Protein AF-A0A1A9Z495-F1 (afdb_monomer)

Sequence (590 aa):
MFLKPYKLKNNVPLKGSEVKKLRQRLQEAFPDKDAGQLISAKTSVSLLKLVTHGDFQSSVYCVNKEPMFFEIEGGRLAPTVMALWQMDNLLPYFTTHPEVLPRLSNGADLMLPGVIPMGTGMNVYGRYKQGQLVAINLTSNKAAIGVGVLPRSSEDLYMSGGYGVGVKILHVFGDKLWSHEPTLAQQVPVIQSAKLTEDDFPPLGSKNHNTESLQKSAISEEDMDEANTATGQREDGNLNNIDNKVSVNPVSEEISNNFSQNLAINKDEKDIENELTPETILKQAFLAALKNNGKSLQLPLLTSNFYRLYIVPEAKQALDLKKSKYKKLSNFLNEMIDEGFIVIREETKGVDKITFIDFDHPELVNFITDVKKSNVSAEGTNSENQNPLFKSELTELYVITDATAPLFTKLNYKRGEAIPAVQIKKVLREYVNKQRLSTSNDCTANRSYVLDEILQRICERSEAPLNCIVSSVISKMEHSYQMCSVKDVASNKPLIQMSLATRSKNKKVTLVSNIECYGIIMNEFIKLCKQGAAASTTIVTLPNQKREMLQIQGNQIRFIYNLLTQTYQIPPKCILGLELAKDGKKHQKK

Foldseek 3Di:
DQFDDKDFPDKAWDDLVVLVVVQVLLCVQQVVDNLNVVADSPWTKMWTFIQHPVRDTKIFIATNNHTAWMADPPRHIDGALVNCVVPPPSFAEWEFEPVCQVVVSNQDFAALLRTQQPDDDLCSVHFAAAFGKYFYYYLFAPRGQFIFGANGGSNVSVVCVSGDGGTRGDHGCPGVSNVRDLLDPDDRPRHGDDDDDCVSPDDPDDDDDDDDDDDDDDDDDDDDDDDDDDDDDDDDDDDDDDDDDDDDDDDDDDDDDDDDDDDDDDDDDDDDPDDPQLVVLQVLLLLQLCQQCVVPDDPQAWQVCCCPVRSQVSRPDHRDCCRDPQNDSVSVVVVCVVLPQFDWDDPDVPTITTHDGDCPRPCSVPNDDDHDPDPPDDDDDPPDDPDPQFQWDKFKWWFADPLCQVQCVVVVDHHRDIGTLVCLLVSVVVSCVVVVFDWDDDDDDFTKTQDDPSLCSQQVDRIDGSVSSSVSSRVRTHIDIDRGGLQVHDDDQAAWEKDWDQDPPRWIKIKIDSCCNNRGDPVVVLVCLCVVVVWDKDWDDDPPDPGIIIITTDQCLVVSLCCCCPVVVDPPVRYHDNVVHDDDDDPPDD

Radius of gyration: 34.99 Å; Cα contacts (8 Å, |Δi|>4): 816; chains: 1; bounding box: 70×112×94 Å

Solvent-accessible surface area (backbone atoms only — not comparable to full-atom values): 36254 Å² total; per-residue (Å²): 93,37,68,57,79,58,47,81,75,47,78,43,77,56,52,75,70,53,51,52,52,49,33,50,55,34,35,74,73,34,76,96,43,75,58,37,65,84,59,50,97,88,58,54,44,34,40,37,36,33,30,40,79,82,69,51,72,32,47,34,39,16,51,76,70,48,60,33,34,35,37,47,85,95,73,42,82,41,66,31,54,61,38,45,72,77,40,72,80,79,43,59,74,48,40,26,56,70,85,48,49,72,44,43,64,73,63,45,60,45,36,27,81,49,50,58,74,81,44,66,78,70,35,28,64,47,91,44,54,56,68,36,68,32,28,28,23,34,69,81,22,64,42,55,49,24,32,29,32,24,79,45,29,15,60,55,51,52,76,38,75,50,59,56,75,48,31,45,55,42,46,39,64,84,27,48,67,60,59,66,52,76,81,63,82,70,68,77,60,87,41,77,51,79,86,81,58,74,88,82,57,82,69,94,81,80,77,91,76,88,81,91,85,85,87,89,88,84,86,84,85,88,83,90,85,89,84,86,83,84,89,86,82,87,86,89,80,91,81,85,91,82,90,88,83,91,89,86,87,88,87,86,83,88,86,85,82,87,87,82,88,85,89,82,91,86,88,80,90,80,89,76,90,74,74,88,42,68,52,60,51,48,53,51,9,43,49,44,27,46,71,62,40,53,96,71,65,70,69,70,32,46,49,74,55,46,45,64,71,34,26,56,77,52,32,96,58,90,84,57,58,77,76,31,96,51,55,43,71,68,56,48,52,48,53,39,37,77,73,57,45,38,41,74,46,75,81,48,98,94,43,53,23,36,63,48,69,57,78,79,44,66,69,62,64,69,55,86,71,89,76,63,78,78,85,87,71,92,72,94,70,82,92,70,80,91,69,65,66,51,40,62,41,85,38,53,24,39,25,32,28,83,86,42,26,74,66,38,42,80,71,77,48,55,73,70,41,70,44,44,59,86,48,49,66,52,56,54,50,50,48,45,62,74,70,60,53,55,60,63,86,73,91,67,102,60,74,32,29,45,49,53,78,66,52,23,74,54,57,78,42,65,63,45,36,66,69,56,52,49,50,34,52,52,74,56,35,46,84,46,77,45,76,38,52,34,68,76,76,65,95,85,63,71,58,31,40,40,48,79,48,74,46,86,90,82,41,43,27,26,37,37,31,45,56,62,66,53,13,39,31,64,72,59,53,49,52,53,44,32,66,77,65,74,28,65,67,48,81,44,75,51,97,92,45,102,54,68,25,48,34,36,56,34,85,46,48,60,59,52,52,47,45,40,43,68,77,64,62,45,60,71,93,47,56,44,44,67,89,73,31,80,80,74,85,76,78,78,80,126

Mean predicted aligned error: 21.86 Å

InterPro domains:
  IPR001950 SUI1 domain [PF01253] (493-571)
  IPR001950 SUI1 domain [PS50296] (496-568)
  IPR004521 Uncharacterised domain CHP00451 [TIGR00451] (61-175)
  IPR015947 PUA-like superfamily [SSF88697] (91-180)
  IPR036877 SUI1 domain superfamily [SSF55159] (474-578)
  IPR036885 SWIB/MDM2 domain superfamily [SSF47592] (388-465)
  IPR039757 Eukaryotic translation initiation factor 2D [PTHR12217] (1-581)
  IPR039759 Eukaryotic translation initiation factor 2D, SUI1 domain [cd11608] (496-578)
  IPR041366 Pre-PUA domain [PF17832] (2-86)
  IPR048247 Eukaryotic translation initiation factor 2D, N-terminal domain [cd11610] (6-79)
  IPR048248 Eukaryotic translation initiation factor 2D-like, PUA RNA-binding domain [PF26292] (91-176)
  IPR048248 Eukaryotic translation initiation factor 2D-like, PUA RNA-binding domain [cd21156] (90-174)
  IPR057429 eIF2D, winged helix domain [PF25304] (280-357)
  IPR058886 eIF2D, SWIB domain [PF26291] (398-459)

Secondary structure (DSSP, 8-state):
--SS--EEEEEEEPPHHHHHHHHHHHHHH-TTS-GGGGS-TTS-EEEEEEE-TTS-EEEEEEETTEEEEEE-GGG-EEE-HHHHHHSTTSS-EEEE-GGGHHHHTTT--EEGGGBPP-SSGGGTT-S--TT-EEEEEETTEEEEEEEEE-SS-HHHHHHTTT-SEEEEEEEETTSTTGGG-TT--PPPP--PPPPP-GGG---TT------------------------------------------------------------------------HHHHHHHHHHHHHHHHGGG--SSEEHHHHIIIIIHHH-SS---GGGSTT-SHHHHHHHHHHTTSEEEEEEETTEEEEEEE-SS-HHHHH-----------------S----SB-EEEEEEEE--TTTHHHHHTTTPPTT-EEEHHHHHHHHHHHHHHHT-------SSS-EEEPPHHHHHHHSSSEEEHHHHHHHHHTTSEEEEEEEETTTS-S-PPPEEEEEEEETTTEEEEEEE-GGGGTB-HHHHHHHHHHHTTS-EEEE--TT-SSPEEEEES--HHHHHHIIIIIS---GGGEE-GGGSPPP------

pLDDT: mean 70.34, std 21.59, range [20.03, 95.31]

Nearest PDB structures (foldseek):
  5oa3-assembly1_0  TM=5.430E-01  e=3.138E-36  Homo sapiens
  3r90-assembly1_D  TM=8.542E-01  e=2.731E-13  Homo sapiens
  5vyc-assembly6_k6  TM=8.530E-01  e=3.874E-12  Homo sapiens
  5w2f-assembly1_A  TM=5.109E-01  e=3.950E-14  Homo sapiens
  6gsn-assembly1_m  TM=7.203E-01  e=1.715E-02  Saccharomyces cerevisiae S288C

Structure (mmCIF, N/CA/C/O backbone):
data_AF-A0A1A9Z495-F1
#
_entry.id   AF-A0A1A9Z495-F1
#
loop_
_atom_site.group_PDB
_atom_site.id
_atom_site.type_symbol
_atom_site.label_atom_id
_atom_site.label_alt_id
_atom_site.label_comp_id
_atom_site.label_asym_id
_atom_site.label_entity_id
_atom_site.label_seq_id
_atom_site.pdbx_PDB_ins_code
_atom_site.Cartn_x
_atom_site.Cartn_y
_atom_site.Cartn_z
_atom_site.occupancy
_atom_site.B_iso_or_equiv
_atom_site.auth_seq_id
_atom_site.auth_comp_id
_atom_site.auth_asym_id
_atom_site.auth_atom_id
_atom_site.pdbx_PDB_model_num
ATOM 1 N N . MET A 1 1 ? -12.648 -3.235 -9.083 1.00 82.19 1 MET A N 1
ATOM 2 C CA . MET A 1 1 ? -13.740 -3.057 -8.083 1.00 82.19 1 MET A CA 1
ATOM 3 C C . MET A 1 1 ? -13.549 -1.807 -7.210 1.00 82.19 1 MET A C 1
ATOM 5 O O . MET A 1 1 ? -14.381 -0.911 -7.299 1.00 82.19 1 MET A O 1
ATOM 9 N N . PHE A 1 2 ? -12.481 -1.685 -6.407 1.00 86.25 2 PHE A N 1
ATOM 10 C CA . PHE A 1 2 ? -12.360 -0.649 -5.352 1.00 86.25 2 PHE A CA 1
ATOM 11 C C . PHE A 1 2 ? -11.576 0.632 -5.735 1.00 86.25 2 PHE A C 1
ATOM 13 O O . PHE A 1 2 ? -10.987 1.287 -4.877 1.00 86.25 2 PHE A O 1
ATOM 20 N N . LEU A 1 3 ? -11.570 1.025 -7.016 1.00 82.69 3 LEU A N 1
ATOM 21 C CA . LEU A 1 3 ? -10.866 2.229 -7.502 1.00 82.69 3 LEU A CA 1
ATOM 22 C C . LEU A 1 3 ? -11.450 3.535 -6.929 1.00 82.69 3 LEU A C 1
ATOM 24 O O . LEU A 1 3 ? -10.724 4.437 -6.505 1.00 82.69 3 LEU A O 1
ATOM 28 N N . LYS A 1 4 ? -12.782 3.652 -6.950 1.00 80.88 4 LYS A N 1
ATOM 29 C CA . LYS A 1 4 ? -13.513 4.832 -6.469 1.00 80.88 4 LYS A CA 1
ATOM 30 C C . LYS A 1 4 ? -13.861 4.684 -4.979 1.00 80.88 4 LYS A C 1
ATOM 32 O O . LYS A 1 4 ? -14.048 3.554 -4.525 1.00 80.88 4 LYS A O 1
ATOM 37 N N . PRO A 1 5 ? -14.017 5.793 -4.228 1.00 77.38 5 PRO A N 1
ATOM 38 C CA . PRO A 1 5 ? -14.495 5.746 -2.848 1.00 77.38 5 PRO A CA 1
ATOM 39 C C . PRO A 1 5 ? -15.818 4.980 -2.726 1.00 77.38 5 PRO A C 1
ATOM 41 O O . PRO A 1 5 ? -16.760 5.222 -3.484 1.00 77.38 5 PRO A O 1
ATOM 44 N N . TYR A 1 6 ? -15.880 4.068 -1.760 1.00 83.19 6 TYR A N 1
ATOM 45 C CA . TYR A 1 6 ? -17.072 3.305 -1.401 1.00 83.19 6 TYR A CA 1
ATOM 46 C C . TYR A 1 6 ? -17.692 3.837 -0.105 1.00 83.19 6 TYR A C 1
ATOM 48 O O . TYR A 1 6 ? -17.030 4.486 0.705 1.00 83.19 6 TYR A O 1
ATOM 56 N N . LYS A 1 7 ? -18.974 3.544 0.113 1.00 82.00 7 LYS A N 1
ATOM 57 C CA . LYS A 1 7 ? -19.702 3.903 1.336 1.00 82.00 7 LYS A CA 1
ATOM 58 C C . LYS A 1 7 ? -19.667 2.722 2.308 1.00 82.00 7 LYS A C 1
ATOM 60 O O . LYS A 1 7 ? -20.158 1.642 1.983 1.00 82.00 7 LYS A O 1
ATOM 65 N N . LEU A 1 8 ? -19.120 2.922 3.507 1.00 85.12 8 LEU A N 1
ATOM 66 C CA . LEU A 1 8 ? -19.242 1.960 4.606 1.00 85.12 8 LEU A CA 1
ATOM 67 C C . LEU A 1 8 ? -20.680 2.007 5.149 1.00 85.12 8 LEU A C 1
ATOM 69 O O . LEU A 1 8 ? -21.111 3.033 5.669 1.00 85.12 8 LEU A O 1
ATOM 73 N N . LYS A 1 9 ? -21.427 0.908 5.006 1.00 85.56 9 LYS A N 1
ATOM 74 C CA . LYS A 1 9 ? -22.837 0.788 5.421 1.00 85.56 9 LYS A CA 1
ATOM 75 C C . LYS A 1 9 ? -22.977 0.221 6.834 1.00 85.56 9 LYS A C 1
ATOM 77 O O . LYS A 1 9 ? -23.908 0.587 7.541 1.00 85.56 9 LYS A O 1
ATOM 82 N N . ASN A 1 10 ? -22.076 -0.678 7.240 1.00 86.56 10 ASN A N 1
ATOM 83 C CA . ASN A 1 10 ? -21.983 -1.199 8.608 1.00 86.56 10 ASN A CA 1
ATOM 84 C C . ASN A 1 10 ? -20.588 -1.810 8.867 1.00 86.56 10 ASN A C 1
ATOM 86 O O . ASN A 1 10 ? -19.957 -2.290 7.927 1.00 86.56 10 ASN A O 1
ATOM 90 N N . ASN A 1 11 ? -20.142 -1.844 10.123 1.00 88.56 11 ASN A N 1
ATOM 91 C CA . ASN A 1 11 ? -18.971 -2.590 10.591 1.00 88.56 11 ASN A CA 1
ATOM 92 C C . ASN A 1 11 ? -19.401 -3.444 11.794 1.00 88.56 11 ASN A C 1
ATOM 94 O O . ASN A 1 11 ? -19.783 -2.898 12.828 1.00 88.56 11 ASN A O 1
ATOM 98 N N . VAL A 1 12 ? -19.378 -4.770 11.644 1.00 90.50 12 VAL A N 1
ATOM 99 C CA . VAL A 1 12 ? -19.910 -5.716 12.637 1.00 90.50 12 VAL A CA 1
ATOM 100 C C . VAL A 1 12 ? -18.798 -6.654 13.119 1.00 90.50 12 VAL A C 1
ATOM 102 O O . VAL A 1 12 ? -18.270 -7.403 12.298 1.00 90.50 12 VAL A O 1
ATOM 105 N N . PRO A 1 13 ? -18.434 -6.680 14.415 1.00 89.88 13 PRO A N 1
ATOM 106 C CA . PRO A 1 13 ? -17.528 -7.701 14.940 1.00 89.88 13 PRO A CA 1
ATOM 107 C C . PRO A 1 13 ? -18.206 -9.078 14.883 1.00 89.88 13 PRO A C 1
ATOM 109 O O . PRO A 1 13 ? -19.340 -9.230 15.339 1.00 89.88 13 PRO A O 1
ATOM 112 N N . LEU A 1 14 ? -17.524 -10.075 14.318 1.00 88.62 14 LEU A N 1
ATOM 113 C CA . LEU A 1 14 ? -18.073 -11.421 14.153 1.00 88.62 14 LEU A CA 1
ATOM 114 C C . LEU A 1 14 ? -17.967 -12.239 15.442 1.00 88.62 14 LEU A C 1
ATOM 116 O O . LEU A 1 14 ? -16.949 -12.238 16.135 1.00 88.62 14 LEU A O 1
ATOM 120 N N . LYS A 1 15 ? -19.020 -12.998 15.741 1.00 87.44 15 LYS A N 1
ATOM 121 C CA . LYS A 1 15 ? -19.067 -13.944 16.861 1.00 87.44 15 LYS A CA 1
ATOM 122 C C . LYS A 1 15 ? -18.262 -15.201 16.529 1.00 87.44 15 LYS A C 1
ATOM 124 O O . LYS A 1 15 ? -18.139 -15.592 15.370 1.00 87.44 15 LYS A O 1
ATOM 129 N N . GLY A 1 16 ? -17.778 -15.915 17.548 1.00 84.50 16 GLY A N 1
ATOM 130 C CA . GLY A 1 16 ? -16.957 -17.123 17.357 1.00 84.50 16 GLY A CA 1
ATOM 131 C C . GLY A 1 16 ? -17.611 -18.229 16.507 1.00 84.50 16 GLY A C 1
ATOM 132 O O . GLY A 1 16 ? -16.910 -18.979 15.831 1.00 84.50 16 GLY A O 1
ATOM 133 N N . SER A 1 17 ? -18.945 -18.311 16.478 1.00 85.38 17 SER A N 1
ATOM 134 C CA . SER A 1 17 ? -19.705 -19.202 15.588 1.00 85.38 17 SER A CA 1
ATOM 135 C C . SER A 1 17 ? -19.682 -18.756 14.119 1.00 85.38 17 SER A C 1
ATOM 137 O O . SER A 1 17 ? -19.603 -19.593 13.223 1.00 85.38 17 SER A O 1
ATOM 139 N N . GLU A 1 18 ? -19.703 -17.450 13.859 1.00 88.38 18 GLU A N 1
ATOM 140 C CA . GLU A 1 18 ? -19.609 -16.858 12.519 1.00 88.38 18 GLU A CA 1
ATOM 141 C C . GLU A 1 18 ? -18.176 -16.965 11.983 1.00 88.38 18 GLU A C 1
ATOM 143 O O . GLU A 1 18 ? -17.981 -17.317 10.824 1.00 88.38 18 GLU A O 1
ATOM 148 N N . VAL A 1 19 ? -17.168 -16.791 12.847 1.00 87.81 19 VAL A N 1
ATOM 149 C CA . VAL A 1 19 ? -15.751 -17.033 12.516 1.00 87.81 19 VAL A CA 1
ATOM 150 C C . VAL A 1 19 ? -15.494 -18.507 12.168 1.00 87.81 19 VAL A C 1
ATOM 152 O O . VAL A 1 19 ? -14.761 -18.789 11.222 1.00 87.81 19 VAL A O 1
ATOM 155 N N . LYS A 1 20 ? -16.130 -19.464 12.864 1.00 86.81 20 LYS A N 1
ATOM 156 C CA . LYS A 1 20 ? -16.082 -20.890 12.480 1.00 86.81 20 LYS A CA 1
ATOM 157 C C . LYS A 1 20 ? -16.681 -21.128 11.085 1.00 86.81 20 LYS A C 1
ATOM 159 O O . LYS A 1 20 ? -16.033 -21.770 10.265 1.00 86.81 20 LYS A O 1
ATOM 164 N N . LYS A 1 21 ? -17.857 -20.555 10.788 1.00 88.62 21 LYS A N 1
ATOM 165 C CA . LYS A 1 21 ? -18.480 -20.629 9.450 1.00 88.62 21 LYS A CA 1
ATOM 166 C C . LYS A 1 21 ? -17.625 -19.975 8.357 1.00 88.62 21 LYS A C 1
ATOM 168 O O . LYS A 1 21 ? -17.595 -20.470 7.237 1.00 88.62 21 LYS A O 1
ATOM 173 N N . LEU A 1 22 ? -16.915 -18.890 8.671 1.00 88.38 22 LEU A N 1
ATOM 174 C CA . LEU A 1 22 ? -15.997 -18.238 7.736 1.00 88.38 22 LEU A CA 1
ATOM 175 C C . LEU A 1 22 ? -14.792 -19.128 7.400 1.00 88.38 22 LEU A C 1
ATOM 177 O O . LEU A 1 22 ? -14.473 -19.261 6.225 1.00 88.38 22 LEU A O 1
ATOM 181 N N . ARG A 1 23 ? -14.170 -19.790 8.391 1.00 88.00 23 ARG A N 1
ATOM 182 C CA . ARG A 1 23 ? -13.104 -20.777 8.118 1.00 88.00 23 ARG A CA 1
ATOM 183 C C . ARG A 1 23 ? -13.595 -21.924 7.241 1.00 88.00 23 ARG A C 1
ATOM 185 O O . ARG A 1 23 ? -12.895 -22.295 6.311 1.00 88.00 23 ARG A O 1
ATOM 192 N N . GLN A 1 24 ? -14.798 -22.439 7.502 1.00 87.94 24 GLN A N 1
ATOM 193 C CA . GLN A 1 24 ? -15.394 -23.488 6.673 1.00 87.94 24 GLN A CA 1
ATOM 194 C C . GLN A 1 24 ? -15.556 -23.021 5.214 1.00 87.94 24 GLN A C 1
ATOM 196 O O . GLN A 1 24 ? -15.029 -23.673 4.319 1.00 87.94 24 GLN A O 1
ATOM 201 N N . ARG A 1 25 ? -16.163 -21.846 4.978 1.00 89.50 25 ARG A N 1
ATOM 202 C CA . ARG A 1 25 ? -16.289 -21.264 3.624 1.00 89.50 25 ARG A CA 1
ATOM 203 C C . ARG A 1 25 ? -14.942 -21.007 2.940 1.00 89.50 25 ARG A C 1
ATOM 205 O O . ARG A 1 25 ? -14.887 -21.013 1.716 1.00 89.50 25 ARG A O 1
ATOM 212 N N . LEU A 1 26 ? -13.874 -20.747 3.698 1.00 88.19 26 LEU A N 1
ATOM 213 C CA . LEU A 1 26 ? -12.524 -20.598 3.148 1.00 88.19 26 LEU A CA 1
ATOM 214 C C . LEU A 1 26 ? -11.922 -21.944 2.733 1.00 88.19 26 LEU A C 1
ATOM 216 O O . LEU A 1 26 ? -11.362 -22.019 1.647 1.00 88.19 26 LEU A O 1
ATOM 220 N N . GLN A 1 27 ? -12.094 -23.003 3.528 1.00 87.38 27 GLN A N 1
ATOM 221 C CA . GLN A 1 27 ? -11.659 -24.351 3.143 1.00 87.38 27 GLN A CA 1
ATOM 222 C C . GLN A 1 27 ? -12.446 -24.874 1.926 1.00 87.38 27 GLN A C 1
ATOM 224 O O . GLN A 1 27 ? -11.872 -25.464 1.021 1.00 87.38 27 GLN A O 1
ATOM 229 N N . GLU A 1 28 ? -13.754 -24.602 1.867 1.00 87.06 28 GLU A N 1
ATOM 230 C CA . GLU A 1 28 ? -14.622 -24.937 0.725 1.00 87.06 28 GLU A CA 1
ATOM 231 C C . GLU A 1 28 ? -14.253 -24.155 -0.551 1.00 87.06 28 GLU A C 1
ATOM 233 O O . GLU A 1 28 ? -14.419 -24.665 -1.657 1.00 87.06 28 GLU A O 1
ATOM 238 N N . ALA A 1 29 ? -13.754 -22.920 -0.417 1.00 85.12 29 ALA A N 1
ATOM 239 C CA . ALA A 1 29 ? -13.340 -22.080 -1.545 1.00 85.12 29 ALA A CA 1
ATOM 240 C C . ALA A 1 29 ? -11.901 -22.345 -2.026 1.00 85.12 29 ALA A C 1
ATOM 242 O O . ALA A 1 29 ? -11.593 -22.056 -3.183 1.00 85.12 29 ALA A O 1
ATOM 243 N N . PHE A 1 30 ? -11.035 -22.877 -1.159 1.00 85.12 30 PHE A N 1
ATOM 244 C CA . PHE A 1 30 ? -9.614 -23.117 -1.423 1.00 85.12 30 PHE A CA 1
ATOM 245 C C . PHE A 1 30 ? -9.195 -24.516 -0.924 1.00 85.12 30 PHE A C 1
ATOM 247 O O . PHE A 1 30 ? -8.368 -24.612 -0.025 1.00 85.12 30 PHE A O 1
ATOM 254 N N . PRO A 1 31 ? -9.748 -25.618 -1.468 1.00 78.25 31 PRO A N 1
ATOM 255 C CA . PRO A 1 31 ? -9.569 -26.963 -0.904 1.00 78.25 31 PRO A CA 1
ATOM 256 C C . PRO A 1 31 ? -8.106 -27.433 -0.848 1.00 78.25 31 PRO A C 1
ATOM 258 O O . PRO A 1 31 ? -7.737 -28.165 0.065 1.00 78.25 31 PRO A O 1
ATOM 261 N N . ASP A 1 32 ? -7.264 -26.968 -1.775 1.00 72.56 32 ASP A N 1
ATOM 262 C CA . ASP A 1 32 ? -5.837 -27.315 -1.860 1.00 72.56 32 ASP A CA 1
ATOM 263 C C . ASP A 1 32 ? -4.954 -26.549 -0.845 1.00 72.56 32 ASP A C 1
ATOM 265 O O . ASP A 1 32 ? -3.730 -26.706 -0.828 1.00 72.56 32 ASP A O 1
ATOM 269 N N . LYS A 1 33 ? -5.544 -25.645 -0.046 1.00 75.38 33 LYS A N 1
ATOM 270 C CA . LYS A 1 33 ? -4.849 -24.662 0.798 1.00 75.38 33 LYS A CA 1
ATOM 271 C C . LYS A 1 33 ? -5.588 -24.445 2.118 1.00 75.38 33 LYS A C 1
ATOM 273 O O . LYS A 1 33 ? -6.738 -24.029 2.139 1.00 75.38 33 LYS A O 1
ATOM 278 N N . ASP A 1 34 ? -4.873 -24.547 3.231 1.00 74.94 34 ASP A N 1
ATOM 279 C CA . ASP A 1 34 ? -5.387 -24.263 4.577 1.00 74.94 34 ASP A CA 1
ATOM 280 C C . ASP A 1 34 ? -5.609 -22.750 4.849 1.00 74.94 34 ASP A C 1
ATOM 282 O O . ASP A 1 34 ? -5.109 -22.161 5.810 1.00 74.94 34 ASP A O 1
ATOM 286 N N . ALA A 1 35 ? -6.423 -22.083 4.025 1.00 73.25 35 ALA A N 1
ATOM 287 C CA . ALA A 1 35 ? -6.778 -20.667 4.158 1.00 73.25 35 ALA A CA 1
ATOM 288 C C . ALA A 1 35 ? -7.455 -20.331 5.504 1.00 73.25 35 ALA A C 1
ATOM 290 O O . ALA A 1 35 ? -7.469 -19.171 5.922 1.00 73.25 35 ALA A O 1
ATOM 291 N N . GLY A 1 36 ? -7.959 -21.337 6.230 1.00 68.69 36 GLY A N 1
ATOM 292 C CA . GLY A 1 36 ? -8.411 -21.198 7.614 1.00 68.69 36 GLY A CA 1
ATOM 293 C C . GLY A 1 36 ? -7.314 -20.795 8.615 1.00 68.69 36 GLY A C 1
ATOM 294 O O . GLY A 1 36 ? -7.650 -20.201 9.645 1.00 68.69 36 GLY A O 1
ATOM 295 N N . GLN A 1 37 ? -6.029 -21.054 8.324 1.00 75.88 37 GLN A N 1
ATOM 296 C CA . GLN A 1 37 ? -4.893 -20.698 9.193 1.00 75.88 37 GLN A CA 1
ATOM 297 C C . GLN A 1 37 ? -4.689 -19.177 9.305 1.00 75.88 37 GLN A C 1
ATOM 299 O O . GLN A 1 37 ? -4.365 -18.687 10.389 1.00 75.88 37 GLN A O 1
ATOM 304 N N . LEU A 1 38 ? -4.995 -18.417 8.242 1.00 75.56 38 LEU A N 1
ATOM 305 C CA . LEU A 1 38 ? -4.967 -16.942 8.229 1.00 75.56 38 LEU A CA 1
ATOM 306 C C . LEU A 1 38 ? -5.930 -16.302 9.249 1.00 75.56 38 LEU A C 1
ATOM 308 O O . LEU A 1 38 ? -5.820 -15.119 9.560 1.00 75.56 38 LEU A O 1
ATOM 312 N N . ILE A 1 39 ? -6.878 -17.071 9.795 1.00 81.50 39 ILE A N 1
ATOM 313 C CA . ILE A 1 39 ? -7.814 -16.614 10.823 1.00 81.50 39 ILE A CA 1
ATOM 314 C C . ILE A 1 39 ? -7.568 -17.411 12.105 1.00 81.50 39 ILE A C 1
ATOM 316 O O . ILE A 1 39 ? -8.301 -18.348 12.416 1.00 81.50 39 ILE A O 1
ATOM 320 N N . SER A 1 40 ? -6.560 -17.054 12.902 1.00 72.94 40 SER A N 1
ATOM 321 C CA . SER A 1 40 ? -6.272 -17.756 14.166 1.00 72.94 40 SER A CA 1
ATOM 322 C C . SER A 1 40 ? -7.402 -17.608 15.204 1.00 72.94 40 SER A C 1
ATOM 324 O O . SER A 1 40 ? -8.107 -16.599 15.254 1.00 72.94 40 SER A O 1
ATOM 326 N N . ALA A 1 41 ? -7.587 -18.614 16.068 1.00 66.69 41 ALA A N 1
ATOM 327 C CA . ALA A 1 41 ? -8.668 -18.674 17.064 1.00 66.69 41 ALA A CA 1
ATOM 328 C C . ALA A 1 41 ? -8.664 -17.534 18.103 1.00 66.69 41 ALA A C 1
ATOM 330 O O . ALA A 1 41 ? -9.687 -17.303 18.742 1.00 66.69 41 ALA A O 1
ATOM 331 N N . LYS A 1 42 ? -7.538 -16.823 18.256 1.00 67.88 42 LYS A N 1
ATOM 332 C CA . LYS A 1 42 ? -7.378 -15.673 19.164 1.00 67.88 42 LYS A CA 1
ATOM 333 C C . LYS A 1 42 ? -7.537 -14.307 18.475 1.00 67.88 42 LYS A C 1
ATOM 335 O O . LYS A 1 42 ? -7.471 -13.288 19.153 1.00 67.88 42 LYS A O 1
ATOM 340 N N . THR A 1 43 ? -7.696 -14.265 17.150 1.00 77.25 43 THR A N 1
ATOM 341 C CA . THR A 1 43 ? -7.734 -13.002 16.389 1.00 77.25 43 THR A CA 1
ATOM 342 C C . THR A 1 43 ? -9.122 -12.376 16.366 1.00 77.25 43 THR A C 1
ATOM 344 O O . THR A 1 43 ? -10.141 -13.068 16.363 1.00 77.25 43 THR A O 1
ATOM 347 N N . SER A 1 44 ? -9.160 -11.044 16.359 1.00 82.31 44 SER A N 1
ATOM 348 C CA . SER A 1 44 ? -10.411 -10.295 16.226 1.00 82.31 44 SER A CA 1
ATOM 349 C C . SER A 1 44 ? -10.825 -10.247 14.756 1.00 82.31 44 SER A C 1
ATOM 351 O O . SER A 1 44 ? -10.006 -9.912 13.904 1.00 82.31 44 SER A O 1
ATOM 353 N N . VAL A 1 45 ? -12.079 -10.584 14.446 1.00 88.88 45 VAL A N 1
ATOM 354 C CA . VAL A 1 45 ? -12.590 -10.578 13.066 1.00 88.88 45 VAL A CA 1
ATOM 355 C C . VAL A 1 45 ? -13.795 -9.651 12.972 1.00 88.88 45 VAL A C 1
ATOM 357 O O . VAL A 1 45 ? -14.708 -9.728 13.797 1.00 88.88 45 VAL A O 1
ATOM 360 N N . SER A 1 46 ? -13.818 -8.783 11.966 1.00 90.12 46 SER A N 1
ATOM 361 C CA . SER A 1 46 ? -14.921 -7.858 11.703 1.00 90.12 46 SER A CA 1
ATOM 362 C C . SER A 1 46 ? -15.372 -7.903 10.246 1.00 90.12 46 SER A C 1
ATOM 364 O O . SER A 1 46 ? -14.600 -8.189 9.334 1.00 90.12 46 SER A O 1
ATOM 366 N N . LEU A 1 47 ? -16.659 -7.636 10.042 1.00 91.12 47 LEU A N 1
ATOM 367 C CA . LEU A 1 47 ? -17.333 -7.644 8.755 1.00 91.12 47 LEU A CA 1
ATOM 368 C C . LEU A 1 47 ? -17.741 -6.223 8.372 1.00 91.12 47 LEU A C 1
ATOM 370 O O . LEU A 1 47 ? -18.688 -5.659 8.930 1.00 91.12 47 LEU A O 1
ATOM 374 N N . LEU A 1 48 ? -17.045 -5.659 7.391 1.00 89.19 48 LEU A N 1
ATOM 375 C CA . LEU A 1 48 ? -17.391 -4.385 6.776 1.00 89.19 48 LEU A CA 1
ATOM 376 C C . LEU A 1 48 ? -18.395 -4.648 5.655 1.00 89.19 48 LEU A C 1
ATOM 378 O O . LEU A 1 48 ? -18.084 -5.334 4.685 1.00 89.19 48 LEU A O 1
ATOM 382 N N . LYS A 1 49 ? -19.598 -4.087 5.756 1.00 89.31 49 LYS A N 1
ATOM 383 C CA . LYS A 1 49 ? -20.569 -4.096 4.657 1.00 89.31 49 LYS A CA 1
ATOM 384 C C . LYS A 1 49 ? -20.394 -2.813 3.859 1.00 89.31 49 LYS A C 1
ATOM 386 O O . LYS A 1 49 ? -20.709 -1.730 4.353 1.00 89.31 49 LYS A O 1
ATOM 391 N N . LEU A 1 50 ? -19.856 -2.938 2.651 1.00 89.75 50 LEU A N 1
ATOM 392 C CA . LEU A 1 50 ? -19.526 -1.835 1.756 1.00 89.75 50 LEU A CA 1
ATOM 393 C C . LEU A 1 50 ? -20.560 -1.722 0.633 1.00 89.75 50 LEU A C 1
ATOM 395 O O . LEU A 1 50 ? -21.080 -2.725 0.149 1.00 89.75 50 LEU A O 1
ATOM 399 N N . VAL A 1 51 ? -20.811 -0.496 0.178 1.00 86.56 51 VAL A N 1
ATOM 400 C CA . VAL A 1 51 ? -21.505 -0.212 -1.084 1.00 86.56 51 VAL A CA 1
ATOM 401 C C . VAL A 1 51 ? -20.523 0.509 -1.997 1.00 86.56 51 VAL A C 1
ATOM 403 O O . VAL A 1 51 ? -20.048 1.600 -1.671 1.00 86.56 51 VAL A O 1
ATOM 406 N N . THR A 1 52 ? -20.172 -0.119 -3.116 1.00 84.00 52 THR A N 1
ATOM 407 C CA . THR A 1 52 ? -19.266 0.474 -4.110 1.00 84.00 52 THR A CA 1
ATOM 408 C C . THR A 1 52 ? -19.956 1.609 -4.880 1.00 84.00 52 THR A C 1
ATOM 410 O O . THR A 1 52 ? -21.165 1.794 -4.788 1.00 84.00 52 THR A O 1
ATOM 413 N N . HIS A 1 53 ? -19.209 2.372 -5.684 1.00 75.94 53 HIS A N 1
ATOM 414 C CA . HIS A 1 53 ? -19.793 3.414 -6.544 1.00 75.94 53 HIS A CA 1
ATOM 415 C C . HIS A 1 53 ? -20.762 2.847 -7.612 1.00 75.94 53 HIS A C 1
ATOM 417 O O . HIS A 1 53 ? -21.565 3.596 -8.158 1.00 75.94 53 HIS A O 1
ATOM 423 N N . GLY A 1 54 ? -20.711 1.549 -7.928 1.00 76.12 54 GLY A N 1
ATOM 424 C CA . GLY A 1 54 ? -21.682 0.893 -8.817 1.00 76.12 54 GLY A CA 1
ATOM 425 C C . GLY A 1 54 ? -22.911 0.337 -8.089 1.00 76.12 54 GLY A C 1
ATOM 426 O O . GLY A 1 54 ? -23.511 -0.604 -8.590 1.00 76.12 54 GLY A O 1
ATOM 427 N N . ASP A 1 55 ? -23.186 0.803 -6.865 1.00 77.44 55 ASP A N 1
ATOM 428 C CA . ASP A 1 55 ? -24.191 0.308 -5.903 1.00 77.44 55 ASP A CA 1
ATOM 429 C C . ASP A 1 55 ? -24.126 -1.196 -5.544 1.00 77.44 55 ASP A C 1
ATOM 431 O O . ASP A 1 55 ? -24.834 -1.661 -4.646 1.00 77.44 55 ASP A O 1
ATOM 435 N N . PHE A 1 56 ? -23.189 -1.946 -6.136 1.00 83.00 56 PHE A N 1
ATOM 436 C CA . PHE A 1 56 ? -22.846 -3.310 -5.747 1.00 83.00 56 PHE A CA 1
ATOM 437 C C . PHE A 1 56 ? -22.444 -3.363 -4.266 1.00 83.00 56 PHE A C 1
ATOM 439 O O . PHE A 1 56 ? -21.543 -2.634 -3.824 1.00 83.00 56 PHE A O 1
ATOM 446 N N . GLN A 1 57 ? -23.110 -4.245 -3.516 1.00 87.62 57 GLN A N 1
ATOM 447 C CA . GLN A 1 57 ? -22.883 -4.474 -2.090 1.00 87.62 57 GLN A CA 1
ATOM 448 C C . GLN A 1 57 ? -21.864 -5.605 -1.910 1.00 87.62 57 GLN A C 1
ATOM 450 O O . GLN A 1 57 ? -22.074 -6.704 -2.409 1.00 87.62 57 GLN A O 1
ATOM 455 N N . SER A 1 58 ? -20.776 -5.344 -1.186 1.00 88.81 58 SER A N 1
ATOM 456 C CA . SER A 1 58 ? -19.704 -6.314 -0.935 1.00 88.81 58 SER A CA 1
ATOM 457 C C . SER A 1 58 ? -19.403 -6.386 0.557 1.00 88.81 58 SER A C 1
ATOM 459 O O . SER A 1 58 ? -19.358 -5.357 1.238 1.00 88.81 58 SER A O 1
ATOM 461 N N . SER A 1 59 ? -19.199 -7.597 1.068 1.00 91.88 59 SER A N 1
ATOM 462 C CA . SER A 1 59 ? -18.762 -7.818 2.444 1.00 91.88 59 SER A CA 1
ATOM 463 C C . SER A 1 59 ? -17.250 -8.026 2.473 1.00 91.88 59 SER A C 1
ATOM 465 O O . SER A 1 59 ? -16.747 -8.916 1.794 1.00 91.88 59 SER A O 1
ATOM 467 N N . VAL A 1 60 ? -16.527 -7.242 3.271 1.00 91.69 60 VAL A N 1
ATOM 468 C CA . VAL A 1 60 ? -15.087 -7.419 3.513 1.00 91.69 60 VAL A CA 1
ATOM 469 C C . VAL A 1 60 ? -14.877 -7.971 4.916 1.00 91.69 60 VAL A C 1
ATOM 471 O O . VAL A 1 60 ? -15.382 -7.418 5.894 1.00 91.69 60 VAL A O 1
ATOM 474 N N . TYR A 1 61 ? -14.114 -9.053 5.004 1.00 91.56 61 TYR A N 1
ATOM 475 C CA . TYR A 1 61 ? -13.679 -9.684 6.239 1.00 91.56 61 TYR A CA 1
ATOM 476 C C . TYR A 1 61 ? -12.297 -9.153 6.621 1.00 91.56 61 TYR A C 1
ATOM 478 O O . TYR A 1 61 ? -11.304 -9.404 5.932 1.00 91.56 61 TYR A O 1
ATOM 486 N N . CYS A 1 62 ? -12.246 -8.429 7.734 1.00 88.44 62 CYS A N 1
ATOM 487 C CA . CYS A 1 62 ? -11.022 -7.909 8.319 1.00 88.44 62 CYS A CA 1
ATOM 488 C C . CYS A 1 62 ? -10.579 -8.775 9.502 1.00 88.44 62 CYS A C 1
ATOM 490 O O . CYS A 1 62 ? -11.382 -9.052 10.392 1.00 88.44 62 CYS A O 1
ATOM 492 N N . VAL A 1 63 ? -9.301 -9.151 9.546 1.00 86.94 63 VAL A N 1
ATOM 493 C CA . VAL A 1 63 ? -8.665 -9.861 10.667 1.00 86.94 63 VAL A CA 1
ATOM 494 C C . VAL A 1 63 ? -7.702 -8.888 11.337 1.00 86.94 63 VAL A C 1
ATOM 496 O O . VAL A 1 63 ? -6.873 -8.285 10.672 1.00 86.94 63 VAL A O 1
ATOM 499 N N . ASN A 1 64 ? -7.849 -8.656 12.642 1.00 81.69 64 ASN A N 1
ATOM 500 C CA . ASN A 1 64 ? -7.106 -7.630 13.388 1.00 81.69 64 ASN A CA 1
ATOM 501 C C . ASN A 1 64 ? -7.153 -6.225 12.740 1.00 81.69 64 ASN A C 1
ATOM 503 O O . ASN A 1 64 ? -6.243 -5.423 12.929 1.00 81.69 64 ASN A O 1
ATOM 507 N N . LYS A 1 65 ? -8.266 -5.919 12.048 1.00 77.50 65 LYS A N 1
ATOM 508 C CA . LYS A 1 65 ? -8.545 -4.745 11.185 1.00 77.50 65 LYS A CA 1
ATOM 509 C C . LYS A 1 65 ? -7.961 -4.794 9.763 1.00 77.50 65 LYS A C 1
ATOM 511 O O . LYS A 1 65 ? -8.514 -4.122 8.894 1.00 77.50 65 LYS A O 1
ATOM 516 N N . GLU A 1 66 ? -6.947 -5.609 9.485 1.00 82.12 66 GLU A N 1
ATOM 517 C CA . GLU A 1 66 ? -6.410 -5.794 8.127 1.00 82.12 66 GLU A CA 1
ATOM 518 C C . GLU A 1 66 ? -7.455 -6.473 7.220 1.00 82.12 66 GLU A C 1
ATOM 520 O O . GLU A 1 66 ? -8.012 -7.502 7.610 1.00 82.12 66 GLU A O 1
ATOM 525 N N . PRO A 1 67 ? -7.778 -5.933 6.028 1.00 88.19 67 PRO A N 1
ATOM 526 C CA . PRO A 1 67 ? -8.734 -6.557 5.114 1.00 88.19 67 PRO A CA 1
ATOM 527 C C . PRO A 1 67 ? -8.105 -7.789 4.450 1.00 88.19 67 PRO A C 1
ATOM 529 O O . PRO A 1 67 ? -7.143 -7.657 3.696 1.00 88.19 67 PRO A O 1
ATOM 532 N N . MET A 1 68 ? -8.662 -8.979 4.699 1.00 89.44 68 MET A N 1
ATOM 533 C CA . MET A 1 68 ? -8.095 -10.265 4.254 1.00 89.44 68 MET A CA 1
ATOM 534 C C . MET A 1 68 ? -8.895 -10.927 3.128 1.00 89.44 68 MET A C 1
ATOM 536 O O . MET A 1 68 ? -8.320 -11.478 2.194 1.00 89.44 68 MET A O 1
ATOM 540 N N . PHE A 1 69 ? -10.226 -10.852 3.178 1.00 92.56 69 PHE A N 1
ATOM 541 C CA . PHE A 1 69 ? -11.097 -11.437 2.153 1.00 92.56 69 PHE A CA 1
ATOM 542 C C . PHE A 1 69 ? -12.265 -10.509 1.831 1.00 92.56 69 PHE A C 1
ATOM 544 O O . PHE A 1 69 ? -12.727 -9.768 2.697 1.00 92.56 69 PHE A O 1
ATOM 551 N N . PHE A 1 70 ? -12.783 -10.575 0.608 1.00 93.38 70 PHE A N 1
ATOM 552 C CA . PHE A 1 70 ? -13.984 -9.854 0.191 1.00 93.38 70 PHE A CA 1
ATOM 553 C C . PHE A 1 70 ? -14.934 -10.744 -0.615 1.00 93.38 70 PHE A C 1
ATOM 555 O O . PHE A 1 70 ? -14.510 -11.670 -1.304 1.00 93.38 70 PHE A O 1
ATOM 562 N N . GLU A 1 71 ? -16.235 -10.475 -0.512 1.00 92.56 71 GLU A N 1
ATOM 563 C CA . GLU A 1 71 ? -17.268 -11.156 -1.293 1.00 92.56 71 GLU A CA 1
ATOM 564 C C . GLU A 1 71 ? -17.454 -10.474 -2.649 1.00 92.56 71 GLU A C 1
ATOM 566 O O . GLU A 1 71 ? -17.712 -9.264 -2.728 1.00 92.56 71 GLU A O 1
ATOM 571 N N . ILE A 1 72 ? -17.343 -11.276 -3.707 1.00 89.62 72 ILE A N 1
ATOM 572 C CA . ILE A 1 72 ? -17.702 -10.907 -5.077 1.00 89.62 72 ILE A CA 1
ATOM 573 C C . ILE A 1 72 ? -19.121 -11.387 -5.413 1.00 89.62 72 ILE A C 1
ATOM 575 O O . ILE A 1 72 ? -19.827 -11.968 -4.585 1.00 89.62 72 ILE A O 1
ATOM 579 N N . GLU A 1 73 ? -19.551 -11.126 -6.644 1.00 81.88 73 GLU A N 1
ATOM 580 C CA . GLU A 1 73 ? -20.836 -11.577 -7.173 1.00 81.88 73 GLU A CA 1
ATOM 581 C C . GLU A 1 73 ? -21.006 -13.105 -7.045 1.00 81.88 73 GLU A C 1
ATOM 583 O O . GLU A 1 73 ? -20.037 -13.866 -7.072 1.00 81.88 73 GLU A O 1
ATOM 588 N N . GLY A 1 74 ? -22.241 -13.552 -6.803 1.00 79.00 74 GLY A N 1
ATOM 589 C CA . GLY A 1 74 ? -22.532 -14.939 -6.421 1.00 79.00 74 GLY A CA 1
ATOM 590 C C . GLY A 1 74 ? -22.130 -15.316 -4.984 1.00 79.00 74 GLY A C 1
ATOM 591 O O . GLY A 1 74 ? -22.267 -16.475 -4.607 1.00 79.00 74 GLY A O 1
ATOM 592 N N . GLY A 1 75 ? -21.642 -14.373 -4.164 1.00 81.81 75 GLY A N 1
ATOM 593 C CA . GLY A 1 75 ? -21.283 -14.627 -2.761 1.00 81.81 75 GLY A CA 1
ATOM 594 C C . GLY A 1 75 ? -19.996 -15.439 -2.581 1.00 81.81 75 GLY A C 1
ATOM 595 O O . GLY A 1 75 ? -19.764 -16.015 -1.514 1.00 81.81 75 GLY A O 1
ATOM 596 N N . ARG A 1 76 ? -19.153 -15.509 -3.617 1.00 89.38 76 ARG A N 1
ATOM 597 C CA . ARG A 1 76 ? -17.866 -16.211 -3.567 1.00 89.38 76 ARG A CA 1
ATOM 598 C C . ARG A 1 76 ? -16.815 -15.343 -2.868 1.00 89.38 76 ARG A C 1
ATOM 600 O O . ARG A 1 76 ? -16.814 -14.122 -3.023 1.00 89.38 76 ARG A O 1
ATOM 607 N N . LEU A 1 77 ? -15.921 -15.969 -2.105 1.00 91.81 77 LEU A N 1
ATOM 608 C CA . LEU A 1 77 ? -14.827 -15.283 -1.413 1.00 91.81 77 LEU A CA 1
ATOM 609 C C . LEU A 1 77 ? -13.632 -15.085 -2.354 1.00 91.81 77 LEU A C 1
ATOM 611 O O . LEU A 1 77 ? -13.269 -15.998 -3.093 1.00 91.81 77 LEU A O 1
ATOM 615 N N . ALA A 1 78 ? -13.011 -13.909 -2.299 1.00 92.94 78 ALA A N 1
ATOM 616 C CA . ALA A 1 78 ? -11.735 -13.597 -2.936 1.00 92.94 78 ALA A CA 1
ATOM 617 C C . ALA A 1 78 ? -10.743 -13.056 -1.886 1.00 92.94 78 ALA A C 1
ATOM 619 O O . ALA A 1 78 ? -11.161 -12.294 -1.009 1.00 92.94 78 ALA A O 1
ATOM 620 N N . PRO A 1 79 ? -9.450 -13.431 -1.934 1.00 93.19 79 PRO A N 1
ATOM 621 C CA . PRO A 1 79 ? -8.436 -12.870 -1.048 1.00 93.19 79 PRO A CA 1
ATOM 622 C C . PRO A 1 79 ? -8.097 -11.433 -1.455 1.00 93.19 79 PRO A C 1
ATOM 624 O O . PRO A 1 79 ? -8.186 -11.063 -2.628 1.00 93.19 79 PRO A O 1
ATOM 627 N N . THR A 1 80 ? -7.677 -10.617 -0.493 1.00 92.00 80 THR A N 1
ATOM 628 C CA . THR A 1 80 ? -7.024 -9.333 -0.773 1.00 92.00 80 THR A CA 1
ATOM 629 C C . THR A 1 80 ? -5.557 -9.534 -1.152 1.00 92.00 80 THR A C 1
ATOM 631 O O . THR A 1 80 ? -4.989 -10.609 -0.961 1.00 92.00 80 THR A O 1
ATOM 634 N N . VAL A 1 81 ? -4.912 -8.472 -1.643 1.00 89.19 81 VAL A N 1
ATOM 635 C CA . VAL A 1 81 ? -3.460 -8.467 -1.871 1.00 89.19 81 VAL A CA 1
ATOM 636 C C . VAL A 1 81 ? -2.695 -8.749 -0.563 1.00 89.19 81 VAL A C 1
ATOM 638 O O . VAL A 1 81 ? -1.761 -9.543 -0.580 1.00 89.19 81 VAL A O 1
ATOM 641 N N . MET A 1 82 ? -3.164 -8.223 0.581 1.00 85.69 82 MET A N 1
ATOM 642 C CA . MET A 1 82 ? -2.620 -8.527 1.920 1.00 85.69 82 MET A CA 1
ATOM 643 C C . MET A 1 82 ? -2.631 -10.035 2.226 1.00 85.69 82 MET A C 1
ATOM 645 O O . MET A 1 82 ? -1.625 -10.594 2.654 1.00 85.69 82 MET A O 1
ATOM 649 N N . ALA A 1 83 ? -3.755 -10.719 1.978 1.00 88.25 83 ALA A N 1
ATOM 650 C CA . ALA A 1 83 ? -3.878 -12.149 2.265 1.00 88.25 83 ALA A CA 1
ATOM 651 C C . ALA A 1 83 ? -2.982 -13.020 1.371 1.00 88.25 83 ALA A C 1
ATOM 653 O O . ALA A 1 83 ? -2.468 -14.036 1.836 1.00 88.25 83 ALA A O 1
ATOM 654 N N . LEU A 1 84 ? -2.744 -12.600 0.124 1.00 88.50 84 LEU A N 1
ATOM 655 C CA . LEU A 1 84 ? -1.787 -13.258 -0.771 1.00 88.50 84 LEU A CA 1
ATOM 656 C C . LEU A 1 84 ? -0.325 -13.071 -0.339 1.00 88.50 84 LEU A C 1
ATOM 658 O O . LEU A 1 84 ? 0.507 -13.885 -0.715 1.00 88.50 84 LEU A O 1
ATOM 662 N N . TRP A 1 85 ? -0.003 -12.032 0.439 1.00 85.38 85 TRP A N 1
ATOM 663 C CA . TRP A 1 85 ? 1.340 -11.826 1.002 1.00 85.38 85 TRP A CA 1
ATOM 664 C C . TRP A 1 85 ? 1.543 -12.542 2.343 1.00 85.38 85 TRP A C 1
ATOM 666 O O . TRP A 1 85 ? 2.675 -12.834 2.713 1.00 85.38 85 TRP A O 1
ATOM 676 N N . GLN A 1 86 ? 0.461 -12.840 3.071 1.00 83.50 86 GLN A N 1
ATOM 677 C CA . GLN A 1 86 ? 0.516 -13.684 4.270 1.00 83.50 86 GLN A CA 1
ATOM 678 C C . GLN A 1 86 ? 0.526 -15.188 3.940 1.00 83.50 86 GLN A C 1
ATOM 680 O O . GLN A 1 86 ? 0.997 -15.979 4.755 1.00 83.50 86 GLN A O 1
ATOM 685 N N . MET A 1 87 ? 0.020 -15.600 2.770 1.00 82.38 87 MET A N 1
ATOM 686 C CA . MET A 1 87 ? 0.088 -16.989 2.302 1.00 82.38 87 MET A CA 1
ATOM 687 C C . MET A 1 87 ? 0.243 -17.077 0.775 1.00 82.38 87 MET A C 1
ATOM 689 O O . MET A 1 87 ? -0.732 -16.991 0.022 1.00 82.38 87 MET A O 1
ATOM 693 N N . ASP A 1 88 ? 1.479 -17.326 0.335 1.00 74.81 88 ASP A N 1
ATOM 694 C CA . ASP A 1 88 ? 1.841 -17.471 -1.076 1.00 74.81 88 ASP A CA 1
ATOM 695 C C . ASP A 1 88 ? 1.067 -18.589 -1.799 1.00 74.81 88 ASP A C 1
ATOM 697 O O . ASP A 1 88 ? 0.667 -19.619 -1.233 1.00 74.81 88 ASP A O 1
ATOM 701 N N . ASN A 1 89 ? 0.912 -18.416 -3.116 1.00 81.12 89 ASN A N 1
ATOM 702 C CA . ASN A 1 89 ? 0.301 -19.390 -4.029 1.00 81.12 89 ASN A CA 1
ATOM 703 C C . ASN A 1 89 ? -1.137 -19.809 -3.652 1.00 81.12 89 ASN A C 1
ATOM 705 O O . ASN A 1 89 ? -1.576 -20.884 -4.049 1.00 81.12 89 ASN A O 1
ATOM 709 N N . LEU A 1 90 ? -1.882 -18.997 -2.887 1.00 86.25 90 LEU A N 1
ATOM 710 C CA . LEU A 1 90 ? -3.320 -19.203 -2.628 1.00 86.25 90 LEU A CA 1
ATOM 711 C C . LEU A 1 90 ? -4.176 -19.069 -3.905 1.00 86.25 90 LEU A C 1
ATOM 713 O O . LEU A 1 90 ? -5.260 -19.639 -3.990 1.00 86.25 90 LEU A O 1
ATOM 717 N N . LEU A 1 91 ? -3.686 -18.334 -4.903 1.00 90.75 91 LEU A N 1
ATOM 718 C CA . LEU A 1 91 ? -4.259 -18.265 -6.245 1.00 90.75 91 LEU A CA 1
ATOM 719 C C . LEU A 1 91 ? -3.179 -18.568 -7.296 1.00 90.75 91 LEU A C 1
ATOM 721 O O . LEU A 1 91 ? -2.007 -18.268 -7.056 1.00 90.75 91 LEU A O 1
ATOM 725 N N . PRO A 1 92 ? -3.557 -19.093 -8.476 1.00 91.00 92 PRO A N 1
ATOM 726 C CA . PRO A 1 92 ? -2.670 -19.121 -9.635 1.00 91.00 92 PRO A CA 1
ATOM 727 C C . PRO A 1 92 ? -2.306 -17.698 -10.082 1.00 91.00 92 PRO A C 1
ATOM 729 O O . PRO A 1 92 ? -3.151 -16.798 -10.058 1.00 91.00 92 PRO A O 1
ATOM 732 N N . TYR A 1 93 ? -1.056 -17.502 -10.507 1.00 91.62 93 TYR A N 1
ATOM 733 C CA . TYR A 1 93 ? -0.520 -16.199 -10.910 1.00 91.62 93 TYR A CA 1
ATOM 734 C C . TYR A 1 93 ? -0.516 -15.996 -12.428 1.00 91.62 93 TYR A C 1
ATOM 736 O O . TYR A 1 93 ? -0.188 -16.904 -13.188 1.00 91.62 93 TYR A O 1
ATOM 744 N N . PHE A 1 94 ? -0.820 -14.767 -12.845 1.00 92.31 94 PHE A N 1
ATOM 745 C CA . PHE A 1 94 ? -0.604 -14.241 -14.192 1.00 92.31 94 PHE A CA 1
ATOM 746 C C . PHE A 1 94 ? 0.458 -13.135 -14.122 1.00 92.31 94 PHE A C 1
ATOM 748 O O . PHE A 1 94 ? 0.265 -12.127 -13.438 1.00 92.31 94 PHE A O 1
ATOM 755 N N . THR A 1 95 ? 1.583 -13.315 -14.813 1.00 90.75 95 THR A N 1
ATOM 756 C CA . THR A 1 95 ? 2.696 -12.353 -14.796 1.00 90.75 95 THR A CA 1
ATOM 757 C C . THR A 1 95 ? 2.520 -11.291 -15.880 1.00 90.75 95 THR A C 1
ATOM 759 O O . THR A 1 95 ? 2.122 -11.600 -17.002 1.00 90.75 95 THR A O 1
ATOM 762 N N . THR A 1 96 ? 2.807 -10.030 -15.547 1.00 90.88 96 THR A N 1
ATOM 763 C CA . THR A 1 96 ? 2.701 -8.880 -16.461 1.00 90.88 96 THR A CA 1
ATOM 764 C C . THR A 1 96 ? 3.947 -7.993 -16.415 1.00 90.88 96 THR A C 1
ATOM 766 O O . THR A 1 96 ? 4.687 -7.969 -15.428 1.00 90.88 96 THR A O 1
ATOM 769 N N . HIS A 1 97 ? 4.176 -7.221 -17.479 1.00 84.69 97 HIS A N 1
ATOM 770 C CA . HIS A 1 97 ? 5.237 -6.210 -17.515 1.00 84.69 97 HIS A CA 1
ATOM 771 C C . HIS A 1 97 ? 4.953 -5.043 -16.536 1.00 84.69 97 HIS A C 1
ATOM 773 O O . HIS A 1 97 ? 3.786 -4.668 -16.370 1.00 84.69 97 HIS A O 1
ATOM 779 N N . PRO A 1 98 ? 5.984 -4.409 -15.932 1.00 78.94 98 PRO A N 1
ATOM 780 C CA . PRO A 1 98 ? 5.815 -3.287 -14.998 1.00 78.94 98 PRO A CA 1
ATOM 781 C C . PRO A 1 98 ? 5.058 -2.083 -15.574 1.00 78.94 98 PRO A C 1
ATOM 783 O O . PRO A 1 98 ? 4.274 -1.465 -14.858 1.00 78.94 98 PRO A O 1
ATOM 786 N N . GLU A 1 99 ? 5.201 -1.795 -16.873 1.00 79.12 99 GLU A N 1
ATOM 787 C CA . GLU A 1 99 ? 4.486 -0.708 -17.574 1.00 79.12 99 GLU A CA 1
ATOM 788 C C . GLU A 1 99 ? 2.952 -0.833 -17.537 1.00 79.12 99 GLU A C 1
ATOM 790 O O . GLU A 1 99 ? 2.221 0.131 -17.789 1.00 79.12 99 GLU A O 1
ATOM 795 N N . VAL A 1 100 ? 2.442 -2.028 -17.231 1.00 83.56 100 VAL A N 1
ATOM 796 C CA . VAL A 1 100 ? 1.007 -2.302 -17.137 1.00 83.56 100 VAL A CA 1
ATOM 797 C C . VAL A 1 100 ? 0.463 -1.921 -15.753 1.00 83.56 100 VAL A C 1
ATOM 799 O O . VAL A 1 100 ? -0.703 -1.538 -15.654 1.00 83.56 100 VAL A O 1
ATOM 802 N N . LEU A 1 101 ? 1.287 -1.912 -14.692 1.00 82.00 101 LEU A N 1
ATOM 803 C CA . LEU A 1 101 ? 0.858 -1.561 -13.328 1.00 82.00 101 LEU A CA 1
ATOM 804 C C . LEU A 1 101 ? 0.207 -0.160 -13.242 1.00 82.00 101 LEU A C 1
ATOM 806 O O . LEU A 1 101 ? -0.886 -0.078 -12.677 1.00 82.00 101 LEU A O 1
ATOM 810 N N . PRO A 1 102 ? 0.754 0.918 -13.848 1.00 78.88 102 PRO A N 1
ATOM 811 C CA . PRO A 1 102 ? 0.080 2.220 -13.914 1.00 78.88 102 PRO A CA 1
ATOM 812 C C . PRO A 1 102 ? -1.281 2.210 -14.629 1.00 78.88 102 PRO A C 1
ATOM 814 O O . PRO A 1 102 ? -2.092 3.110 -14.416 1.00 78.88 102 PRO A O 1
ATOM 817 N N . ARG A 1 103 ? -1.568 1.215 -15.479 1.00 86.25 103 ARG A N 1
ATOM 818 C CA . ARG A 1 103 ? -2.879 1.060 -16.137 1.00 86.25 103 ARG A CA 1
ATOM 819 C C . ARG A 1 103 ? -3.859 0.309 -15.229 1.00 86.25 103 ARG A C 1
ATOM 821 O O . ARG A 1 103 ? -5.000 0.742 -15.077 1.00 86.25 103 ARG A O 1
ATOM 828 N N . LEU A 1 104 ? -3.391 -0.750 -14.563 1.00 85.75 104 LEU A N 1
ATOM 829 C CA . LEU A 1 104 ? -4.168 -1.527 -13.586 1.00 85.75 104 LEU A CA 1
ATOM 830 C C . LEU A 1 104 ? -4.560 -0.685 -12.360 1.00 85.75 104 LEU A C 1
ATOM 832 O O . LEU A 1 104 ? -5.699 -0.759 -11.904 1.00 85.75 104 LEU A O 1
ATOM 836 N N . SER A 1 105 ? -3.663 0.169 -11.856 1.00 78.56 105 SER A N 1
ATOM 837 C CA . SER A 1 105 ? -3.949 1.068 -10.724 1.00 78.56 105 SER A CA 1
ATOM 838 C C . SER A 1 105 ? -4.939 2.188 -11.072 1.00 78.56 105 SER A C 1
ATOM 840 O O . SER A 1 105 ? -5.675 2.646 -10.200 1.00 78.56 105 SER A O 1
ATOM 842 N N . ASN A 1 106 ? -5.040 2.566 -12.352 1.00 81.69 106 ASN A N 1
ATOM 843 C CA . ASN A 1 106 ? -6.119 3.407 -12.886 1.00 81.69 106 ASN A CA 1
ATOM 844 C C . ASN A 1 106 ? -7.427 2.626 -13.156 1.00 81.69 106 ASN A C 1
ATOM 846 O O . ASN A 1 106 ? -8.420 3.215 -13.581 1.00 81.69 106 ASN A O 1
ATOM 850 N N . GLY A 1 107 ? -7.458 1.319 -12.875 1.00 80.12 107 GLY A N 1
ATOM 851 C CA . GLY A 1 107 ? -8.644 0.467 -12.964 1.00 80.12 107 GLY A CA 1
ATOM 852 C C . GLY A 1 107 ? -8.978 -0.055 -14.360 1.00 80.12 107 GLY A C 1
ATOM 853 O O . GLY A 1 107 ? -10.132 -0.415 -14.589 1.00 80.12 107 GLY A O 1
ATOM 854 N N . ALA A 1 108 ? -8.011 -0.101 -15.281 1.00 89.12 108 ALA A N 1
ATOM 855 C CA . ALA A 1 108 ? -8.149 -0.895 -16.500 1.00 89.12 108 ALA A CA 1
ATOM 856 C C . ALA A 1 108 ? -8.037 -2.401 -16.198 1.00 89.12 108 ALA A C 1
ATOM 858 O O . ALA A 1 108 ? -7.341 -2.804 -15.265 1.00 89.12 108 ALA A O 1
ATOM 859 N N . ASP A 1 109 ? -8.693 -3.224 -17.018 1.00 94.44 109 ASP A N 1
ATOM 860 C CA . ASP A 1 109 ? -8.522 -4.678 -16.998 1.00 94.44 109 ASP A CA 1
ATOM 861 C C . ASP A 1 109 ? -7.167 -5.099 -17.608 1.00 94.44 109 ASP A C 1
ATOM 863 O O . ASP A 1 109 ? -6.591 -4.384 -18.436 1.00 94.44 109 ASP A O 1
ATOM 867 N N . LEU A 1 110 ? -6.654 -6.276 -17.230 1.00 93.69 110 LEU A N 1
ATOM 868 C CA . LEU A 1 110 ? -5.418 -6.819 -17.801 1.00 93.69 110 LEU A CA 1
ATOM 869 C C . LEU A 1 110 ? -5.717 -7.433 -19.174 1.00 93.69 110 LEU A C 1
ATOM 871 O O . LEU A 1 110 ? -6.338 -8.492 -19.284 1.00 93.69 110 LEU A O 1
ATOM 875 N N . MET A 1 111 ? -5.272 -6.752 -20.226 1.00 94.31 111 MET A N 1
ATOM 876 C CA . MET A 1 111 ? -5.378 -7.215 -21.610 1.00 94.31 111 MET A CA 1
ATOM 877 C C . MET A 1 111 ? -4.347 -8.315 -21.898 1.00 94.31 111 MET A C 1
ATOM 879 O O . MET A 1 111 ? -3.228 -8.251 -21.392 1.00 94.31 111 MET A O 1
ATOM 883 N N . LEU A 1 112 ? -4.696 -9.286 -22.748 1.00 90.38 112 LEU A N 1
ATOM 884 C CA . LEU A 1 112 ? -3.820 -10.406 -23.117 1.00 90.38 112 LEU A CA 1
ATOM 885 C C . LEU A 1 112 ? -2.415 -9.996 -23.617 1.00 90.38 112 LEU A C 1
ATOM 887 O O . LEU A 1 112 ? -1.473 -10.659 -23.19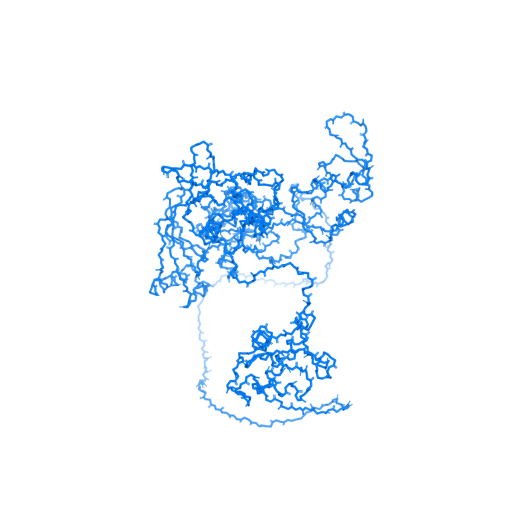6 1.00 90.38 112 LEU A O 1
ATOM 891 N N . PRO A 1 113 ? -2.202 -8.899 -24.383 1.00 88.88 113 PRO A N 1
ATOM 892 C CA . PRO A 1 113 ? -0.855 -8.466 -24.779 1.00 88.88 113 PRO A CA 1
ATOM 893 C C . PRO A 1 113 ? 0.045 -7.998 -23.623 1.00 88.88 113 PRO A C 1
ATOM 895 O O . PRO A 1 113 ? 1.228 -7.766 -23.836 1.00 88.88 113 PRO A O 1
ATOM 898 N N . GLY A 1 114 ? -0.507 -7.794 -22.421 1.00 87.62 114 GLY A N 1
ATOM 899 C CA . GLY A 1 114 ? 0.270 -7.524 -21.208 1.00 87.62 114 GLY A CA 1
ATOM 900 C C . GLY A 1 114 ? 0.604 -8.781 -20.400 1.00 87.62 114 GLY A C 1
ATOM 901 O O . GLY A 1 114 ? 1.459 -8.713 -19.521 1.00 87.62 114 GLY A O 1
ATOM 902 N N . VAL A 1 115 ? -0.061 -9.910 -20.677 1.00 90.69 115 VAL A N 1
ATOM 903 C CA . VAL A 1 115 ? 0.162 -11.194 -20.000 1.00 90.69 115 VAL A CA 1
ATOM 904 C C . VAL A 1 115 ? 1.345 -11.903 -20.642 1.00 90.69 115 VAL A C 1
ATOM 906 O O . VAL A 1 115 ? 1.338 -12.172 -21.842 1.00 90.69 115 VAL A O 1
ATOM 909 N N . ILE A 1 116 ? 2.331 -12.264 -19.829 1.00 87.94 116 ILE A N 1
ATOM 910 C CA . ILE A 1 116 ? 3.511 -12.990 -20.292 1.00 87.94 116 ILE A CA 1
ATOM 911 C C . ILE A 1 116 ? 3.174 -14.486 -20.405 1.00 87.94 116 ILE A C 1
ATOM 913 O O . ILE A 1 116 ? 2.642 -15.059 -19.448 1.00 87.94 116 ILE A O 1
ATOM 917 N N . PRO A 1 117 ? 3.449 -15.132 -21.554 1.00 82.62 117 PRO A N 1
ATOM 918 C CA . PRO A 1 117 ? 3.228 -16.562 -21.731 1.00 82.62 117 PRO A CA 1
ATOM 919 C C . PRO A 1 117 ? 4.247 -17.361 -20.905 1.00 82.62 117 PRO A C 1
ATOM 921 O O . PRO A 1 117 ? 5.446 -17.264 -21.136 1.00 82.62 117 PRO A O 1
ATOM 924 N N . MET A 1 118 ? 3.769 -18.165 -19.950 1.00 79.00 118 MET A N 1
ATOM 925 C CA . MET A 1 118 ? 4.619 -18.949 -19.028 1.00 79.00 118 MET A CA 1
ATOM 926 C C . MET A 1 118 ? 4.533 -20.470 -19.263 1.00 79.00 118 MET A C 1
ATOM 928 O O . MET A 1 118 ? 5.117 -21.250 -18.513 1.00 79.00 118 MET A O 1
ATOM 932 N N . GLY A 1 119 ? 3.778 -20.908 -20.273 1.00 76.50 119 GLY A N 1
ATOM 933 C CA . GLY A 1 119 ? 3.583 -22.317 -20.626 1.00 76.50 119 GLY A CA 1
ATOM 934 C C . GLY A 1 119 ? 3.658 -22.552 -22.135 1.00 76.50 119 GLY A C 1
ATOM 935 O O . GLY A 1 119 ? 3.774 -21.608 -22.912 1.00 76.50 119 GLY A O 1
ATOM 936 N N . THR A 1 120 ? 3.568 -23.812 -22.563 1.00 74.75 120 THR A N 1
ATOM 937 C CA . THR A 1 120 ? 3.713 -24.215 -23.972 1.00 74.75 120 THR A CA 1
ATOM 938 C C . THR A 1 120 ? 2.407 -24.737 -24.586 1.00 74.75 120 THR A C 1
ATOM 940 O O . THR A 1 120 ? 1.568 -25.365 -23.923 1.00 74.75 120 THR A O 1
ATOM 943 N N . GLY A 1 121 ? 2.231 -24.473 -25.887 1.00 76.94 121 GLY A N 1
ATOM 944 C CA . GLY A 1 121 ? 1.043 -24.859 -26.655 1.00 76.94 121 GLY A CA 1
ATOM 945 C C . GLY A 1 121 ? -0.253 -24.311 -26.048 1.00 76.94 121 GLY A C 1
ATOM 946 O O . GLY A 1 121 ? -0.296 -23.181 -25.571 1.00 76.94 121 GLY A O 1
ATOM 947 N N . MET A 1 122 ? -1.299 -25.139 -25.997 1.00 76.00 122 MET A N 1
ATOM 948 C CA . MET A 1 122 ? -2.599 -24.776 -25.406 1.00 76.00 122 MET A CA 1
ATOM 949 C C . MET A 1 122 ? -2.506 -24.324 -23.930 1.00 76.00 122 MET A C 1
ATOM 951 O O . MET A 1 122 ? -3.391 -23.633 -23.437 1.00 76.00 122 MET A O 1
ATOM 955 N N . ASN A 1 123 ? -1.438 -24.700 -23.211 1.00 79.88 123 ASN A N 1
ATOM 956 C CA . ASN A 1 123 ? -1.265 -24.435 -21.777 1.00 79.88 123 ASN A CA 1
ATOM 957 C C . ASN A 1 123 ? -0.532 -23.106 -21.488 1.00 79.88 123 ASN A C 1
ATOM 959 O O . ASN A 1 123 ? -0.149 -22.867 -20.344 1.00 79.88 123 ASN A O 1
ATOM 963 N N . VAL A 1 124 ? -0.324 -22.243 -22.495 1.00 82.94 124 VAL A N 1
ATOM 964 C CA . VAL A 1 124 ? 0.322 -20.916 -22.369 1.00 82.94 124 VAL A CA 1
ATOM 965 C C . VAL A 1 124 ? -0.252 -20.074 -21.219 1.00 82.94 124 VAL A C 1
ATOM 967 O O . VAL A 1 124 ? 0.504 -19.406 -20.513 1.00 82.94 124 VAL A O 1
ATOM 970 N N . TYR A 1 125 ? -1.568 -20.157 -20.993 1.00 84.38 125 TYR A N 1
ATOM 971 C CA . TYR A 1 125 ? -2.287 -19.474 -19.910 1.00 84.38 125 TYR A CA 1
ATOM 972 C C . TYR A 1 125 ? -2.774 -20.444 -18.813 1.00 84.38 125 TYR A C 1
ATOM 974 O O . TYR A 1 125 ? -3.812 -20.216 -18.189 1.00 84.38 125 TYR A O 1
ATOM 982 N N . GLY A 1 126 ? -2.057 -21.550 -18.589 1.00 85.81 126 GLY A N 1
ATOM 983 C CA . GLY A 1 126 ? -2.410 -22.594 -17.622 1.00 85.81 126 GLY A CA 1
ATOM 984 C C . GLY A 1 126 ? -3.606 -23.456 -18.046 1.00 85.81 126 GLY A C 1
ATOM 985 O O . GLY A 1 126 ? -3.842 -23.659 -19.235 1.00 85.81 126 GLY A O 1
ATOM 986 N N . ARG A 1 127 ? -4.344 -23.987 -17.061 1.00 88.38 127 ARG A N 1
ATOM 987 C CA . ARG A 1 127 ? -5.552 -24.821 -17.240 1.00 88.38 127 ARG A CA 1
ATOM 988 C C . ARG A 1 127 ? -6.657 -24.361 -16.290 1.00 88.38 127 ARG A C 1
ATOM 990 O O . ARG A 1 127 ? -6.956 -25.019 -15.293 1.00 88.38 127 ARG A O 1
ATOM 997 N N . TYR A 1 128 ? -7.205 -23.184 -16.558 1.00 91.06 128 TYR A N 1
ATOM 998 C CA . TYR A 1 128 ? -8.120 -22.485 -15.664 1.00 91.06 128 TYR A CA 1
ATOM 999 C C . TYR A 1 128 ? -9.489 -22.280 -16.310 1.00 91.06 128 TYR A C 1
ATOM 1001 O O . TYR A 1 128 ? -9.615 -22.017 -17.507 1.00 91.06 128 TYR A O 1
ATOM 1009 N N . LYS A 1 129 ? -10.541 -22.395 -15.498 1.00 92.06 129 LYS A N 1
ATOM 1010 C CA . LYS A 1 129 ? -11.929 -22.283 -15.964 1.00 92.06 129 LYS A CA 1
ATOM 1011 C C . LYS A 1 129 ? -12.370 -20.821 -16.039 1.00 92.06 129 LYS A C 1
ATOM 1013 O O . LYS A 1 129 ? -11.897 -19.973 -15.279 1.00 92.06 129 LYS A O 1
ATOM 1018 N N . GLN A 1 130 ? -13.344 -20.537 -16.906 1.00 93.25 130 GLN A N 1
ATOM 1019 C CA . GLN A 1 130 ? -14.027 -19.244 -16.910 1.00 93.25 130 GLN A CA 1
ATOM 1020 C C . GLN A 1 130 ? -14.540 -18.913 -15.501 1.00 93.25 130 GLN A C 1
ATOM 1022 O O . GLN A 1 130 ? -15.103 -19.758 -14.805 1.00 93.25 130 GLN A O 1
ATOM 1027 N N . GLY A 1 131 ? -14.328 -17.674 -15.064 1.00 91.00 131 GLY A N 1
ATOM 1028 C CA . GLY A 1 131 ? -14.722 -17.224 -13.737 1.00 91.00 131 GLY A CA 1
ATOM 1029 C C . GLY A 1 131 ? -13.802 -17.688 -12.602 1.00 91.00 131 GLY A C 1
ATOM 1030 O O . GLY A 1 131 ? -14.135 -17.422 -11.448 1.00 91.00 131 GLY A O 1
ATOM 1031 N N . GLN A 1 132 ? -12.668 -18.348 -12.861 1.00 92.19 132 GLN A N 1
ATOM 1032 C CA . GLN A 1 132 ? -11.678 -18.685 -11.828 1.00 92.19 132 GLN A CA 1
ATOM 1033 C C . GLN A 1 132 ? -10.937 -17.431 -11.326 1.00 92.19 132 GLN A C 1
ATOM 1035 O O . GLN A 1 132 ? -10.693 -16.495 -12.091 1.00 92.19 132 GLN A O 1
ATOM 1040 N N . LEU A 1 133 ? -10.616 -17.389 -10.026 1.00 93.69 133 LEU A N 1
ATOM 1041 C CA . LEU A 1 133 ? -9.802 -16.322 -9.431 1.00 93.69 133 LEU A CA 1
ATOM 1042 C C . LEU A 1 133 ? -8.325 -16.498 -9.795 1.00 93.69 133 LEU A C 1
ATOM 1044 O O . LEU A 1 133 ? -7.813 -17.616 -9.778 1.00 93.69 133 LEU A O 1
ATOM 1048 N N . VAL A 1 134 ? -7.648 -15.381 -10.047 1.00 94.06 134 VAL A N 1
ATOM 1049 C CA . VAL A 1 134 ? -6.207 -15.320 -10.326 1.00 94.06 134 VAL A CA 1
ATOM 1050 C C . VAL A 1 134 ? -5.563 -14.163 -9.563 1.00 94.06 134 VAL A C 1
ATOM 1052 O O . VAL A 1 134 ? -6.177 -13.109 -9.364 1.00 94.06 134 VAL A O 1
ATOM 1055 N N . ALA A 1 135 ? -4.317 -14.359 -9.146 1.00 94.31 135 ALA A N 1
ATOM 1056 C CA . ALA A 1 135 ? -3.427 -13.296 -8.701 1.00 94.31 135 ALA A CA 1
ATOM 1057 C C . ALA A 1 135 ? -2.630 -12.748 -9.894 1.00 94.31 135 ALA A C 1
ATOM 1059 O O . ALA A 1 135 ? -2.446 -13.429 -10.902 1.00 94.31 135 ALA A O 1
ATOM 1060 N N . ILE A 1 136 ? -2.138 -11.517 -9.782 1.00 93.25 136 ILE A N 1
ATOM 1061 C CA . ILE A 1 136 ? -1.283 -10.884 -10.793 1.00 93.25 136 ILE A CA 1
ATOM 1062 C C . ILE A 1 136 ? 0.029 -10.475 -10.129 1.00 93.25 136 ILE A C 1
ATOM 1064 O O . ILE A 1 136 ? -0.003 -9.891 -9.046 1.00 93.25 136 ILE A O 1
ATOM 1068 N N . ASN A 1 137 ? 1.166 -10.758 -10.766 1.00 90.62 137 ASN A N 1
ATOM 1069 C CA . ASN A 1 137 ? 2.503 -10.346 -10.322 1.00 90.62 137 ASN A CA 1
ATOM 1070 C C . ASN A 1 137 ? 3.334 -9.750 -11.476 1.00 90.62 137 ASN A C 1
ATOM 1072 O O . ASN A 1 137 ? 2.863 -9.666 -12.611 1.00 90.62 137 ASN A O 1
ATOM 1076 N N . LEU A 1 138 ? 4.547 -9.276 -11.180 1.00 85.50 138 LEU A N 1
ATOM 1077 C CA . LEU A 1 138 ? 5.419 -8.594 -12.142 1.00 85.50 138 LEU A CA 1
ATOM 1078 C C . LEU A 1 138 ? 6.618 -9.457 -12.538 1.00 85.50 138 LEU A C 1
ATOM 1080 O O . LEU A 1 138 ? 7.092 -10.268 -11.746 1.00 85.50 138 LEU A O 1
ATOM 1084 N N . THR A 1 139 ? 7.199 -9.197 -13.712 1.00 82.19 139 THR A N 1
ATOM 1085 C CA . THR A 1 139 ? 8.522 -9.755 -14.066 1.00 82.19 139 THR A CA 1
ATOM 1086 C C . THR A 1 139 ? 9.595 -9.420 -13.033 1.00 82.19 139 THR A C 1
ATOM 1088 O O . THR A 1 139 ? 10.466 -10.243 -12.773 1.00 82.19 139 THR A O 1
ATOM 1091 N N . SER A 1 140 ? 9.528 -8.232 -12.425 1.00 73.81 140 SER A N 1
ATOM 1092 C CA . SER A 1 140 ? 10.474 -7.752 -11.415 1.00 73.81 140 SER A CA 1
ATOM 1093 C C . SER A 1 140 ? 10.164 -8.210 -9.985 1.00 73.81 140 SER A C 1
ATOM 1095 O O . SER A 1 140 ? 11.018 -8.071 -9.112 1.00 73.81 140 SER A O 1
ATOM 1097 N N . ASN A 1 141 ? 8.964 -8.736 -9.710 1.00 75.50 141 ASN A N 1
ATOM 1098 C CA . ASN A 1 141 ? 8.578 -9.164 -8.366 1.00 75.50 141 ASN A CA 1
ATOM 1099 C C . ASN A 1 141 ? 7.463 -10.221 -8.397 1.00 75.50 141 ASN A C 1
ATOM 1101 O O . ASN A 1 141 ? 6.370 -9.966 -8.908 1.00 75.50 141 ASN A O 1
ATOM 1105 N N . LYS A 1 142 ? 7.723 -11.380 -7.778 1.00 78.50 142 LYS A N 1
ATOM 1106 C CA . LYS A 1 142 ? 6.782 -12.510 -7.691 1.00 78.50 142 LYS A CA 1
ATOM 1107 C C . LYS A 1 142 ? 5.553 -12.232 -6.818 1.00 78.50 142 LYS A C 1
ATOM 1109 O O . LYS A 1 142 ? 4.532 -12.891 -7.018 1.00 78.50 142 LYS A O 1
ATOM 1114 N N . ALA A 1 143 ? 5.634 -11.300 -5.867 1.00 81.44 143 ALA A N 1
ATOM 1115 C CA . ALA A 1 143 ? 4.530 -10.987 -4.962 1.00 81.44 143 ALA A CA 1
ATOM 1116 C C . ALA A 1 143 ? 3.317 -10.382 -5.700 1.00 81.44 143 ALA A C 1
ATOM 1118 O O . ALA A 1 143 ? 3.442 -9.734 -6.740 1.00 81.44 143 ALA A O 1
ATOM 1119 N N . ALA A 1 144 ? 2.115 -10.594 -5.154 1.00 88.50 144 ALA A N 1
ATOM 1120 C CA . ALA A 1 144 ? 0.877 -10.161 -5.799 1.00 88.50 144 ALA A CA 1
ATOM 1121 C C . ALA A 1 144 ? 0.747 -8.626 -5.839 1.00 88.50 144 ALA A C 1
ATOM 1123 O O . ALA A 1 144 ? 0.814 -7.975 -4.803 1.00 88.50 144 ALA A O 1
ATOM 1124 N N . ILE A 1 145 ? 0.482 -8.051 -7.013 1.00 88.00 145 ILE A N 1
ATOM 1125 C CA . ILE A 1 145 ? 0.111 -6.634 -7.188 1.00 88.00 145 ILE A CA 1
ATOM 1126 C C . ILE A 1 145 ? -1.405 -6.427 -7.321 1.00 88.00 145 ILE A C 1
ATOM 1128 O O . ILE A 1 145 ? -1.897 -5.308 -7.176 1.00 88.00 145 ILE A O 1
ATOM 1132 N N . GLY A 1 146 ? -2.160 -7.493 -7.592 1.00 90.75 146 GLY A N 1
ATOM 1133 C CA . GLY A 1 146 ? -3.608 -7.432 -7.756 1.00 90.75 146 GLY A CA 1
ATOM 1134 C C . GLY A 1 146 ? -4.271 -8.804 -7.809 1.00 90.75 146 GLY A C 1
ATOM 1135 O O . GLY A 1 146 ? -3.607 -9.837 -7.910 1.00 90.75 146 GLY A O 1
ATOM 1136 N N . VAL A 1 147 ? -5.599 -8.787 -7.739 1.00 94.44 147 VAL A N 1
ATOM 1137 C CA . VAL A 1 147 ? -6.486 -9.953 -7.758 1.00 94.44 147 VAL A CA 1
ATOM 1138 C C . VAL A 1 147 ? -7.591 -9.711 -8.776 1.00 94.44 147 VAL A C 1
ATOM 1140 O O . VAL A 1 147 ? -8.198 -8.634 -8.820 1.00 94.44 147 VAL A O 1
ATOM 1143 N N . GLY A 1 148 ? -7.867 -10.720 -9.592 1.00 94.75 148 GLY A N 1
ATOM 1144 C CA . GLY A 1 148 ? -8.846 -10.645 -10.665 1.00 94.75 148 GLY A CA 1
ATOM 1145 C C . GLY A 1 148 ? -9.577 -11.958 -10.904 1.00 94.75 148 GLY A C 1
ATOM 1146 O O . GLY A 1 148 ? -9.432 -12.928 -10.158 1.00 94.75 148 GLY A O 1
ATOM 1147 N N . VAL A 1 149 ? -10.394 -11.971 -11.954 1.00 94.88 149 VAL A N 1
ATOM 1148 C CA . VAL A 1 149 ? -11.144 -13.149 -12.391 1.00 94.88 149 VAL A CA 1
ATOM 1149 C C . VAL A 1 149 ? -11.008 -13.336 -13.901 1.00 94.88 149 VAL A C 1
ATOM 1151 O O . VAL A 1 149 ? -11.021 -12.359 -14.657 1.00 94.88 149 VAL A O 1
ATOM 1154 N N . LEU A 1 150 ? -10.878 -14.582 -14.353 1.00 94.19 150 LEU A N 1
ATOM 1155 C CA . LEU A 1 150 ? -10.775 -14.892 -15.778 1.00 94.19 150 LEU A CA 1
ATOM 1156 C C . LEU A 1 150 ? -12.137 -14.708 -16.476 1.00 94.19 150 LEU A C 1
ATOM 1158 O O . LEU A 1 150 ? -13.128 -15.295 -16.035 1.00 94.19 150 LEU A O 1
ATOM 1162 N N . PRO A 1 151 ? -12.233 -13.916 -17.562 1.00 92.69 151 PRO A N 1
ATOM 1163 C CA . PRO A 1 151 ? -13.486 -13.700 -18.287 1.00 92.69 151 PRO A CA 1
ATOM 1164 C C . PRO A 1 151 ? -13.838 -14.844 -19.252 1.00 92.69 151 PRO A C 1
ATOM 1166 O O . PRO A 1 151 ? -14.960 -14.875 -19.758 1.00 92.69 151 PRO A O 1
ATOM 1169 N N . ARG A 1 152 ? -12.893 -15.753 -19.522 1.00 92.75 152 ARG A N 1
ATOM 1170 C CA . ARG A 1 152 ? -12.963 -16.910 -20.434 1.00 92.75 152 ARG A CA 1
ATOM 1171 C C . ARG A 1 152 ? -12.110 -18.063 -19.862 1.00 92.75 152 ARG A C 1
ATOM 1173 O O . ARG A 1 152 ? -11.473 -17.846 -18.830 1.00 92.75 152 ARG A O 1
ATOM 1180 N N . SER A 1 153 ? -12.099 -19.258 -20.458 1.00 93.56 153 SER A N 1
ATOM 1181 C CA . SER A 1 153 ? -11.175 -20.336 -20.044 1.00 93.56 153 SER A CA 1
ATOM 1182 C C . SER A 1 153 ? -9.741 -20.115 -20.559 1.00 93.56 153 SER A C 1
ATOM 1184 O O . SER A 1 153 ? -9.515 -19.269 -21.424 1.00 93.56 153 SER A O 1
ATOM 1186 N N . SER A 1 154 ? -8.753 -20.867 -20.062 1.00 90.31 154 SER A N 1
ATOM 1187 C CA . SER A 1 154 ? -7.380 -20.819 -20.601 1.00 90.31 154 SER A CA 1
ATOM 1188 C C . SER A 1 154 ? -7.319 -21.196 -22.088 1.00 90.31 154 SER A C 1
ATOM 1190 O O . SER A 1 154 ? -6.572 -20.575 -22.843 1.00 90.31 154 SER A O 1
ATOM 1192 N N . GLU A 1 155 ? -8.139 -22.156 -22.518 1.00 89.50 155 GLU A N 1
ATOM 1193 C CA . GLU A 1 155 ? -8.279 -22.572 -23.915 1.00 89.50 155 GLU A CA 1
ATOM 1194 C C . GLU A 1 155 ? -8.874 -21.442 -24.769 1.00 89.50 155 GLU A C 1
ATOM 1196 O O . GLU A 1 155 ? -8.318 -21.104 -25.812 1.00 89.50 155 GLU A O 1
ATOM 1201 N N . ASP A 1 156 ? -9.938 -20.781 -24.301 1.00 90.25 156 ASP A N 1
ATOM 1202 C CA . ASP A 1 156 ? -10.504 -19.604 -24.971 1.00 90.25 156 ASP A CA 1
ATOM 1203 C C . ASP A 1 156 ? -9.488 -18.453 -25.080 1.00 90.25 156 ASP A C 1
ATOM 1205 O O . ASP A 1 156 ? -9.456 -17.739 -26.084 1.00 90.25 156 ASP A O 1
ATOM 1209 N N . LEU A 1 157 ? -8.674 -18.225 -24.040 1.00 90.12 157 LEU A N 1
ATOM 1210 C CA . LEU A 1 157 ? -7.640 -17.183 -24.028 1.00 90.12 157 LEU A CA 1
ATOM 1211 C C . LEU A 1 157 ? -6.518 -17.495 -25.028 1.00 90.12 157 LEU A C 1
ATOM 1213 O O . LEU A 1 157 ? -6.057 -16.587 -25.718 1.00 90.12 157 LEU A O 1
ATOM 1217 N N . TYR A 1 158 ? -6.137 -18.768 -25.171 1.00 89.12 158 TYR A N 1
ATOM 1218 C CA . TYR A 1 158 ? -5.217 -19.225 -26.215 1.00 89.12 158 TYR A CA 1
ATOM 1219 C C . TYR A 1 158 ? -5.820 -19.026 -27.618 1.00 89.12 158 TYR A C 1
ATOM 1221 O O . TYR A 1 158 ? -5.219 -18.368 -28.468 1.00 89.12 158 TYR A O 1
ATOM 1229 N N . MET A 1 159 ? -7.064 -19.472 -27.828 1.00 89.38 159 MET A N 1
ATOM 1230 C CA . MET A 1 159 ? -7.814 -19.287 -29.081 1.00 89.38 159 MET A CA 1
ATOM 1231 C C . MET A 1 159 ? -8.119 -17.813 -29.408 1.00 89.38 159 MET A C 1
ATOM 1233 O O . MET A 1 159 ? -8.432 -17.485 -30.550 1.00 89.38 159 MET A O 1
ATOM 1237 N N . SER A 1 160 ? -7.988 -16.902 -28.437 1.00 87.44 160 SER A N 1
ATOM 1238 C CA . SER A 1 160 ? -8.100 -15.452 -28.646 1.00 87.44 160 SER A CA 1
ATOM 1239 C C . SER A 1 160 ? -6.853 -14.831 -29.301 1.00 87.44 160 SER A C 1
ATOM 1241 O O . SER A 1 160 ? -6.838 -13.625 -29.547 1.00 87.44 160 SER A O 1
ATOM 1243 N N . GLY A 1 161 ? -5.797 -15.613 -29.571 1.00 83.69 161 GLY A N 1
ATOM 1244 C CA . GLY A 1 161 ? -4.629 -15.179 -30.349 1.00 83.69 161 GLY A CA 1
ATOM 1245 C C . GLY A 1 161 ? -3.855 -14.009 -29.732 1.00 83.69 161 GLY A C 1
ATOM 1246 O O . GLY A 1 161 ? -3.273 -13.210 -30.459 1.00 83.69 161 GLY A O 1
ATOM 1247 N N . GLY A 1 162 ? -3.907 -13.860 -28.405 1.00 81.88 162 GLY A N 1
ATOM 1248 C CA . GLY A 1 162 ? -3.314 -12.731 -27.684 1.00 81.88 162 GLY A CA 1
ATOM 1249 C C . GLY A 1 162 ? -4.159 -11.448 -27.658 1.00 81.88 162 GLY A C 1
ATOM 1250 O O . GLY A 1 162 ? -3.710 -10.457 -27.091 1.00 81.88 162 GLY A O 1
ATOM 1251 N N . TYR A 1 163 ? -5.381 -11.428 -28.206 1.00 87.56 163 TYR A N 1
ATOM 1252 C CA . TYR A 1 163 ? -6.231 -10.228 -28.257 1.00 87.56 163 TYR A CA 1
ATOM 1253 C C . TYR A 1 163 ? -7.401 -10.253 -27.259 1.00 87.56 163 TYR A C 1
ATOM 1255 O O . TYR A 1 163 ? -8.106 -11.247 -27.104 1.00 87.56 163 TYR A O 1
ATOM 1263 N N . GLY A 1 164 ? -7.674 -9.104 -26.631 1.00 90.38 164 GLY A N 1
ATOM 1264 C CA . GLY A 1 164 ? -8.806 -8.913 -25.713 1.00 90.38 164 GLY A CA 1
ATOM 1265 C C . GLY A 1 164 ? -8.419 -8.930 -24.230 1.00 90.38 164 GLY A C 1
ATOM 1266 O O . GLY A 1 164 ? -7.254 -8.751 -23.879 1.00 90.38 164 GLY A O 1
ATOM 1267 N N . VAL A 1 165 ? -9.414 -9.087 -23.352 1.00 93.62 165 VAL A N 1
ATOM 1268 C CA . VAL A 1 165 ? -9.229 -9.073 -21.889 1.00 93.62 165 VAL A CA 1
ATOM 1269 C C . VAL A 1 165 ? -8.779 -10.450 -21.400 1.00 93.62 165 VAL A C 1
ATOM 1271 O O . VAL A 1 165 ? -9.517 -11.421 -21.557 1.00 93.62 165 VAL A O 1
ATOM 1274 N N . GLY A 1 166 ? -7.605 -10.518 -20.770 1.00 91.50 166 GLY A N 1
ATOM 1275 C CA . GLY A 1 166 ? -7.081 -11.724 -20.124 1.00 91.50 166 GLY A CA 1
ATOM 1276 C C . GLY A 1 166 ? -7.590 -11.900 -18.694 1.00 91.50 166 GLY A C 1
ATOM 1277 O O . GLY A 1 166 ? -8.019 -12.989 -18.324 1.00 91.50 166 GLY A O 1
ATOM 1278 N N . VAL A 1 167 ? -7.609 -10.824 -17.897 1.00 95.31 167 VAL A N 1
ATOM 1279 C CA . VAL A 1 167 ? -8.103 -10.845 -16.508 1.00 95.31 167 VAL A CA 1
ATOM 1280 C C . VAL A 1 167 ? -8.934 -9.598 -16.207 1.00 95.31 167 VAL A C 1
ATOM 1282 O O . VAL A 1 167 ? -8.465 -8.477 -16.403 1.00 95.31 167 VAL A O 1
ATOM 1285 N N . LYS A 1 168 ? -10.145 -9.787 -15.666 1.00 94.62 168 LYS A N 1
ATOM 1286 C CA . LYS A 1 168 ? -10.973 -8.697 -15.126 1.00 94.62 168 LYS A CA 1
ATOM 1287 C C . LYS A 1 168 ? -10.547 -8.332 -13.706 1.00 94.62 168 LYS A C 1
ATOM 1289 O O . LYS A 1 168 ? -10.412 -9.215 -12.858 1.00 94.62 168 LYS A O 1
ATOM 1294 N N . ILE A 1 169 ? -10.361 -7.046 -13.426 1.00 94.50 169 ILE A N 1
ATOM 1295 C CA . ILE A 1 169 ? -9.642 -6.569 -12.239 1.00 94.50 169 ILE A CA 1
ATOM 1296 C C . ILE A 1 169 ? -10.581 -6.238 -11.071 1.00 94.50 169 ILE A C 1
ATOM 1298 O O . ILE A 1 169 ? -11.371 -5.283 -11.070 1.00 94.50 169 ILE A O 1
ATOM 1302 N N . LEU A 1 170 ? -10.455 -7.029 -10.004 1.00 92.50 170 LEU A N 1
ATOM 1303 C CA . LEU A 1 170 ? -11.233 -6.865 -8.782 1.00 92.50 170 LEU A CA 1
ATOM 1304 C C . LEU A 1 170 ? -10.533 -5.872 -7.846 1.00 92.50 170 LEU A C 1
ATOM 1306 O O . LEU A 1 170 ? -11.083 -4.812 -7.549 1.00 92.50 170 LEU A O 1
ATOM 1310 N N . HIS A 1 171 ? -9.306 -6.164 -7.435 1.00 91.38 171 HIS A N 1
ATOM 1311 C CA . HIS A 1 171 ? -8.589 -5.416 -6.403 1.00 91.38 171 HIS A CA 1
ATOM 1312 C C . HIS A 1 171 ? -7.120 -5.246 -6.802 1.00 91.38 171 HIS A C 1
ATOM 1314 O O . HIS A 1 171 ? -6.529 -6.165 -7.366 1.00 91.38 171 HIS A O 1
ATOM 1320 N N . VAL A 1 172 ? -6.541 -4.073 -6.544 1.00 89.25 172 VAL A N 1
ATOM 1321 C CA . VAL A 1 172 ? -5.154 -3.733 -6.908 1.00 89.25 172 VAL A CA 1
ATOM 1322 C C . VAL A 1 172 ? -4.482 -3.027 -5.735 1.00 89.25 172 VAL A C 1
ATOM 1324 O O . VAL A 1 172 ? -5.115 -2.256 -5.009 1.00 89.25 172 VAL A O 1
ATOM 1327 N N . PHE A 1 173 ? -3.185 -3.267 -5.564 1.00 81.94 173 PHE A N 1
ATOM 1328 C CA . PHE A 1 173 ? -2.334 -2.503 -4.661 1.00 81.94 173 PHE A CA 1
ATOM 1329 C C . PHE A 1 173 ? -2.495 -0.984 -4.891 1.00 81.94 173 PHE A C 1
ATOM 1331 O O . PHE A 1 173 ? -2.452 -0.501 -6.023 1.00 81.94 173 PHE A O 1
ATOM 1338 N N . GLY A 1 174 ? -2.714 -0.226 -3.812 1.00 73.75 174 GLY A N 1
ATOM 1339 C CA . GLY A 1 174 ? -2.976 1.219 -3.866 1.00 73.75 174 GLY A CA 1
ATOM 1340 C C . GLY A 1 174 ? -4.438 1.638 -4.110 1.00 73.75 174 GLY A C 1
ATOM 1341 O O . GLY A 1 174 ? -4.729 2.838 -4.093 1.00 73.75 174 GLY A O 1
ATOM 1342 N N . ASP A 1 175 ? -5.381 0.704 -4.294 1.00 81.88 175 ASP A N 1
ATOM 1343 C CA . ASP A 1 175 ? -6.811 1.037 -4.400 1.00 81.88 175 ASP A CA 1
ATOM 1344 C C . ASP A 1 175 ? -7.441 1.468 -3.051 1.00 81.88 175 ASP A C 1
ATOM 1346 O O . ASP A 1 175 ? -6.760 1.635 -2.032 1.00 81.88 175 ASP A O 1
ATOM 1350 N N . LYS A 1 176 ? -8.755 1.735 -3.013 1.00 80.38 176 LYS A N 1
ATOM 1351 C CA . LYS A 1 176 ? -9.413 2.221 -1.784 1.00 80.38 176 LYS A CA 1
ATOM 1352 C C . LYS A 1 176 ? -9.694 1.134 -0.752 1.00 80.38 176 LYS A C 1
ATOM 1354 O O . LYS A 1 176 ? -9.891 1.494 0.403 1.00 80.38 176 LYS A O 1
ATOM 1359 N N . LEU A 1 177 ? -9.667 -0.147 -1.129 1.00 81.00 177 LEU A N 1
ATOM 1360 C CA . LEU A 1 177 ? -9.712 -1.256 -0.174 1.00 81.00 177 LEU A CA 1
ATOM 1361 C C . LEU A 1 177 ? -8.331 -1.476 0.451 1.00 81.00 177 LEU A C 1
ATOM 1363 O O . LEU A 1 177 ? -8.236 -1.632 1.665 1.00 81.00 177 LEU A O 1
ATOM 1367 N N . TRP A 1 178 ? -7.269 -1.387 -0.358 1.00 73.94 178 TRP A N 1
ATOM 1368 C CA . TRP A 1 178 ? -5.891 -1.307 0.137 1.00 73.94 178 TRP A CA 1
ATOM 1369 C C . TRP A 1 178 ? -5.728 -0.159 1.149 1.00 73.94 178 TRP A C 1
ATOM 1371 O O . TRP A 1 178 ? -5.198 -0.337 2.239 1.00 73.94 178 TRP A O 1
ATOM 1381 N N . SER A 1 179 ? -6.273 1.016 0.823 1.00 66.12 179 SER A N 1
ATOM 1382 C CA . SER A 1 179 ? -6.191 2.230 1.650 1.00 66.12 179 SER A CA 1
ATOM 1383 C C . SER A 1 179 ? -7.073 2.227 2.920 1.00 66.12 179 SER A C 1
ATOM 1385 O O . SER A 1 179 ? -7.231 3.287 3.529 1.00 66.12 179 SER A O 1
ATOM 1387 N N . HIS A 1 180 ? -7.711 1.112 3.302 1.00 63.62 180 HIS A N 1
ATOM 1388 C CA . HIS A 1 180 ? -8.728 1.111 4.365 1.00 63.62 180 HIS A CA 1
ATOM 1389 C C . HIS A 1 180 ? -8.156 1.255 5.789 1.00 63.62 180 HIS A C 1
ATOM 1391 O O . HIS A 1 180 ? -8.752 1.942 6.617 1.00 63.62 180 HIS A O 1
ATOM 1397 N N . GLU A 1 181 ? -7.007 0.639 6.074 1.00 58.53 181 GLU A N 1
ATOM 1398 C CA . GLU A 1 181 ? -6.270 0.808 7.334 1.00 58.53 181 GLU A CA 1
ATOM 1399 C C . GLU A 1 181 ? -4.902 1.442 7.034 1.00 58.53 181 GLU A C 1
ATOM 1401 O O . GLU A 1 181 ? -4.057 0.800 6.412 1.00 58.53 181 GLU A O 1
ATOM 1406 N N . PRO A 1 182 ? -4.643 2.699 7.447 1.00 47.31 182 PRO A N 1
ATOM 1407 C CA . PRO A 1 182 ? -3.383 3.380 7.146 1.00 47.31 182 PRO A CA 1
ATOM 1408 C C . PRO A 1 182 ? -2.206 2.864 7.984 1.00 47.31 182 PRO A C 1
ATOM 1410 O O . PRO A 1 182 ? -1.071 3.264 7.743 1.00 47.31 182 PRO A O 1
ATOM 1413 N N . THR A 1 183 ? -2.469 2.014 8.981 1.00 43.03 183 THR A N 1
ATOM 1414 C CA . THR A 1 183 ? -1.478 1.464 9.917 1.00 43.03 183 THR A CA 1
ATOM 1415 C C . THR A 1 183 ? -0.415 0.595 9.244 1.00 43.03 183 THR A C 1
ATOM 1417 O O . THR A 1 183 ? 0.687 0.480 9.774 1.00 43.03 183 THR A O 1
ATOM 1420 N N . LEU A 1 184 ? -0.704 0.036 8.065 1.00 42.25 184 LEU A N 1
ATOM 1421 C CA . LEU A 1 184 ? 0.216 -0.811 7.313 1.00 42.25 184 LEU A CA 1
ATOM 1422 C C . LEU A 1 184 ? 0.381 -0.324 5.871 1.00 42.25 184 LEU A C 1
ATOM 1424 O O . LEU A 1 184 ? -0.202 -0.850 4.926 1.00 42.25 184 LEU A O 1
ATOM 1428 N N . ALA A 1 185 ? 1.297 0.628 5.693 1.00 43.34 185 ALA A N 1
ATOM 1429 C CA . ALA A 1 185 ? 1.962 0.865 4.414 1.00 43.34 185 ALA A CA 1
ATOM 1430 C C . ALA A 1 185 ? 2.942 -0.287 4.092 1.00 43.34 185 ALA A C 1
ATOM 1432 O O . ALA A 1 185 ? 4.142 -0.060 3.926 1.00 43.34 185 ALA A O 1
ATOM 1433 N N . GLN A 1 186 ? 2.443 -1.532 4.045 1.00 43.84 186 GLN A N 1
ATOM 1434 C CA . GLN A 1 186 ? 3.238 -2.675 3.601 1.00 43.84 186 GLN A CA 1
ATOM 1435 C C . GLN A 1 186 ? 3.717 -2.406 2.172 1.00 43.84 186 GLN A C 1
ATOM 1437 O O . GLN A 1 186 ? 2.933 -2.105 1.269 1.00 43.84 186 GLN A O 1
ATOM 1442 N N . GLN A 1 187 ? 5.030 -2.486 1.985 1.00 45.78 187 GLN A N 1
ATOM 1443 C CA . GLN A 1 187 ? 5.629 -2.554 0.661 1.00 45.78 187 GLN A CA 1
ATOM 1444 C C . GLN A 1 187 ? 5.205 -3.878 0.022 1.00 45.78 187 GLN A C 1
ATOM 1446 O O . GLN A 1 187 ? 5.066 -4.870 0.735 1.00 45.78 187 GLN A O 1
ATOM 1451 N N . VAL A 1 188 ? 5.055 -3.910 -1.305 1.00 52.62 188 VAL A N 1
ATOM 1452 C CA . VAL A 1 188 ? 4.951 -5.183 -2.032 1.00 52.62 188 VAL A CA 1
ATOM 1453 C C . VAL A 1 188 ? 6.215 -5.994 -1.705 1.00 52.62 188 VAL A C 1
ATOM 1455 O O . VAL A 1 188 ? 7.301 -5.501 -2.023 1.00 52.62 188 VAL A O 1
ATOM 1458 N N . PRO A 1 189 ? 6.127 -7.172 -1.050 1.00 52.62 189 PRO A N 1
ATOM 1459 C CA . PRO A 1 189 ? 7.304 -7.910 -0.601 1.00 52.62 189 PRO A CA 1
ATOM 1460 C C . PRO A 1 189 ? 8.248 -8.154 -1.773 1.00 52.62 189 PRO A C 1
ATOM 1462 O O . PRO A 1 189 ? 7.808 -8.637 -2.812 1.00 52.62 189 PRO A O 1
ATOM 1465 N N . VAL A 1 190 ? 9.522 -7.776 -1.652 1.00 50.59 190 VAL A N 1
ATOM 1466 C CA . VAL A 1 190 ? 10.479 -7.852 -2.769 1.00 50.59 190 VAL A CA 1
ATOM 1467 C C . VAL A 1 190 ? 10.988 -9.287 -2.901 1.00 50.59 190 VAL A C 1
ATOM 1469 O O . VAL A 1 190 ? 12.056 -9.639 -2.405 1.00 50.59 190 VAL A O 1
ATOM 1472 N N . ILE A 1 191 ? 10.193 -10.133 -3.558 1.00 56.44 191 ILE A N 1
ATOM 1473 C CA . ILE A 1 191 ? 10.529 -11.533 -3.819 1.00 56.44 191 ILE A CA 1
ATOM 1474 C C . ILE A 1 191 ? 11.138 -11.613 -5.220 1.00 56.44 191 ILE A C 1
ATOM 1476 O O . ILE A 1 191 ? 10.427 -11.667 -6.229 1.00 56.44 191 ILE A O 1
ATOM 1480 N N . GLN A 1 192 ? 12.472 -11.606 -5.271 1.00 42.47 192 GLN A N 1
ATOM 1481 C CA . GLN A 1 192 ? 13.238 -11.574 -6.518 1.00 42.47 192 GLN A CA 1
ATOM 1482 C C . GLN A 1 192 ? 12.868 -12.735 -7.458 1.00 42.47 192 GLN A C 1
ATOM 1484 O O . GLN A 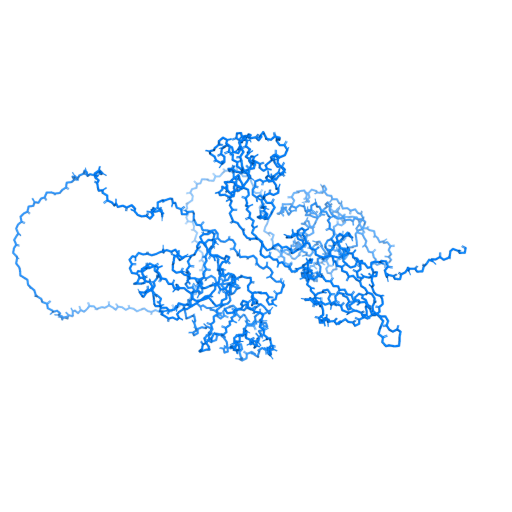1 192 ? 12.825 -13.915 -7.081 1.00 42.47 192 GLN A O 1
ATOM 1489 N N . SER A 1 193 ? 12.607 -12.391 -8.715 1.00 41.69 193 SER A N 1
ATOM 1490 C CA . SER A 1 193 ? 12.603 -13.311 -9.848 1.00 41.69 193 SER A CA 1
ATOM 1491 C C . SER A 1 193 ? 14.037 -13.684 -10.240 1.00 41.69 193 SER A C 1
ATOM 1493 O O . SER A 1 193 ? 14.987 -12.956 -9.955 1.00 41.69 193 SER A O 1
ATOM 1495 N N . ALA A 1 194 ? 14.205 -14.843 -10.880 1.00 39.66 194 ALA A N 1
ATOM 1496 C CA . ALA A 1 194 ? 15.438 -15.106 -11.614 1.00 39.66 194 ALA A CA 1
ATOM 1497 C C . ALA A 1 194 ? 15.468 -14.192 -12.849 1.00 39.66 194 ALA A C 1
ATOM 1499 O O . ALA A 1 194 ? 14.414 -13.881 -13.408 1.00 39.66 194 ALA A O 1
ATOM 1500 N N . LYS A 1 195 ? 16.659 -13.756 -13.266 1.00 35.75 195 LYS A N 1
ATOM 1501 C CA . LYS A 1 195 ? 16.810 -12.969 -14.494 1.00 35.75 195 LYS A CA 1
ATOM 1502 C C . LYS A 1 195 ? 16.466 -13.850 -15.695 1.00 35.75 195 LYS A C 1
ATOM 1504 O O . LYS A 1 195 ? 17.140 -14.853 -15.906 1.00 35.75 195 LYS A O 1
ATOM 1509 N N . LEU A 1 196 ? 15.443 -13.452 -16.447 1.00 44.06 196 LEU A N 1
ATOM 1510 C CA . LEU A 1 196 ? 15.190 -13.956 -17.797 1.00 44.06 196 LEU A CA 1
ATOM 1511 C C . LEU A 1 196 ? 16.291 -13.440 -18.737 1.00 44.06 196 LEU A C 1
ATOM 1513 O O . LEU A 1 196 ? 16.833 -12.351 -18.510 1.00 44.06 196 LEU A O 1
ATOM 1517 N N . THR A 1 197 ? 16.637 -14.227 -19.747 1.00 44.91 197 THR A N 1
ATOM 1518 C CA . THR A 1 197 ? 17.725 -13.946 -20.699 1.00 44.91 197 THR A CA 1
ATOM 1519 C C . THR A 1 197 ? 17.174 -13.503 -22.053 1.00 44.91 197 THR A C 1
ATOM 1521 O O . THR A 1 197 ? 15.978 -13.597 -22.308 1.00 44.91 197 THR A O 1
ATOM 1524 N N . GLU A 1 198 ? 18.024 -12.969 -22.935 1.00 48.47 198 GLU A N 1
ATOM 1525 C CA . GLU A 1 198 ? 17.568 -12.455 -24.240 1.00 48.47 198 GLU A CA 1
ATOM 1526 C C . GLU A 1 198 ? 16.982 -13.565 -25.138 1.00 48.47 198 GLU A C 1
ATOM 1528 O O . GLU A 1 198 ? 16.104 -13.291 -25.954 1.00 48.47 198 GLU A O 1
ATOM 1533 N N . ASP A 1 199 ? 17.360 -14.827 -24.900 1.00 49.25 199 ASP A N 1
ATOM 1534 C CA . ASP A 1 199 ? 16.776 -16.022 -25.527 1.00 49.25 199 ASP A CA 1
ATOM 1535 C C . ASP A 1 199 ? 15.264 -16.196 -25.255 1.00 49.25 199 ASP A C 1
ATOM 1537 O O . ASP A 1 199 ? 14.564 -16.815 -26.057 1.00 49.25 199 ASP A O 1
ATOM 1541 N N . ASP A 1 200 ? 14.732 -15.613 -24.170 1.00 55.62 200 ASP A N 1
ATOM 1542 C CA . ASP A 1 200 ? 13.294 -15.618 -23.856 1.00 55.62 200 ASP A CA 1
ATOM 1543 C C . ASP A 1 200 ? 12.488 -14.618 -24.726 1.00 55.62 200 ASP A C 1
ATOM 1545 O O . ASP A 1 200 ? 11.256 -14.600 -24.672 1.00 55.62 200 ASP A O 1
ATOM 1549 N N . PHE A 1 201 ? 13.153 -13.770 -25.530 1.00 59.22 201 PHE A N 1
ATOM 1550 C CA . PHE A 1 201 ? 12.542 -12.635 -26.242 1.00 59.22 201 PHE A CA 1
ATOM 1551 C C . PHE A 1 201 ? 12.888 -12.555 -27.749 1.00 59.22 201 PHE A C 1
ATOM 1553 O O . PHE A 1 201 ? 13.485 -11.572 -28.202 1.00 59.22 201 PHE A O 1
ATOM 1560 N N . PRO A 1 202 ? 12.453 -13.519 -28.587 1.00 50.53 202 PRO A N 1
ATOM 1561 C CA . PRO A 1 202 ? 12.541 -13.377 -30.040 1.00 50.53 202 PRO A CA 1
ATOM 1562 C C . PRO A 1 202 ? 11.687 -12.184 -30.537 1.00 50.53 202 PRO A C 1
ATOM 1564 O O . PRO A 1 202 ? 10.504 -12.085 -30.191 1.00 50.53 202 PRO A O 1
ATOM 1567 N N . PRO A 1 203 ? 12.235 -11.267 -31.361 1.00 46.88 203 PRO A N 1
ATOM 1568 C CA . PRO A 1 203 ? 11.520 -10.068 -31.799 1.00 46.88 203 PRO A CA 1
ATOM 1569 C C . PRO A 1 203 ? 10.381 -10.381 -32.784 1.00 46.88 203 PRO A C 1
ATOM 1571 O O . PRO A 1 203 ? 10.484 -11.268 -33.632 1.00 46.88 203 PRO A O 1
ATOM 1574 N N . LEU A 1 204 ? 9.294 -9.603 -32.715 1.00 34.62 204 LEU A N 1
ATOM 1575 C CA . LEU A 1 204 ? 8.111 -9.794 -33.564 1.00 34.62 204 LEU A CA 1
ATOM 1576 C C . LEU A 1 204 ? 8.440 -9.671 -35.065 1.00 34.62 204 LEU A C 1
ATOM 1578 O O . LEU A 1 204 ? 8.725 -8.582 -35.560 1.00 34.62 204 LEU A O 1
ATOM 1582 N N . GLY A 1 205 ? 8.285 -10.776 -35.801 1.00 42.12 205 GLY A N 1
ATOM 1583 C CA . GLY A 1 205 ? 8.241 -10.790 -37.269 1.00 42.12 205 GLY A CA 1
ATOM 1584 C C . GLY A 1 205 ? 9.395 -11.501 -37.982 1.00 42.12 205 GLY A C 1
ATOM 1585 O O . GLY A 1 205 ? 9.385 -11.549 -39.213 1.00 42.12 205 GLY A O 1
ATOM 1586 N N . SER A 1 206 ? 10.360 -12.082 -37.263 1.00 39.66 206 SER A N 1
ATOM 1587 C CA . SER A 1 206 ? 11.399 -12.928 -37.862 1.00 39.66 206 SER A CA 1
ATOM 1588 C C . SER A 1 206 ? 10.791 -14.174 -38.526 1.00 39.66 206 SER A C 1
ATOM 1590 O O . SER A 1 206 ? 10.219 -15.047 -37.877 1.00 39.66 206 SER A O 1
ATOM 1592 N N . LYS A 1 207 ? 10.917 -14.267 -39.856 1.00 40.19 207 LYS A N 1
ATOM 1593 C CA . LYS A 1 207 ? 10.610 -15.491 -40.608 1.00 40.19 207 LYS A CA 1
ATOM 1594 C C . LYS A 1 207 ? 11.827 -16.409 -40.580 1.00 40.19 207 LYS A C 1
ATOM 1596 O O . LYS A 1 207 ? 12.885 -16.022 -41.072 1.00 40.19 207 LYS A O 1
ATOM 1601 N N . ASN A 1 208 ? 11.663 -17.624 -40.066 1.00 38.25 208 ASN A N 1
ATOM 1602 C CA . ASN A 1 208 ? 12.724 -18.627 -40.086 1.00 38.25 208 ASN A CA 1
ATOM 1603 C C . ASN A 1 208 ? 13.045 -19.039 -41.531 1.00 38.25 208 ASN A C 1
ATOM 1605 O O . ASN A 1 208 ? 12.191 -19.591 -42.224 1.00 38.25 208 ASN A O 1
ATOM 1609 N N . HIS A 1 209 ? 14.290 -18.823 -41.948 1.00 32.88 209 HIS A N 1
ATOM 1610 C CA . HIS A 1 209 ? 14.923 -19.568 -43.032 1.00 32.88 209 HIS A CA 1
ATOM 1611 C C . HIS A 1 209 ? 16.084 -20.370 -42.439 1.00 32.88 209 HIS A C 1
ATOM 1613 O O . HIS A 1 209 ? 16.895 -19.837 -41.685 1.00 32.88 209 HIS A O 1
ATOM 1619 N N . ASN A 1 210 ? 16.126 -21.662 -42.756 1.00 31.91 210 ASN A N 1
ATOM 1620 C CA . ASN A 1 210 ? 17.148 -22.590 -42.276 1.00 31.91 210 ASN A CA 1
ATOM 1621 C C . ASN A 1 210 ? 18.489 -22.342 -42.986 1.00 31.91 210 ASN A C 1
ATOM 1623 O O . ASN A 1 210 ? 18.463 -22.041 -44.175 1.00 31.91 210 ASN A O 1
ATOM 1627 N N . THR A 1 211 ? 19.611 -22.629 -42.311 1.00 25.00 211 THR A N 1
ATOM 1628 C CA . THR A 1 211 ? 20.550 -23.700 -42.733 1.00 25.00 211 THR A CA 1
ATOM 1629 C C . THR A 1 211 ? 21.595 -24.019 -41.653 1.00 25.00 211 THR A C 1
ATOM 1631 O O . THR A 1 211 ? 22.310 -23.139 -41.193 1.00 25.00 211 THR A O 1
ATOM 1634 N N . GLU A 1 212 ? 21.682 -25.309 -41.317 1.00 26.66 212 GLU A N 1
ATOM 1635 C CA . GLU A 1 212 ? 22.910 -26.095 -41.078 1.00 26.66 212 GLU A CA 1
ATOM 1636 C C . GLU A 1 212 ? 24.001 -25.603 -40.102 1.00 26.66 212 GLU A C 1
ATOM 1638 O O . GLU A 1 212 ? 24.946 -24.904 -40.456 1.00 26.66 212 GLU A O 1
ATOM 1643 N N . SER A 1 213 ? 24.000 -26.177 -38.896 1.00 23.70 213 SER A N 1
ATOM 1644 C CA . SER A 1 213 ? 24.972 -27.211 -38.457 1.00 23.70 213 SER A CA 1
ATOM 1645 C C . SER A 1 213 ? 24.657 -27.595 -36.992 1.00 23.70 213 SER A C 1
ATOM 1647 O O . SER A 1 213 ? 24.082 -26.796 -36.264 1.00 23.70 213 SER A O 1
ATOM 1649 N N . LEU A 1 214 ? 24.891 -28.808 -36.478 1.00 25.56 214 LEU A N 1
ATOM 1650 C CA . LEU A 1 214 ? 25.738 -29.929 -36.903 1.00 25.56 214 LEU A CA 1
ATOM 1651 C C . LEU A 1 214 ? 24.963 -31.264 -36.842 1.00 25.56 214 LEU A C 1
ATOM 1653 O O . LEU A 1 214 ? 24.211 -31.497 -35.899 1.00 25.56 214 LEU A O 1
ATOM 1657 N N . GLN A 1 215 ? 25.259 -32.197 -37.751 1.00 26.00 215 GLN A N 1
ATOM 1658 C CA . GLN A 1 215 ? 25.133 -33.636 -37.479 1.00 26.00 215 GLN A CA 1
ATOM 1659 C C . GLN A 1 215 ? 26.529 -34.259 -37.411 1.00 26.00 215 GLN A C 1
ATOM 1661 O O . GLN A 1 215 ? 27.388 -33.952 -38.239 1.00 26.00 215 GLN A O 1
ATOM 1666 N N . LYS A 1 216 ? 26.734 -35.187 -36.471 1.00 24.70 216 LYS A N 1
ATOM 1667 C CA . LYS A 1 216 ? 27.763 -36.226 -36.597 1.00 24.70 216 LYS A CA 1
ATOM 1668 C C . LYS A 1 216 ? 27.319 -37.491 -35.858 1.00 24.70 216 LYS A C 1
ATOM 1670 O O . LYS A 1 216 ? 27.468 -37.594 -34.646 1.00 24.70 216 LYS A O 1
ATOM 1675 N N . SER A 1 217 ? 26.716 -38.410 -36.603 1.00 24.58 217 SER A N 1
ATOM 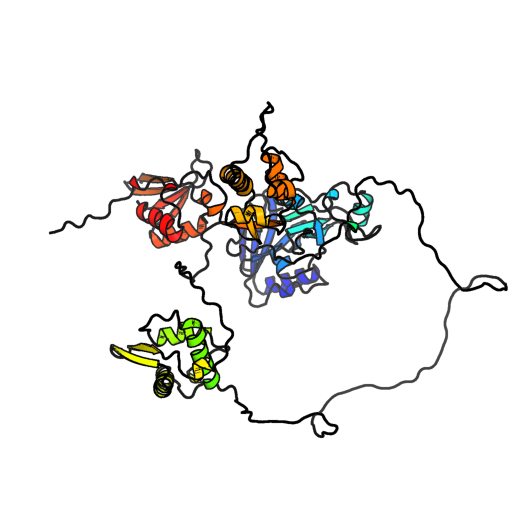1676 C CA . SER A 1 217 ? 26.191 -39.698 -36.141 1.00 24.58 217 SER A CA 1
ATOM 1677 C C . SER A 1 217 ? 27.207 -40.833 -36.318 1.00 24.58 217 SER A C 1
ATOM 1679 O O . SER A 1 217 ? 27.975 -40.831 -37.277 1.00 24.58 217 SER A O 1
ATOM 1681 N N . ALA A 1 218 ? 27.194 -41.784 -35.377 1.00 24.86 218 ALA A N 1
ATOM 1682 C CA . ALA A 1 218 ? 27.888 -43.083 -35.367 1.00 24.86 218 ALA A CA 1
ATOM 1683 C C . ALA A 1 218 ? 27.524 -43.781 -34.027 1.00 24.86 218 ALA A C 1
ATOM 1685 O O . ALA A 1 218 ? 27.587 -43.109 -33.001 1.00 24.86 218 ALA A O 1
ATOM 1686 N N . ILE A 1 219 ? 27.134 -45.059 -33.909 1.00 24.33 219 ILE A N 1
ATOM 1687 C CA . ILE A 1 219 ? 26.853 -46.140 -34.878 1.00 24.33 219 ILE A CA 1
ATOM 1688 C C . ILE A 1 219 ? 25.706 -46.998 -34.299 1.00 24.33 219 ILE A C 1
ATOM 1690 O O . ILE A 1 219 ? 25.707 -47.260 -33.097 1.00 24.33 219 ILE A O 1
ATOM 1694 N N . SER A 1 220 ? 24.806 -47.507 -35.141 1.00 22.45 220 SER A N 1
ATOM 1695 C CA . SER A 1 220 ? 24.189 -48.836 -34.972 1.00 22.45 220 SER A CA 1
ATOM 1696 C C . SER A 1 220 ? 23.648 -49.286 -36.329 1.00 22.45 220 SER A C 1
ATOM 1698 O O . SER A 1 220 ? 22.857 -48.557 -36.926 1.00 22.45 220 SER A O 1
ATOM 1700 N N . GLU A 1 221 ? 24.117 -50.424 -36.830 1.00 25.36 221 GLU A N 1
ATOM 1701 C CA . GLU A 1 221 ? 23.762 -50.954 -38.154 1.00 25.36 221 GLU A CA 1
ATOM 1702 C C . GLU A 1 221 ? 22.426 -51.724 -38.110 1.00 25.36 221 GLU A C 1
ATOM 1704 O O . GLU A 1 221 ? 21.988 -52.164 -37.045 1.00 25.36 221 GLU A O 1
ATOM 1709 N N . GLU A 1 222 ? 21.760 -51.842 -39.260 1.00 23.34 222 GLU A N 1
ATOM 1710 C CA . GLU A 1 222 ? 20.546 -52.651 -39.437 1.00 23.34 222 GLU A CA 1
ATOM 1711 C C . GLU A 1 222 ? 20.921 -54.096 -39.793 1.00 23.34 222 GLU A C 1
ATOM 1713 O O . GLU A 1 222 ? 21.880 -54.294 -40.534 1.00 23.34 222 GLU A O 1
ATOM 1718 N N . ASP A 1 223 ? 20.127 -55.083 -39.358 1.00 23.08 223 ASP A N 1
ATOM 1719 C CA . ASP A 1 223 ? 19.936 -56.315 -40.139 1.00 23.08 223 ASP A CA 1
ATOM 1720 C C . ASP A 1 223 ? 18.635 -57.067 -39.760 1.00 23.08 223 ASP A C 1
ATOM 1722 O O . ASP A 1 223 ? 18.439 -57.461 -38.613 1.00 23.08 223 ASP A O 1
ATOM 1726 N N . MET A 1 224 ? 17.802 -57.284 -40.787 1.00 24.39 224 MET A N 1
ATOM 1727 C CA . MET A 1 224 ? 16.928 -58.446 -41.063 1.00 24.39 224 MET A CA 1
ATOM 1728 C C . MET A 1 224 ? 15.658 -58.820 -40.237 1.00 24.39 224 MET A C 1
ATOM 1730 O O . MET A 1 224 ? 15.601 -58.809 -39.013 1.00 24.39 224 MET A O 1
ATOM 1734 N N . ASP A 1 225 ? 14.670 -59.274 -41.032 1.00 23.33 225 ASP A N 1
ATOM 1735 C CA . ASP A 1 225 ? 13.603 -60.280 -40.820 1.00 23.33 225 ASP A CA 1
ATOM 1736 C C . ASP A 1 225 ? 12.284 -60.018 -40.034 1.00 23.33 225 ASP A C 1
ATOM 1738 O O . ASP A 1 225 ? 12.114 -60.353 -38.867 1.00 23.33 225 ASP A O 1
ATOM 1742 N N . GLU A 1 226 ? 11.287 -59.580 -40.825 1.00 24.45 226 GLU A N 1
ATOM 1743 C CA . GLU A 1 226 ? 9.983 -60.243 -41.105 1.00 24.45 226 GLU A CA 1
ATOM 1744 C C . GLU A 1 226 ? 8.795 -60.367 -40.097 1.00 24.45 226 GLU A C 1
ATOM 1746 O O . GLU A 1 226 ? 8.906 -60.536 -38.890 1.00 24.45 226 GLU A O 1
ATOM 1751 N N . ALA A 1 227 ? 7.600 -60.413 -40.723 1.00 24.27 227 ALA A N 1
ATOM 1752 C CA . ALA A 1 227 ? 6.369 -61.131 -40.334 1.00 24.27 227 ALA A CA 1
ATOM 1753 C C . ALA A 1 227 ? 5.377 -60.584 -39.261 1.00 24.27 227 ALA A C 1
ATOM 1755 O O . ALA A 1 227 ? 5.235 -61.112 -38.166 1.00 24.27 227 ALA A O 1
ATOM 1756 N N . ASN A 1 228 ? 4.477 -59.712 -39.744 1.00 24.58 228 ASN A N 1
ATOM 1757 C CA . ASN A 1 228 ? 3.005 -59.900 -39.758 1.00 24.58 228 ASN A CA 1
ATOM 1758 C C . ASN A 1 228 ? 2.095 -59.875 -38.489 1.00 24.58 228 ASN A C 1
ATOM 1760 O O . ASN A 1 228 ? 2.201 -60.649 -37.548 1.00 24.58 228 ASN A O 1
ATOM 1764 N N . THR A 1 229 ? 0.984 -59.137 -38.674 1.00 22.42 229 THR A N 1
ATOM 1765 C CA . THR A 1 229 ? -0.402 -59.363 -38.175 1.00 22.42 229 THR A CA 1
ATOM 1766 C C . THR A 1 229 ? -0.800 -59.195 -36.691 1.00 22.42 229 THR A C 1
ATOM 1768 O O . THR A 1 229 ? -0.731 -60.115 -35.892 1.00 22.42 229 THR A O 1
ATOM 1771 N N . ALA A 1 230 ? -1.497 -58.070 -36.457 1.00 25.45 230 ALA A N 1
ATOM 1772 C CA . ALA A 1 230 ? -2.923 -57.995 -36.068 1.00 25.45 230 ALA A CA 1
ATOM 1773 C C . ALA A 1 230 ? -3.417 -58.301 -34.625 1.00 25.45 230 ALA A C 1
ATOM 1775 O O . ALA A 1 230 ? -3.260 -59.388 -34.097 1.00 25.45 230 ALA A O 1
ATOM 1776 N N . THR A 1 231 ? -4.228 -57.350 -34.120 1.00 22.28 231 THR A N 1
ATOM 1777 C CA . THR A 1 231 ? -5.446 -57.504 -33.274 1.00 22.28 231 THR A CA 1
ATOM 1778 C C . THR A 1 231 ? -5.431 -58.350 -31.990 1.00 22.28 231 THR A C 1
ATOM 1780 O O . THR A 1 231 ? -5.180 -59.546 -32.023 1.00 22.28 231 THR A O 1
ATOM 1783 N N . GLY A 1 232 ? -5.971 -57.800 -30.893 1.00 23.19 232 GLY A N 1
ATOM 1784 C CA . GLY A 1 232 ? -6.491 -58.621 -29.786 1.00 23.19 232 GLY A CA 1
ATOM 1785 C C . GLY A 1 232 ? -6.858 -57.827 -28.531 1.00 23.19 232 GLY A C 1
ATOM 1786 O O . GLY A 1 232 ? -6.091 -56.979 -28.090 1.00 23.19 232 GLY A O 1
ATOM 1787 N N . GLN A 1 233 ? -8.033 -58.085 -27.951 1.00 24.91 233 GLN A N 1
ATOM 1788 C CA . GLN A 1 233 ? -8.502 -57.464 -26.706 1.00 24.91 233 GLN A CA 1
ATOM 1789 C C . GLN A 1 233 ? -8.482 -58.465 -25.536 1.00 24.91 233 GLN A C 1
ATOM 1791 O O . GLN A 1 233 ? -9.111 -59.506 -25.659 1.00 24.91 233 GLN A O 1
ATOM 1796 N N . ARG A 1 234 ? -7.918 -58.028 -24.395 1.00 24.81 234 ARG A N 1
ATOM 1797 C CA . ARG A 1 234 ? -8.378 -58.262 -23.000 1.00 24.81 234 ARG A CA 1
ATOM 1798 C C . ARG A 1 234 ? -8.429 -59.691 -22.382 1.00 24.81 234 ARG A C 1
ATOM 1800 O O . ARG A 1 234 ? -8.426 -60.705 -23.058 1.00 24.81 234 ARG A O 1
ATOM 1807 N N . GLU A 1 235 ? -8.594 -59.645 -21.050 1.00 24.92 235 GLU A N 1
ATOM 1808 C CA . GLU A 1 235 ? -9.159 -60.621 -20.083 1.00 24.92 235 GLU A CA 1
ATOM 1809 C C . GLU A 1 235 ? -8.218 -61.674 -19.439 1.00 24.92 235 GLU A C 1
ATOM 1811 O O . GLU A 1 235 ? -7.940 -62.735 -19.980 1.00 24.92 235 GLU A O 1
ATOM 1816 N N . ASP A 1 236 ? -7.769 -61.307 -18.228 1.00 22.75 236 ASP A N 1
ATOM 1817 C CA . ASP A 1 236 ? -7.820 -62.032 -16.942 1.00 22.75 236 ASP A CA 1
ATOM 1818 C C . ASP A 1 236 ? -7.281 -63.471 -16.751 1.00 22.75 236 ASP A C 1
ATOM 1820 O O . ASP A 1 236 ? -7.727 -64.431 -17.373 1.00 22.75 236 ASP A O 1
ATOM 1824 N N . GLY A 1 237 ? -6.505 -63.647 -15.662 1.00 22.84 237 GLY A N 1
ATOM 1825 C CA . GLY A 1 237 ? -6.667 -64.822 -14.785 1.00 22.84 237 GLY A CA 1
ATOM 1826 C C . GLY A 1 237 ? -5.445 -65.354 -14.009 1.00 22.84 237 GLY A C 1
ATOM 1827 O O . GLY A 1 237 ? -4.622 -66.044 -14.594 1.00 22.84 237 GLY A O 1
ATOM 1828 N N . ASN A 1 238 ? -5.484 -65.232 -12.665 1.00 24.47 238 ASN A N 1
ATOM 1829 C CA . ASN A 1 238 ? -4.973 -66.214 -11.668 1.00 24.47 238 ASN A CA 1
ATOM 1830 C C . ASN A 1 238 ? -3.440 -66.494 -11.555 1.00 24.47 238 ASN A C 1
ATOM 1832 O O . ASN A 1 238 ? -2.701 -66.361 -12.517 1.00 24.47 238 ASN A O 1
ATOM 1836 N N . LEU A 1 239 ? -2.856 -66.914 -10.410 1.00 23.09 239 LEU A N 1
ATOM 1837 C CA . LEU A 1 239 ? -3.291 -67.052 -8.994 1.00 23.09 239 LEU A CA 1
ATOM 1838 C C . LEU A 1 239 ? -2.039 -67.064 -8.058 1.00 23.09 239 LEU A C 1
ATOM 1840 O O . LEU A 1 239 ? -0.930 -67.249 -8.546 1.00 23.09 239 LEU A O 1
ATOM 1844 N N . ASN A 1 240 ? -2.242 -67.016 -6.727 1.00 25.34 240 ASN A N 1
ATOM 1845 C CA . ASN A 1 240 ? -1.280 -67.288 -5.625 1.00 25.34 240 ASN A CA 1
ATOM 1846 C C . ASN A 1 240 ? -0.198 -66.204 -5.392 1.00 25.34 240 ASN A C 1
ATOM 1848 O O . ASN A 1 240 ? 0.673 -66.019 -6.229 1.00 25.34 240 ASN A O 1
ATOM 1852 N N . ASN A 1 241 ? -0.154 -65.409 -4.312 1.00 23.88 241 ASN A N 1
ATOM 1853 C CA . ASN A 1 241 ? -0.778 -65.394 -2.969 1.00 23.88 241 ASN A CA 1
ATOM 1854 C C . ASN A 1 241 ? -0.106 -66.251 -1.866 1.00 23.88 241 ASN A C 1
ATOM 1856 O O . ASN A 1 241 ? -0.210 -67.473 -1.903 1.00 23.88 241 ASN A O 1
ATOM 1860 N N . ILE A 1 242 ? 0.505 -65.563 -0.883 1.00 27.25 242 ILE A N 1
ATOM 1861 C CA . ILE A 1 242 ? 0.705 -65.845 0.568 1.00 27.25 242 ILE A CA 1
ATOM 1862 C C . ILE A 1 242 ? 1.400 -64.563 1.126 1.00 27.25 242 ILE A C 1
ATOM 1864 O O . ILE A 1 242 ? 2.402 -64.146 0.553 1.00 27.25 242 ILE A O 1
ATOM 1868 N N . ASP A 1 243 ? 0.815 -63.721 2.000 1.00 23.47 243 ASP A N 1
ATOM 1869 C CA . ASP A 1 243 ? 0.461 -63.879 3.439 1.00 23.47 243 ASP A CA 1
ATOM 1870 C C . ASP A 1 243 ? 1.698 -63.992 4.377 1.00 23.47 243 ASP A C 1
ATOM 1872 O O . ASP A 1 243 ? 2.675 -64.614 3.988 1.00 23.47 243 ASP A O 1
ATOM 1876 N N . ASN A 1 244 ? 1.793 -63.508 5.637 1.00 24.70 244 ASN A N 1
ATOM 1877 C CA . ASN A 1 244 ? 1.009 -62.673 6.596 1.00 24.70 244 ASN A CA 1
ATOM 1878 C C . ASN A 1 244 ? 1.935 -62.401 7.843 1.00 24.70 244 ASN A C 1
ATOM 1880 O O . ASN A 1 244 ? 2.939 -63.095 7.958 1.00 24.70 244 ASN A O 1
ATOM 1884 N N . LYS A 1 245 ? 1.744 -61.536 8.869 1.00 23.53 245 LYS A N 1
ATOM 1885 C CA . LYS A 1 245 ? 0.833 -60.423 9.282 1.00 23.53 245 LYS A CA 1
ATOM 1886 C C . LYS A 1 245 ? 1.590 -59.588 10.371 1.00 23.53 245 LYS A C 1
ATOM 1888 O O . LYS A 1 245 ? 2.271 -60.186 11.189 1.00 23.53 245 LYS A O 1
ATOM 1893 N N . VAL A 1 246 ? 1.672 -58.246 10.325 1.00 23.78 246 VAL A N 1
ATOM 1894 C CA . VAL A 1 246 ? 0.791 -57.234 10.987 1.00 23.78 246 VAL A CA 1
ATOM 1895 C C . VAL A 1 246 ? 0.899 -57.096 12.538 1.00 23.78 246 VAL A C 1
ATOM 1897 O O . VAL A 1 246 ? 0.337 -57.909 13.261 1.00 23.78 246 VAL A O 1
ATOM 1900 N N . SER A 1 247 ? 1.430 -55.937 12.998 1.00 22.23 247 SER A N 1
ATOM 1901 C CA . SER A 1 247 ? 0.963 -55.079 14.137 1.00 22.23 247 SER A CA 1
ATOM 1902 C C . SER A 1 247 ? 1.720 -54.945 15.494 1.00 22.23 247 SER A C 1
ATOM 1904 O O . SER A 1 247 ? 2.306 -55.885 16.012 1.00 22.23 247 SER A O 1
ATOM 1906 N N . VAL A 1 248 ? 1.507 -53.748 16.088 1.00 22.08 248 VAL A N 1
ATOM 1907 C CA . VAL A 1 248 ? 1.660 -53.220 17.480 1.00 22.08 248 VAL A CA 1
ATOM 1908 C C . VAL A 1 248 ? 3.055 -52.863 18.069 1.00 22.08 248 VAL A C 1
ATOM 1910 O O . VAL A 1 248 ? 4.008 -53.627 18.022 1.00 22.08 248 VAL A O 1
ATOM 1913 N N . ASN A 1 249 ? 3.106 -51.665 18.682 1.00 20.56 249 ASN A N 1
ATOM 1914 C CA . ASN A 1 249 ? 4.180 -51.048 19.499 1.00 20.56 249 ASN A CA 1
ATOM 1915 C C . ASN A 1 249 ? 4.086 -51.469 21.000 1.00 20.56 249 ASN A C 1
ATOM 1917 O O . ASN A 1 249 ? 3.137 -52.179 21.336 1.00 20.56 249 ASN A O 1
ATOM 1921 N N . PRO A 1 250 ? 4.832 -50.869 21.967 1.00 44.41 250 PRO A N 1
ATOM 1922 C CA . PRO A 1 250 ? 6.205 -50.307 22.013 1.00 44.41 250 PRO A CA 1
ATOM 1923 C C . PRO A 1 250 ? 7.063 -50.975 23.136 1.00 44.41 250 PRO A C 1
ATOM 1925 O O . PRO A 1 250 ? 6.579 -51.906 23.770 1.00 44.41 250 PRO A O 1
ATOM 1928 N N . VAL A 1 251 ? 8.281 -50.468 23.436 1.00 20.03 251 VAL A N 1
ATOM 1929 C CA . VAL A 1 251 ? 8.862 -50.158 24.790 1.00 20.03 251 VAL A CA 1
ATOM 1930 C C . VAL A 1 251 ? 10.367 -49.767 24.667 1.00 20.03 251 VAL A C 1
ATOM 1932 O O . VAL A 1 251 ? 10.869 -49.673 23.549 1.00 20.03 251 VAL A O 1
ATOM 1935 N N . SER A 1 252 ? 11.008 -49.363 25.772 1.00 22.41 252 SER A N 1
ATOM 1936 C CA . SER A 1 252 ? 12.213 -48.525 25.932 1.00 22.41 252 SER A CA 1
ATOM 1937 C C . SER A 1 252 ? 13.596 -49.228 25.940 1.00 22.41 252 SER A C 1
ATOM 1939 O O . SER A 1 252 ? 13.697 -50.445 25.844 1.00 22.41 252 SER A O 1
ATOM 1941 N N . GLU A 1 253 ? 14.632 -48.389 26.129 1.00 22.53 253 GLU A N 1
ATOM 1942 C CA . GLU A 1 253 ? 15.942 -48.646 26.778 1.00 22.53 253 GLU A CA 1
ATOM 1943 C C . GLU A 1 253 ? 17.110 -49.327 26.018 1.00 22.53 253 GLU A C 1
ATOM 1945 O O . GLU A 1 253 ? 17.266 -50.540 26.003 1.00 22.53 253 GLU A O 1
ATOM 1950 N N . GLU A 1 254 ? 17.985 -48.452 25.493 1.00 22.78 254 GLU A N 1
ATOM 1951 C CA . GLU A 1 254 ? 19.430 -48.302 25.804 1.00 22.78 254 GLU A CA 1
ATOM 1952 C C . GLU A 1 254 ? 20.495 -49.430 25.636 1.00 22.78 254 GLU A C 1
ATOM 1954 O O . GLU A 1 254 ? 20.254 -50.629 25.670 1.00 22.78 254 GLU A O 1
ATOM 1959 N N . ILE A 1 255 ? 21.749 -48.937 25.609 1.00 24.11 255 ILE A N 1
ATOM 1960 C CA . ILE A 1 255 ? 23.048 -49.571 25.922 1.00 24.11 255 ILE A CA 1
ATOM 1961 C C . ILE A 1 255 ? 23.855 -50.224 24.771 1.00 24.11 255 ILE A C 1
ATOM 1963 O O . ILE A 1 255 ? 23.400 -51.073 24.017 1.00 24.11 255 ILE A O 1
ATOM 1967 N N . SER A 1 256 ? 25.144 -49.848 24.772 1.00 23.52 256 SER A N 1
ATOM 1968 C CA . SER A 1 256 ? 26.311 -50.338 24.015 1.00 23.52 256 SER A CA 1
ATOM 1969 C C . SER A 1 256 ? 26.379 -50.026 22.513 1.00 23.52 256 SER A C 1
ATOM 1971 O O . SER A 1 256 ? 25.587 -50.533 21.733 1.00 23.52 256 SER A O 1
ATOM 1973 N N . ASN A 1 257 ? 27.259 -49.145 22.013 1.00 23.50 257 ASN A N 1
ATOM 1974 C CA . ASN A 1 257 ? 28.691 -48.828 22.256 1.00 23.50 257 ASN A CA 1
ATOM 1975 C C . ASN A 1 257 ? 29.675 -49.609 21.370 1.00 23.50 257 ASN A C 1
ATOM 1977 O O . ASN A 1 257 ? 29.800 -50.821 21.510 1.00 23.50 257 ASN A O 1
ATOM 1981 N N . ASN A 1 258 ? 30.520 -48.833 20.673 1.00 25.64 258 ASN A N 1
ATOM 1982 C CA . ASN A 1 258 ? 31.892 -49.158 20.252 1.00 25.64 258 ASN A CA 1
ATOM 1983 C C . ASN A 1 258 ? 32.058 -50.254 19.157 1.00 25.64 258 ASN A C 1
ATOM 1985 O O . ASN A 1 258 ? 31.263 -51.173 19.043 1.00 25.64 258 ASN A O 1
ATOM 1989 N N . PHE A 1 259 ? 33.079 -50.215 18.287 1.00 24.83 259 PHE A N 1
ATOM 1990 C CA . PHE A 1 259 ? 34.208 -49.277 18.186 1.00 24.83 259 PHE A CA 1
ATOM 1991 C C . PHE A 1 259 ? 34.776 -49.208 16.757 1.00 24.83 259 PHE A C 1
ATOM 1993 O O . PHE A 1 259 ? 34.934 -50.247 16.122 1.00 24.83 259 PHE A O 1
ATOM 2000 N N . SER A 1 260 ? 35.168 -48.011 16.307 1.00 26.45 260 SER A N 1
ATOM 2001 C CA . SER A 1 260 ? 36.415 -47.696 15.565 1.00 26.45 260 SER A CA 1
ATOM 2002 C C . SER A 1 260 ? 36.358 -46.211 15.166 1.00 26.45 260 SER A C 1
ATOM 2004 O O . SER A 1 260 ? 35.438 -45.816 14.462 1.00 26.45 260 SER A O 1
ATOM 2006 N N . GLN A 1 261 ? 37.145 -45.288 15.730 1.00 29.56 261 GLN A N 1
ATOM 2007 C CA . GLN A 1 261 ? 38.613 -45.152 15.677 1.00 29.56 261 GLN A CA 1
ATOM 2008 C C . GLN A 1 261 ? 39.172 -44.899 14.264 1.00 29.56 261 GLN A C 1
ATOM 2010 O O . GLN A 1 261 ? 38.802 -45.593 13.329 1.00 29.56 261 GLN A O 1
ATOM 2015 N N . ASN A 1 262 ? 40.133 -43.988 14.065 1.00 26.98 262 ASN A N 1
ATOM 2016 C CA . ASN A 1 262 ? 40.552 -42.844 14.895 1.00 26.98 262 ASN A CA 1
ATOM 2017 C C . ASN A 1 262 ? 41.424 -41.899 14.051 1.00 26.98 262 ASN A C 1
ATOM 2019 O O . ASN A 1 262 ? 42.200 -42.383 13.234 1.00 26.98 262 ASN A O 1
ATOM 2023 N N . LEU A 1 263 ? 41.391 -40.592 14.327 1.00 28.06 263 LEU A N 1
ATOM 2024 C CA . LEU A 1 263 ? 42.491 -39.663 14.009 1.00 28.06 263 LEU A CA 1
ATOM 2025 C C . LEU A 1 263 ? 42.404 -38.414 14.910 1.00 28.06 263 LEU A C 1
ATOM 2027 O O . LEU A 1 263 ? 42.186 -37.290 14.470 1.00 28.06 263 LEU A O 1
ATOM 2031 N N . ALA A 1 264 ? 42.500 -38.664 16.217 1.00 26.28 264 ALA A N 1
ATOM 2032 C CA . ALA A 1 264 ? 42.572 -37.647 17.266 1.00 26.28 264 ALA A CA 1
ATOM 2033 C C . ALA A 1 264 ? 44.027 -37.196 17.535 1.00 26.28 264 ALA A C 1
ATOM 2035 O O . ALA A 1 264 ? 44.942 -37.691 16.877 1.00 26.28 264 ALA A O 1
ATOM 2036 N N . ILE A 1 265 ? 44.193 -36.379 18.597 1.00 29.06 265 ILE A N 1
ATOM 2037 C CA . ILE A 1 265 ? 45.421 -35.901 19.293 1.00 29.06 265 ILE A CA 1
ATOM 2038 C C . ILE A 1 265 ? 45.766 -34.438 18.948 1.00 29.06 265 ILE A C 1
ATOM 2040 O O . ILE A 1 265 ? 45.964 -34.132 17.780 1.00 29.06 265 ILE A O 1
ATOM 2044 N N . ASN A 1 266 ? 45.941 -33.480 19.876 1.00 26.84 266 ASN A N 1
ATOM 2045 C CA . ASN A 1 266 ? 45.667 -33.287 21.331 1.00 26.84 266 ASN A CA 1
ATOM 2046 C C . ASN A 1 266 ? 46.007 -31.795 21.638 1.00 26.84 266 ASN A C 1
ATOM 2048 O O . ASN A 1 266 ? 46.744 -31.207 20.849 1.00 26.84 266 ASN A O 1
ATOM 2052 N N . LYS A 1 267 ? 45.648 -31.092 22.725 1.00 26.55 267 LYS A N 1
ATOM 2053 C CA . LYS A 1 267 ? 44.712 -31.161 23.888 1.00 26.55 267 LYS A CA 1
ATOM 2054 C C . LYS A 1 267 ? 44.590 -29.679 24.388 1.00 26.55 267 LYS A C 1
ATOM 2056 O O . LYS A 1 267 ? 45.217 -28.819 23.775 1.00 26.55 267 LYS A O 1
ATOM 2061 N N . ASP A 1 268 ? 43.850 -29.213 25.397 1.00 26.41 268 ASP A N 1
ATOM 2062 C CA . ASP A 1 268 ? 43.064 -29.742 26.532 1.00 26.41 268 ASP A CA 1
ATOM 2063 C C . ASP A 1 268 ? 41.741 -28.932 26.629 1.00 26.41 268 ASP A C 1
ATOM 2065 O O . ASP A 1 268 ? 41.667 -27.818 26.115 1.00 26.41 268 ASP A O 1
ATOM 2069 N N . GLU A 1 269 ? 40.604 -29.500 27.047 1.00 30.53 269 GLU A N 1
ATOM 2070 C CA . GLU A 1 269 ? 40.071 -29.582 28.431 1.00 30.53 269 GLU A CA 1
ATOM 2071 C C . GLU A 1 269 ? 40.048 -28.246 29.222 1.0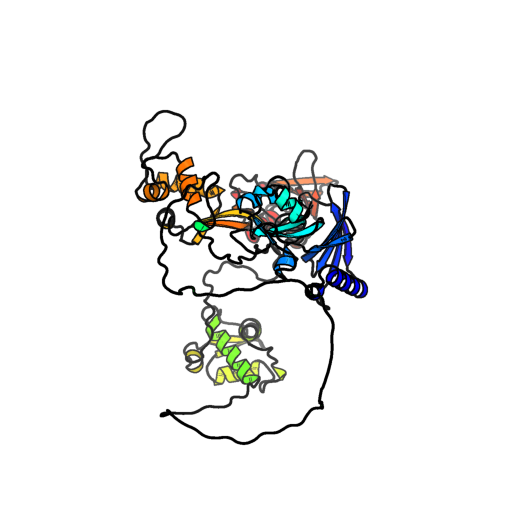0 30.53 269 GLU A C 1
ATOM 2073 O O . GLU A 1 269 ? 41.065 -27.574 29.364 1.00 30.53 269 GLU A O 1
ATOM 2078 N N . LYS A 1 270 ? 38.924 -27.814 29.820 1.00 27.23 270 LYS A N 1
ATOM 2079 C CA . LYS A 1 270 ? 37.760 -28.583 30.321 1.00 27.23 270 LYS A CA 1
ATOM 2080 C C . LYS A 1 270 ? 36.410 -27.933 30.005 1.00 27.23 270 LYS A C 1
ATOM 2082 O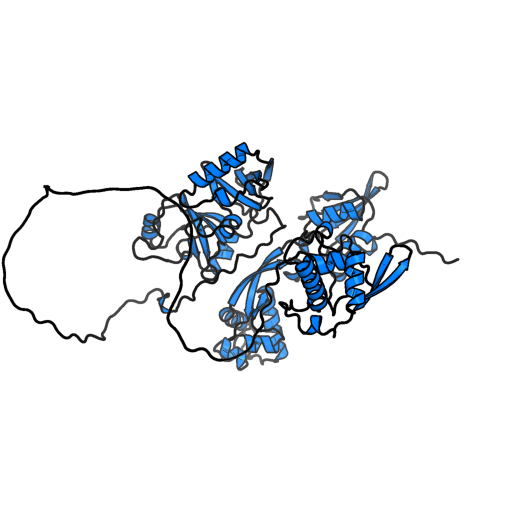 O . LYS A 1 270 ? 36.274 -26.714 30.093 1.00 27.23 270 LYS A O 1
ATOM 2087 N N . ASP A 1 271 ? 35.400 -28.770 29.791 1.00 28.38 271 ASP A N 1
ATOM 2088 C CA . ASP A 1 271 ? 33.990 -28.387 29.850 1.00 28.38 271 ASP A CA 1
ATOM 2089 C C . ASP A 1 271 ? 33.515 -28.115 31.289 1.00 28.38 271 ASP A C 1
ATOM 2091 O O . ASP A 1 271 ? 34.024 -28.688 32.257 1.00 28.38 271 ASP A O 1
ATOM 2095 N N . ILE A 1 272 ? 32.482 -27.277 31.416 1.00 31.67 272 ILE A N 1
ATOM 2096 C CA . ILE A 1 272 ? 31.593 -27.235 32.583 1.00 31.67 272 ILE A CA 1
ATOM 2097 C C . ILE A 1 272 ? 30.158 -27.256 32.058 1.00 31.67 272 ILE A C 1
ATOM 2099 O O . ILE A 1 272 ? 29.724 -26.319 31.380 1.00 31.67 272 ILE A O 1
ATOM 2103 N N . GLU A 1 273 ? 29.419 -28.307 32.409 1.00 39.19 273 GLU A N 1
ATOM 2104 C CA . GLU A 1 273 ? 27.983 -28.445 32.157 1.00 39.19 273 GLU A CA 1
ATOM 2105 C C . GLU A 1 273 ? 27.200 -27.426 32.999 1.00 39.19 273 GLU A C 1
ATOM 2107 O O . GLU A 1 273 ? 26.715 -27.711 34.092 1.00 39.19 273 GLU A O 1
ATOM 2112 N N . ASN A 1 274 ? 27.098 -26.192 32.507 1.00 38.38 274 ASN A N 1
ATOM 2113 C CA . ASN A 1 274 ? 26.277 -25.173 33.146 1.00 38.38 274 ASN A CA 1
ATOM 2114 C C . ASN A 1 274 ? 24.800 -25.403 32.813 1.00 38.38 274 ASN A C 1
ATOM 2116 O O . ASN A 1 274 ? 24.333 -25.034 31.731 1.00 38.38 274 ASN A O 1
ATOM 2120 N N . GLU A 1 275 ? 24.048 -25.933 33.779 1.00 40.53 275 GLU A N 1
ATOM 2121 C CA . GLU A 1 275 ? 22.593 -25.792 33.807 1.00 40.53 275 GLU A CA 1
ATOM 2122 C C . GLU A 1 275 ? 22.210 -24.323 33.544 1.00 40.53 275 GLU A C 1
ATOM 2124 O O . GLU A 1 275 ? 22.795 -23.398 34.122 1.00 40.53 275 GLU A O 1
ATOM 2129 N N . LEU A 1 276 ? 21.202 -24.073 32.697 1.00 57.09 276 LEU A N 1
ATOM 2130 C CA . LEU A 1 276 ? 20.671 -22.720 32.493 1.00 57.09 276 LEU A CA 1
ATOM 2131 C C . LEU A 1 276 ? 19.810 -22.296 33.693 1.00 57.09 276 LEU A C 1
ATOM 2133 O O . LEU A 1 276 ? 18.586 -22.177 33.613 1.00 57.09 276 LEU A O 1
ATOM 2137 N N . THR A 1 277 ? 20.473 -22.040 34.820 1.00 70.06 277 THR A N 1
ATOM 2138 C CA . THR A 1 277 ? 19.852 -21.413 35.985 1.00 70.06 277 THR A CA 1
ATOM 2139 C C . THR A 1 277 ? 19.285 -20.036 35.593 1.00 70.06 277 THR A C 1
ATOM 2141 O O . THR A 1 277 ? 19.846 -19.344 34.730 1.00 70.06 277 THR A O 1
ATOM 2144 N N . PRO A 1 278 ? 18.201 -19.565 36.240 1.00 72.38 278 PRO A N 1
ATOM 2145 C CA . PRO A 1 278 ? 17.670 -18.221 35.996 1.00 72.38 278 PRO A CA 1
ATOM 2146 C C . PRO A 1 278 ? 18.668 -17.103 36.357 1.00 72.38 278 PRO A C 1
ATOM 2148 O O . PRO A 1 278 ? 18.473 -15.954 35.967 1.00 72.38 278 PRO A O 1
ATOM 2151 N N . GLU A 1 279 ? 19.734 -17.429 37.090 1.00 77.81 279 GLU A N 1
ATOM 2152 C CA . GLU A 1 279 ? 20.796 -16.514 37.512 1.00 77.81 279 GLU A CA 1
ATOM 2153 C C . GLU A 1 279 ? 21.848 -16.343 36.417 1.00 77.81 279 GLU A C 1
ATOM 2155 O O . GLU A 1 279 ? 22.181 -15.209 36.074 1.00 77.81 279 GLU A O 1
ATOM 2160 N N . THR A 1 280 ? 22.270 -17.436 35.771 1.00 78.00 280 THR A N 1
ATOM 2161 C CA . THR A 1 280 ? 23.135 -17.390 34.582 1.00 78.00 280 THR A CA 1
ATOM 2162 C C . THR A 1 280 ? 22.478 -16.566 33.469 1.00 78.00 280 THR A C 1
ATOM 2164 O O . THR A 1 280 ? 23.128 -15.720 32.857 1.00 78.00 280 THR A O 1
ATOM 2167 N N . ILE A 1 281 ? 21.166 -16.735 33.254 1.00 79.31 281 ILE A N 1
ATOM 2168 C CA . ILE A 1 281 ? 20.393 -15.945 32.278 1.00 79.31 281 ILE A CA 1
ATOM 2169 C C . ILE A 1 281 ? 20.349 -14.455 32.674 1.00 79.31 281 ILE A C 1
ATOM 2171 O O . ILE A 1 281 ? 20.480 -13.587 31.808 1.00 79.31 281 ILE A O 1
ATOM 2175 N N . LEU A 1 282 ? 20.203 -14.138 33.967 1.00 83.19 282 LEU A N 1
ATOM 2176 C CA . LEU A 1 282 ? 20.182 -12.758 34.465 1.00 83.19 282 LEU A CA 1
ATOM 2177 C C . LEU A 1 282 ? 21.551 -12.064 34.325 1.00 83.19 282 LEU A C 1
ATOM 2179 O O . LEU A 1 282 ? 21.596 -10.932 33.837 1.00 83.19 282 LEU A O 1
ATOM 2183 N N . LYS A 1 283 ? 22.659 -12.735 34.678 1.00 83.00 283 LYS A N 1
ATOM 2184 C CA . LYS A 1 283 ? 24.021 -12.191 34.509 1.00 83.00 283 LYS A CA 1
ATOM 2185 C C . LYS A 1 283 ? 24.376 -12.028 33.023 1.00 83.00 283 LYS A C 1
ATOM 2187 O O . LYS A 1 283 ? 24.881 -10.978 32.636 1.00 83.00 283 LYS A O 1
ATOM 2192 N N . GLN A 1 284 ? 24.006 -12.978 32.157 1.00 82.88 284 GLN A N 1
ATOM 2193 C CA . GLN A 1 284 ? 24.164 -12.829 30.699 1.00 82.88 284 GLN A CA 1
ATOM 2194 C C . GLN A 1 284 ? 23.370 -11.640 30.129 1.00 82.88 284 GLN A C 1
ATOM 2196 O O . GLN A 1 284 ? 23.905 -10.888 29.316 1.00 82.88 284 GLN A O 1
ATOM 2201 N N . ALA A 1 285 ? 22.119 -11.433 30.559 1.00 82.50 285 ALA A N 1
ATOM 2202 C CA . ALA A 1 285 ? 21.307 -10.294 30.119 1.00 82.50 285 ALA A CA 1
ATOM 2203 C C . ALA A 1 285 ? 21.882 -8.944 30.592 1.00 82.50 285 ALA A C 1
ATOM 2205 O O . ALA A 1 285 ? 21.870 -7.967 29.845 1.00 82.50 285 ALA A O 1
ATOM 2206 N N . PHE A 1 286 ? 22.436 -8.895 31.808 1.00 86.12 286 PHE A N 1
ATOM 2207 C CA . PHE A 1 286 ? 23.151 -7.732 32.342 1.00 86.12 286 PHE A CA 1
ATOM 2208 C C . PHE A 1 286 ? 24.414 -7.409 31.523 1.00 86.12 286 PHE A C 1
ATOM 2210 O O . PHE A 1 286 ? 24.572 -6.275 31.070 1.00 86.12 286 PHE A O 1
ATOM 2217 N N . LEU A 1 287 ? 25.266 -8.402 31.246 1.00 82.31 287 LEU A N 1
ATOM 2218 C CA . LEU A 1 287 ? 26.468 -8.217 30.422 1.00 82.31 287 LEU A CA 1
ATOM 2219 C C . LEU A 1 287 ? 26.122 -7.804 28.979 1.00 82.31 287 LEU A C 1
ATOM 2221 O O . LEU A 1 287 ? 26.778 -6.929 28.412 1.00 82.31 287 LEU A O 1
ATOM 2225 N N . ALA A 1 288 ? 25.057 -8.366 28.396 1.00 81.50 288 ALA A N 1
ATOM 2226 C CA . ALA A 1 288 ? 24.578 -7.985 27.066 1.00 81.50 288 ALA A CA 1
ATOM 2227 C C . ALA A 1 288 ? 24.088 -6.528 27.029 1.00 81.50 288 ALA A C 1
ATOM 2229 O O . ALA A 1 288 ? 24.443 -5.784 26.114 1.00 81.50 288 ALA A O 1
ATOM 2230 N N . ALA A 1 289 ? 23.346 -6.097 28.054 1.00 82.81 289 ALA A N 1
ATOM 2231 C CA . ALA A 1 289 ? 22.898 -4.717 28.212 1.00 82.81 289 ALA A CA 1
ATOM 2232 C C . ALA A 1 289 ? 24.073 -3.726 28.311 1.00 82.81 289 ALA A C 1
ATOM 2234 O O . ALA A 1 289 ? 24.045 -2.674 27.669 1.00 82.81 289 ALA A O 1
ATOM 2235 N N . LEU A 1 290 ? 25.128 -4.066 29.062 1.00 81.94 290 LEU A N 1
ATOM 2236 C CA . LEU A 1 290 ? 26.341 -3.246 29.137 1.00 81.94 290 LEU A CA 1
ATOM 2237 C C . LEU A 1 290 ? 27.082 -3.189 27.793 1.00 81.94 290 LEU A C 1
ATOM 2239 O O . LEU A 1 290 ? 27.445 -2.100 27.345 1.00 81.94 290 LEU A O 1
ATOM 2243 N N . LYS A 1 291 ? 27.262 -4.331 27.117 1.00 78.94 291 LYS A N 1
ATOM 2244 C CA . LYS A 1 291 ? 28.046 -4.415 25.873 1.00 78.94 291 LYS A CA 1
ATOM 2245 C C . LYS A 1 291 ? 27.349 -3.774 24.670 1.00 78.94 291 LYS A C 1
ATOM 2247 O O . LYS A 1 291 ? 28.005 -3.094 23.883 1.00 78.94 291 LYS A O 1
ATOM 2252 N N . ASN A 1 292 ? 26.027 -3.925 24.551 1.00 77.00 292 ASN A N 1
ATOM 2253 C CA . ASN A 1 292 ? 25.249 -3.331 23.459 1.00 77.00 292 ASN A CA 1
ATOM 2254 C C . ASN A 1 292 ? 24.966 -1.833 23.675 1.00 77.00 292 ASN A C 1
ATOM 2256 O O . ASN A 1 292 ? 25.011 -1.062 22.714 1.00 77.00 292 ASN A O 1
ATOM 2260 N N . ASN A 1 293 ? 24.723 -1.387 24.917 1.00 73.25 293 ASN A N 1
ATOM 2261 C CA . ASN A 1 293 ? 24.248 -0.022 25.179 1.00 73.25 293 ASN A CA 1
ATOM 2262 C C . ASN A 1 293 ? 25.281 0.887 25.873 1.00 73.25 293 ASN A C 1
ATOM 2264 O O . ASN A 1 293 ? 24.990 2.070 26.057 1.00 73.25 293 ASN A O 1
ATOM 2268 N N . GLY A 1 294 ? 26.487 0.407 26.201 1.00 67.75 294 GLY A N 1
ATOM 2269 C CA . GLY A 1 294 ? 27.498 1.131 26.990 1.00 67.75 294 GLY A CA 1
ATOM 2270 C C . GLY A 1 294 ? 27.756 2.584 26.569 1.00 67.75 294 GLY A C 1
ATOM 2271 O O . GLY A 1 294 ? 27.691 3.490 27.394 1.00 67.75 294 GLY A O 1
ATOM 2272 N N . LYS A 1 295 ? 27.919 2.844 25.263 1.00 62.66 295 LYS A N 1
ATOM 2273 C CA . LYS A 1 295 ? 28.145 4.202 24.710 1.00 62.66 295 LYS A CA 1
ATOM 2274 C C . LYS A 1 295 ? 26.905 5.117 24.704 1.00 62.66 295 LYS A C 1
ATOM 2276 O O . LYS A 1 295 ? 26.995 6.254 24.253 1.00 62.66 295 LYS A O 1
ATOM 2281 N N . SER A 1 296 ? 25.751 4.624 25.157 1.00 64.38 296 SER A N 1
ATOM 2282 C CA . SER A 1 296 ? 24.462 5.338 25.182 1.00 64.38 296 SER A CA 1
ATOM 2283 C C . SER A 1 296 ? 23.868 5.510 26.587 1.00 64.38 296 SER A C 1
ATOM 2285 O O . SER A 1 296 ? 22.904 6.259 26.754 1.00 64.38 296 SER A O 1
ATOM 2287 N N . LEU A 1 297 ? 24.439 4.850 27.602 1.00 74.62 297 LEU A N 1
ATOM 2288 C CA . LEU A 1 297 ? 23.979 4.917 28.989 1.00 74.62 297 LEU A CA 1
ATOM 2289 C C . LEU A 1 297 ? 24.310 6.285 29.605 1.00 74.62 297 LEU A C 1
ATOM 2291 O O . LEU A 1 297 ? 25.444 6.560 29.989 1.00 74.62 297 LEU A O 1
ATOM 2295 N N . GLN A 1 298 ? 23.299 7.146 29.727 1.00 71.38 298 GLN A N 1
ATOM 2296 C CA . GLN A 1 298 ? 23.427 8.430 30.418 1.00 71.38 298 GLN A CA 1
ATOM 2297 C C . GLN A 1 298 ? 23.397 8.215 31.939 1.00 71.38 298 GLN A C 1
ATOM 2299 O O . GLN A 1 298 ? 22.341 7.962 32.522 1.00 71.38 298 GLN A O 1
ATOM 2304 N N . LEU A 1 299 ? 24.566 8.308 32.574 1.00 77.75 299 LEU A N 1
ATOM 2305 C CA . LEU A 1 299 ? 24.726 8.259 34.029 1.00 77.75 299 LEU A CA 1
ATOM 2306 C C . LEU A 1 299 ? 24.561 9.671 34.640 1.00 77.75 299 LEU A C 1
ATOM 2308 O O . LEU A 1 299 ? 24.945 10.649 33.997 1.00 77.75 299 LEU A O 1
ATOM 2312 N N . PRO A 1 300 ? 24.023 9.813 35.870 1.00 77.94 300 PRO A N 1
ATOM 2313 C CA . PRO A 1 300 ? 23.620 8.747 36.787 1.00 77.94 300 PRO A CA 1
ATOM 2314 C C . PRO A 1 300 ? 22.217 8.181 36.489 1.00 77.94 300 PRO A C 1
ATOM 2316 O O . PRO A 1 300 ? 21.227 8.915 36.436 1.00 77.94 300 PRO A O 1
ATOM 2319 N N . LEU A 1 301 ? 22.120 6.856 36.345 1.00 82.75 301 LEU A N 1
ATOM 2320 C CA . LEU A 1 301 ? 20.917 6.154 35.886 1.00 82.75 301 LEU A CA 1
ATOM 2321 C C . LEU A 1 301 ? 20.180 5.454 37.039 1.00 82.75 301 LEU A C 1
ATOM 2323 O O . LEU A 1 301 ? 20.770 4.692 37.797 1.00 82.75 301 LEU A O 1
ATOM 2327 N N . LEU A 1 302 ? 18.865 5.667 37.143 1.00 84.31 302 LEU A N 1
ATOM 2328 C CA . LEU A 1 302 ? 18.001 5.001 38.129 1.00 84.31 302 LEU A CA 1
ATOM 2329 C C . LEU A 1 302 ? 17.996 3.473 37.928 1.00 84.31 302 LEU A C 1
ATOM 2331 O O . LEU A 1 302 ? 17.680 2.998 36.834 1.00 84.31 302 LEU A O 1
ATOM 2335 N N . THR A 1 303 ? 18.268 2.704 38.985 1.00 82.75 303 THR A N 1
ATOM 2336 C CA . THR A 1 303 ? 18.407 1.230 38.936 1.00 82.75 303 THR A CA 1
ATOM 2337 C C . THR A 1 303 ? 17.191 0.512 38.342 1.00 82.75 303 THR A C 1
ATOM 2339 O O . THR A 1 303 ? 17.335 -0.396 37.521 1.00 82.75 303 THR A O 1
ATOM 2342 N N . SER A 1 304 ? 15.977 0.951 38.683 1.00 80.44 304 SER A N 1
ATOM 2343 C CA . SER A 1 304 ? 14.727 0.384 38.156 1.00 80.44 304 SER A CA 1
ATOM 2344 C C . SER A 1 304 ? 14.497 0.686 36.669 1.00 80.44 304 SER A C 1
ATOM 2346 O O . SER A 1 304 ? 13.876 -0.116 35.969 1.00 80.44 304 SER A O 1
ATOM 2348 N N . ASN A 1 305 ? 15.037 1.798 36.154 1.00 81.06 305 ASN A N 1
ATOM 2349 C CA . ASN A 1 305 ? 15.057 2.081 34.719 1.00 81.06 305 ASN A CA 1
ATOM 2350 C C . ASN A 1 305 ? 16.136 1.266 34.005 1.00 81.06 305 ASN A C 1
ATOM 2352 O O . ASN A 1 305 ? 15.858 0.755 32.925 1.00 81.06 305 ASN A O 1
ATOM 2356 N N . PHE A 1 306 ? 17.317 1.086 34.607 1.00 83.00 306 PHE A N 1
ATOM 2357 C CA . PHE A 1 306 ? 18.361 0.227 34.046 1.00 83.00 306 PHE A CA 1
ATOM 2358 C C . PHE A 1 306 ? 17.860 -1.215 33.851 1.00 83.00 306 PHE A C 1
ATOM 2360 O O . PHE A 1 306 ? 17.888 -1.738 32.738 1.00 83.00 306 PHE A O 1
ATOM 2367 N N . TYR A 1 307 ? 17.271 -1.814 34.893 1.00 83.50 307 TYR A N 1
ATOM 2368 C CA . TYR A 1 307 ? 16.691 -3.158 34.803 1.00 83.50 307 TYR A CA 1
ATOM 2369 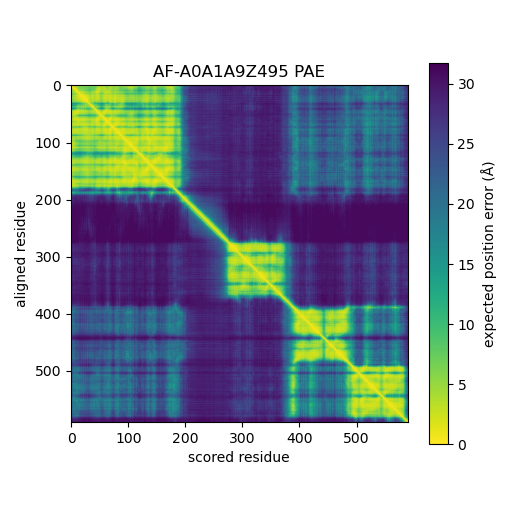C C . TYR A 1 307 ? 15.603 -3.259 33.720 1.00 83.50 307 TYR A C 1
ATOM 2371 O O . TYR A 1 307 ? 15.664 -4.124 32.848 1.00 83.50 307 TYR A O 1
ATOM 2379 N N . ARG A 1 308 ? 14.622 -2.347 33.733 1.00 78.50 308 ARG A N 1
ATOM 2380 C CA . ARG A 1 308 ? 13.454 -2.397 32.836 1.00 78.50 308 ARG A CA 1
ATOM 2381 C C . ARG A 1 308 ? 13.764 -2.089 31.368 1.00 78.50 308 ARG A C 1
ATOM 2383 O O . ARG A 1 308 ? 13.132 -2.680 30.501 1.00 78.50 308 ARG A O 1
ATOM 2390 N N . LEU A 1 309 ? 14.657 -1.137 31.094 1.00 79.00 309 LEU A N 1
ATOM 2391 C CA . LEU A 1 309 ? 14.890 -0.610 29.741 1.00 79.00 309 LEU A CA 1
ATOM 2392 C C . LEU A 1 309 ? 16.116 -1.216 29.047 1.00 79.00 309 LEU A C 1
ATOM 2394 O O . LEU A 1 309 ? 16.232 -1.069 27.835 1.00 79.00 309 LEU A O 1
ATOM 2398 N N . TYR A 1 310 ? 17.014 -1.875 29.789 1.00 80.69 310 TYR A N 1
ATOM 2399 C CA . TYR A 1 310 ? 18.278 -2.387 29.250 1.00 80.69 310 TYR A CA 1
ATOM 2400 C C . TYR A 1 310 ? 18.476 -3.883 29.538 1.00 80.69 310 TYR A C 1
ATOM 2402 O O . TYR A 1 310 ? 18.746 -4.632 28.608 1.00 80.69 310 TYR A O 1
ATOM 2410 N N . ILE A 1 311 ? 18.268 -4.351 30.778 1.00 82.38 311 ILE A N 1
ATOM 2411 C CA . ILE A 1 311 ? 18.453 -5.780 31.117 1.00 82.38 311 ILE A CA 1
ATOM 2412 C C . ILE A 1 311 ? 17.311 -6.645 30.558 1.00 82.38 311 ILE A C 1
ATOM 2414 O O . ILE A 1 311 ? 17.561 -7.654 29.903 1.00 82.38 311 ILE A O 1
ATOM 2418 N N . VAL A 1 312 ? 16.050 -6.261 30.788 1.00 82.62 312 VAL A N 1
ATOM 2419 C CA . VAL A 1 312 ? 14.886 -7.057 30.346 1.00 82.62 312 VAL A CA 1
ATOM 2420 C C . VAL A 1 312 ? 14.810 -7.241 28.814 1.00 82.62 312 VAL A C 1
ATOM 2422 O O . VAL A 1 312 ? 14.532 -8.365 28.401 1.00 82.62 312 VAL A O 1
ATOM 2425 N N . PRO A 1 313 ? 15.072 -6.230 27.955 1.00 79.75 313 PRO A N 1
ATOM 2426 C CA . PRO A 1 313 ? 15.006 -6.406 26.497 1.00 79.75 313 PRO A CA 1
ATOM 2427 C C . PRO A 1 313 ? 16.120 -7.268 25.882 1.00 79.75 313 PRO A C 1
ATOM 2429 O O . PRO A 1 313 ? 15.928 -7.809 24.795 1.00 79.75 313 PRO A O 1
ATOM 2432 N N . GLU A 1 314 ? 17.269 -7.407 26.550 1.00 77.88 314 GLU A N 1
ATOM 2433 C CA . GLU A 1 314 ? 18.394 -8.231 26.077 1.00 77.88 314 GLU A CA 1
ATOM 2434 C C . GLU A 1 314 ? 18.343 -9.678 26.614 1.00 77.88 314 GLU A C 1
ATOM 2436 O O . GLU A 1 314 ? 19.148 -10.525 26.221 1.00 77.88 314 GLU A O 1
ATOM 2441 N N . ALA A 1 315 ? 17.378 -10.000 27.482 1.00 76.62 315 ALA A N 1
ATOM 2442 C CA . ALA A 1 315 ? 17.184 -11.347 28.004 1.00 76.62 315 ALA A CA 1
ATOM 2443 C C . ALA A 1 315 ? 16.506 -12.272 26.976 1.00 76.62 315 ALA A C 1
ATOM 2445 O O . ALA A 1 315 ? 15.392 -12.022 26.518 1.00 76.62 315 ALA A O 1
ATOM 2446 N N . LYS A 1 316 ? 17.141 -13.414 26.672 1.00 68.50 316 LYS A N 1
ATOM 2447 C CA . LYS A 1 316 ? 16.610 -14.437 25.742 1.00 68.50 316 LYS A CA 1
ATOM 2448 C C . LYS A 1 316 ? 15.336 -15.144 26.246 1.00 68.50 316 LYS A C 1
ATOM 2450 O O . LYS A 1 316 ? 14.703 -15.870 25.485 1.00 68.50 316 LYS A O 1
ATOM 2455 N N . GLN A 1 317 ? 14.975 -14.968 27.519 1.00 74.12 317 GLN A N 1
ATOM 2456 C CA . GLN A 1 317 ? 13.792 -15.542 28.168 1.00 74.12 317 GLN A CA 1
ATOM 2457 C C . GLN A 1 317 ? 13.197 -14.546 29.177 1.00 74.12 317 GLN A C 1
ATOM 2459 O O . GLN A 1 317 ? 13.870 -13.616 29.620 1.00 74.12 317 GLN A O 1
ATOM 2464 N N . ALA A 1 318 ? 11.937 -14.748 29.573 1.00 68.50 318 ALA A N 1
ATOM 2465 C CA . ALA A 1 318 ? 11.247 -13.873 30.520 1.00 68.50 318 ALA A CA 1
ATOM 2466 C C . ALA A 1 318 ? 11.838 -13.975 31.944 1.00 68.50 318 ALA A C 1
ATOM 2468 O O . ALA A 1 318 ? 11.588 -14.943 32.664 1.00 68.50 318 ALA A O 1
ATOM 2469 N N . LEU A 1 319 ? 12.593 -12.951 32.356 1.00 74.00 319 LEU A N 1
ATOM 2470 C CA . LEU A 1 319 ? 13.197 -12.852 33.687 1.00 74.00 319 LEU A CA 1
ATOM 2471 C C . LEU A 1 319 ? 12.140 -12.689 34.794 1.00 74.00 319 LEU A C 1
ATOM 2473 O O . LEU A 1 319 ? 11.431 -11.682 34.847 1.00 74.00 319 LEU A O 1
ATOM 2477 N N . ASP A 1 320 ? 12.102 -13.635 35.734 1.00 73.12 320 ASP A N 1
ATOM 2478 C CA . ASP A 1 320 ? 11.346 -13.527 36.987 1.00 73.12 320 ASP A CA 1
ATOM 2479 C C . ASP A 1 320 ? 12.308 -13.491 38.183 1.00 73.12 320 ASP A C 1
ATOM 2481 O O . ASP A 1 320 ? 12.811 -14.521 38.635 1.00 73.12 320 ASP A O 1
ATOM 2485 N N . LEU A 1 321 ? 12.533 -12.288 38.723 1.00 77.12 321 LEU A N 1
ATOM 2486 C CA . LEU A 1 321 ? 13.383 -12.044 39.896 1.00 77.12 321 LEU A CA 1
ATOM 2487 C C . LEU A 1 321 ? 12.979 -12.855 41.139 1.00 77.12 321 LEU A C 1
ATOM 2489 O O . LEU A 1 321 ? 13.794 -12.995 42.044 1.00 77.12 321 LEU A O 1
ATOM 2493 N N . LYS A 1 322 ? 11.750 -13.388 41.219 1.00 72.00 322 LYS A N 1
ATOM 2494 C CA . LYS A 1 322 ? 11.318 -14.229 42.349 1.00 72.00 322 LYS A CA 1
ATOM 2495 C C . LYS A 1 322 ? 11.857 -15.660 42.280 1.00 72.00 322 LYS A C 1
ATOM 2497 O O . LYS A 1 322 ? 11.796 -16.357 43.291 1.00 72.00 322 LYS A O 1
ATOM 2502 N N . LYS A 1 323 ? 12.356 -16.097 41.117 1.00 73.25 323 LYS A N 1
ATOM 2503 C CA . LYS A 1 323 ? 12.871 -17.456 40.869 1.00 73.25 323 LYS A CA 1
ATOM 2504 C C . LYS A 1 323 ? 14.395 -17.576 40.984 1.00 73.25 323 LYS A C 1
ATOM 2506 O O . LYS A 1 323 ? 14.907 -18.681 40.873 1.00 73.25 323 LYS A O 1
ATOM 2511 N N . SER A 1 324 ? 15.107 -16.471 41.205 1.00 77.56 324 SER A N 1
ATOM 2512 C CA . SER A 1 324 ? 16.556 -16.438 41.443 1.00 77.56 324 SER A CA 1
ATOM 2513 C C . SER A 1 324 ? 16.889 -16.271 42.931 1.00 77.56 324 SER A C 1
ATOM 2515 O O . SER A 1 324 ? 16.066 -15.760 43.700 1.00 77.56 324 SER A O 1
ATOM 2517 N N . LYS A 1 325 ? 18.114 -16.637 43.344 1.00 78.38 325 LYS A N 1
ATOM 2518 C CA . LYS A 1 325 ? 18.643 -16.481 44.715 1.00 78.38 325 LYS A CA 1
ATOM 2519 C C . LYS A 1 325 ? 18.392 -15.089 45.297 1.00 78.38 325 LYS A C 1
ATOM 2521 O O . LYS A 1 325 ? 18.048 -14.959 46.473 1.00 78.38 325 LYS A O 1
ATOM 2526 N N . TYR A 1 326 ? 18.479 -14.058 44.456 1.00 78.94 326 TYR A N 1
ATOM 2527 C CA . TYR A 1 326 ? 18.371 -12.654 44.842 1.00 78.94 326 TYR A CA 1
ATOM 2528 C C . TYR A 1 326 ? 17.000 -12.273 45.408 1.00 78.94 326 TYR A C 1
ATOM 2530 O O . TYR A 1 326 ? 16.942 -11.511 46.374 1.00 78.94 326 TYR A O 1
ATOM 2538 N N . LYS A 1 327 ? 15.893 -12.749 44.813 1.00 75.88 327 LYS A N 1
ATOM 2539 C CA . LYS A 1 327 ? 14.482 -12.421 45.154 1.00 75.88 327 LYS A CA 1
ATOM 2540 C C . LYS A 1 327 ? 14.084 -10.930 45.074 1.00 75.88 327 LYS A C 1
ATOM 2542 O O . LYS A 1 327 ? 12.894 -10.612 45.094 1.00 75.88 327 LYS A O 1
ATOM 2547 N N . LYS A 1 328 ? 15.050 -10.011 44.980 1.00 79.69 328 LYS A N 1
ATOM 2548 C CA . LYS A 1 328 ? 14.926 -8.547 44.872 1.00 79.69 328 LYS A CA 1
ATOM 2549 C C . LYS A 1 328 ? 16.028 -8.003 43.960 1.00 79.69 328 LYS A C 1
ATOM 2551 O O . LYS A 1 328 ? 17.141 -8.520 43.979 1.00 79.69 328 LYS A O 1
ATOM 2556 N N . LEU A 1 329 ? 15.750 -6.909 43.246 1.00 81.31 329 LEU A N 1
ATOM 2557 C CA . LEU A 1 329 ? 16.732 -6.257 42.368 1.00 81.31 329 LEU A CA 1
ATOM 2558 C C . LEU A 1 329 ? 17.971 -5.756 43.132 1.00 81.31 329 LEU A C 1
ATOM 2560 O O . LEU A 1 329 ? 19.082 -5.979 42.670 1.00 81.31 329 LEU A O 1
ATOM 2564 N N . SER A 1 330 ? 17.804 -5.147 44.312 1.00 80.75 330 SER A N 1
ATOM 2565 C CA . SER A 1 330 ? 18.929 -4.644 45.120 1.00 80.75 330 SER A CA 1
ATOM 2566 C C . SER A 1 330 ? 19.925 -5.746 45.498 1.00 80.75 330 SER A C 1
ATOM 2568 O O . SER A 1 330 ? 21.125 -5.524 45.456 1.00 80.75 330 SER A O 1
ATOM 2570 N N . ASN A 1 331 ? 19.447 -6.962 45.783 1.00 83.94 331 ASN A N 1
ATOM 2571 C CA . ASN A 1 331 ? 20.315 -8.091 46.129 1.00 83.94 331 ASN A CA 1
ATOM 2572 C C . ASN A 1 331 ? 21.167 -8.557 44.932 1.00 83.94 331 ASN A C 1
ATOM 2574 O O . ASN A 1 331 ? 22.295 -8.989 45.131 1.00 83.94 331 ASN A O 1
ATOM 2578 N N . PHE A 1 332 ? 20.640 -8.462 43.705 1.00 84.81 332 PHE A N 1
ATOM 2579 C CA . PHE A 1 332 ? 21.407 -8.721 42.480 1.00 84.81 332 PHE A CA 1
ATOM 2580 C C . PHE A 1 332 ? 22.421 -7.607 42.216 1.00 84.81 332 PHE A C 1
ATOM 2582 O O . PHE A 1 332 ? 23.585 -7.880 41.953 1.00 84.81 332 PHE A O 1
ATOM 2589 N N . LEU A 1 333 ? 21.996 -6.346 42.331 1.00 83.75 333 LEU A N 1
ATOM 2590 C CA . LEU A 1 333 ? 22.879 -5.207 42.088 1.00 83.75 333 LEU A CA 1
ATOM 2591 C C . LEU A 1 333 ? 24.012 -5.105 43.117 1.00 83.75 333 LEU A C 1
ATOM 2593 O O . LEU A 1 333 ? 25.083 -4.651 42.742 1.00 83.75 333 LEU A O 1
ATOM 2597 N N . ASN A 1 334 ? 23.817 -5.570 44.355 1.00 83.00 334 ASN A N 1
ATOM 2598 C CA . ASN A 1 334 ? 24.898 -5.681 45.337 1.00 83.00 334 ASN A CA 1
ATOM 2599 C C . ASN A 1 334 ? 25.968 -6.692 44.896 1.00 83.00 334 ASN A C 1
ATOM 2601 O O . ASN A 1 334 ? 27.138 -6.338 44.891 1.00 83.00 334 ASN A O 1
ATOM 2605 N N . GLU A 1 335 ? 25.587 -7.884 44.417 1.00 83.94 335 GLU A N 1
ATOM 2606 C CA . GLU A 1 335 ? 26.559 -8.852 43.874 1.00 83.94 335 GLU A CA 1
ATOM 2607 C C . GLU A 1 335 ? 27.313 -8.263 42.663 1.00 83.94 335 GLU A C 1
ATOM 2609 O O . GLU A 1 335 ? 28.514 -8.457 42.536 1.00 83.94 335 GLU A O 1
ATOM 2614 N N . MET A 1 336 ? 26.658 -7.442 41.829 1.00 83.56 336 MET A N 1
ATOM 2615 C CA . MET A 1 336 ? 27.320 -6.716 40.728 1.00 83.56 336 MET A CA 1
ATOM 2616 C C . MET A 1 336 ? 28.191 -5.519 41.184 1.00 83.56 336 MET A C 1
ATOM 2618 O O . MET A 1 336 ? 28.978 -5.013 40.384 1.00 83.56 336 MET A O 1
ATOM 2622 N N . ILE A 1 337 ? 28.061 -5.044 42.431 1.00 83.62 337 ILE A N 1
ATOM 2623 C CA . ILE A 1 337 ? 29.004 -4.098 43.064 1.00 83.62 337 ILE A CA 1
ATOM 2624 C C . ILE A 1 337 ? 30.198 -4.873 43.634 1.00 83.62 337 ILE A C 1
ATOM 2626 O O . ILE A 1 337 ? 31.336 -4.462 43.427 1.00 83.62 337 ILE A O 1
ATOM 2630 N N . ASP A 1 338 ? 29.945 -5.998 44.309 1.00 81.31 338 ASP A N 1
ATOM 2631 C CA . ASP A 1 338 ? 30.976 -6.855 44.908 1.00 81.31 338 ASP A CA 1
ATOM 2632 C C . ASP A 1 338 ? 31.875 -7.503 43.830 1.00 81.31 338 ASP A C 1
ATOM 2634 O O . ASP A 1 338 ? 33.086 -7.607 44.012 1.00 81.31 338 ASP A O 1
ATOM 2638 N N . GLU A 1 339 ? 31.307 -7.857 42.669 1.00 80.06 339 GLU A N 1
ATOM 2639 C CA . GLU A 1 339 ? 32.033 -8.264 41.452 1.00 80.06 339 GLU A CA 1
ATOM 2640 C C . GLU A 1 339 ? 32.644 -7.076 40.666 1.00 80.06 339 GLU A C 1
ATOM 2642 O O . GLU A 1 339 ? 33.278 -7.283 39.636 1.00 80.06 339 GLU A O 1
ATOM 2647 N N . GLY A 1 340 ? 32.471 -5.826 41.114 1.00 77.38 340 GLY A N 1
ATOM 2648 C CA . GLY A 1 340 ? 33.159 -4.642 40.576 1.00 77.38 340 GLY A CA 1
ATOM 2649 C C . GLY A 1 340 ? 32.552 -3.972 39.333 1.00 77.38 340 GLY A C 1
ATOM 2650 O O . GLY A 1 340 ? 33.037 -2.918 38.924 1.00 77.38 340 GLY A O 1
ATOM 2651 N N . PHE A 1 341 ? 31.477 -4.505 38.742 1.00 80.06 341 PHE A N 1
ATOM 2652 C CA . PHE A 1 341 ? 30.908 -3.978 37.490 1.00 80.06 341 PHE A CA 1
ATOM 2653 C C . PHE A 1 341 ? 30.301 -2.570 37.596 1.00 80.06 341 PHE A C 1
ATOM 2655 O O . PHE A 1 341 ? 30.290 -1.832 36.608 1.00 80.06 341 PHE A O 1
ATOM 2662 N N . ILE A 1 342 ? 29.716 -2.204 38.743 1.00 83.69 342 ILE A N 1
ATOM 2663 C CA . ILE A 1 342 ? 28.935 -0.964 38.899 1.00 83.69 342 ILE A CA 1
ATOM 2664 C C . ILE A 1 342 ? 29.154 -0.285 40.253 1.00 83.69 342 ILE A C 1
ATOM 2666 O O . ILE A 1 342 ? 29.389 -0.938 41.263 1.00 83.69 342 ILE A O 1
ATOM 2670 N N . VAL A 1 343 ? 28.982 1.042 40.300 1.00 82.69 343 VAL A N 1
ATOM 2671 C CA . VAL A 1 343 ? 28.970 1.817 41.555 1.00 82.69 343 VAL A CA 1
ATOM 2672 C C . VAL A 1 343 ? 27.636 2.537 41.711 1.00 82.69 343 VAL A C 1
ATOM 2674 O O . VAL A 1 343 ? 27.313 3.456 40.950 1.00 82.69 343 VAL A O 1
ATOM 2677 N N . ILE A 1 344 ? 26.866 2.150 42.726 1.00 83.94 344 ILE A N 1
ATOM 2678 C CA . ILE A 1 344 ? 25.574 2.755 43.070 1.00 83.94 344 ILE A CA 1
ATOM 2679 C C . ILE A 1 344 ? 25.741 3.811 44.173 1.00 83.94 344 ILE A C 1
ATOM 2681 O O . ILE A 1 344 ? 26.594 3.685 45.049 1.00 83.94 344 ILE A O 1
ATOM 2685 N N . ARG A 1 345 ? 24.913 4.861 44.135 1.00 80.06 345 ARG A N 1
ATOM 2686 C CA . ARG A 1 345 ? 24.712 5.805 45.244 1.00 80.06 345 ARG A CA 1
ATOM 2687 C C . ARG A 1 345 ? 23.220 6.030 45.487 1.00 80.06 345 ARG A C 1
ATOM 2689 O O . ARG A 1 345 ? 22.456 6.197 44.536 1.00 80.06 345 ARG A O 1
ATOM 2696 N N . GLU A 1 346 ? 22.830 6.077 46.755 1.00 77.38 346 GLU A N 1
ATOM 2697 C CA . GLU A 1 346 ? 21.507 6.532 47.188 1.00 77.38 346 GLU A CA 1
ATOM 2698 C C . GLU A 1 346 ? 21.502 8.071 47.220 1.00 77.38 346 GLU A C 1
ATOM 2700 O O . GLU A 1 346 ? 22.329 8.688 47.891 1.00 77.38 346 GLU A O 1
ATOM 2705 N N . GLU A 1 347 ? 20.604 8.707 46.464 1.00 61.84 347 GLU A N 1
ATOM 2706 C CA . GLU A 1 347 ? 20.517 10.181 46.383 1.00 61.84 347 GLU A CA 1
ATOM 2707 C C . GLU A 1 347 ? 19.377 10.741 47.251 1.00 61.84 347 GLU A C 1
ATOM 2709 O O . GLU A 1 347 ? 19.459 11.845 47.786 1.00 61.84 347 GLU A O 1
ATOM 2714 N N . THR A 1 348 ? 18.312 9.955 47.423 1.00 66.75 348 THR A N 1
ATOM 2715 C CA . THR A 1 348 ? 17.208 10.204 48.360 1.00 66.75 348 THR A CA 1
ATOM 2716 C C . THR A 1 348 ? 16.732 8.863 48.914 1.00 66.75 348 THR A C 1
ATOM 2718 O O . THR A 1 348 ? 16.891 7.847 48.241 1.00 66.75 348 THR A O 1
ATOM 2721 N N . LYS A 1 349 ? 16.156 8.850 50.125 1.00 55.97 349 LYS A N 1
ATOM 2722 C CA . LYS A 1 349 ? 15.807 7.615 50.853 1.00 55.97 349 LYS A CA 1
ATOM 2723 C C . LYS A 1 349 ? 14.984 6.638 49.996 1.00 55.97 349 LYS A C 1
ATOM 2725 O O . LYS A 1 349 ? 13.824 6.919 49.696 1.00 55.97 349 LYS A O 1
ATOM 2730 N N . GLY A 1 350 ? 15.569 5.490 49.655 1.00 64.38 350 GLY A N 1
ATOM 2731 C CA . GLY A 1 350 ? 14.978 4.440 48.823 1.00 64.38 350 GLY A CA 1
ATOM 2732 C C . GLY A 1 350 ? 15.110 4.636 47.305 1.00 64.38 350 GLY A C 1
ATOM 2733 O O . GLY A 1 350 ? 14.357 4.006 46.561 1.00 64.38 350 GLY A O 1
ATOM 2734 N N . VAL A 1 351 ? 16.010 5.507 46.828 1.00 72.19 351 VAL A N 1
ATOM 2735 C CA . VAL A 1 351 ? 16.211 5.797 45.395 1.00 72.19 351 VAL A CA 1
ATOM 2736 C C . VAL A 1 351 ? 17.685 5.653 44.997 1.00 72.19 351 VAL A C 1
ATOM 2738 O O . VAL A 1 351 ? 18.472 6.602 45.053 1.00 72.19 351 VAL A O 1
ATOM 2741 N N . ASP A 1 352 ? 18.021 4.450 44.534 1.00 79.88 352 ASP A N 1
ATOM 2742 C CA . ASP A 1 352 ? 19.355 4.062 44.069 1.00 79.88 352 ASP A CA 1
ATOM 2743 C C . ASP A 1 352 ? 19.629 4.512 42.623 1.00 79.88 352 ASP A C 1
ATOM 2745 O O . ASP A 1 352 ? 18.850 4.222 41.704 1.00 79.88 352 ASP A O 1
ATOM 2749 N N . LYS A 1 353 ? 20.786 5.137 42.377 1.00 83.31 353 LYS A N 1
ATOM 2750 C CA . LYS A 1 353 ? 21.292 5.423 41.025 1.00 83.31 353 LYS A CA 1
ATOM 2751 C C . LYS A 1 353 ? 22.662 4.796 40.787 1.00 83.31 353 LYS A C 1
ATOM 2753 O O . LYS A 1 353 ? 23.566 4.935 41.604 1.00 83.31 353 LYS A O 1
ATOM 2758 N N . ILE A 1 354 ? 22.835 4.179 39.622 1.00 83.00 354 ILE A N 1
ATOM 2759 C CA . ILE A 1 354 ? 24.136 3.771 39.085 1.00 83.00 354 ILE A CA 1
ATOM 2760 C C . ILE A 1 354 ? 24.877 5.043 38.664 1.00 83.00 354 ILE A C 1
ATOM 2762 O O . ILE A 1 354 ? 24.362 5.829 37.868 1.00 83.00 354 ILE A O 1
ATOM 2766 N N . THR A 1 355 ? 26.066 5.258 39.221 1.00 77.69 355 THR A N 1
ATOM 2767 C CA . THR A 1 355 ? 26.892 6.463 39.018 1.00 77.69 355 THR A CA 1
ATOM 2768 C C . THR A 1 355 ? 28.129 6.204 38.165 1.00 77.69 355 THR A C 1
ATOM 2770 O O . THR A 1 355 ? 28.566 7.104 37.454 1.00 77.69 355 THR A O 1
ATOM 2773 N N . PHE A 1 356 ? 28.648 4.977 38.193 1.00 79.44 356 PHE A N 1
ATOM 2774 C CA . PHE A 1 356 ? 29.753 4.503 37.366 1.00 79.44 356 PHE A CA 1
ATOM 2775 C C . PHE A 1 356 ? 29.497 3.046 36.955 1.00 79.44 356 PHE A C 1
ATOM 2777 O O . PHE A 1 356 ? 28.777 2.323 37.650 1.00 79.44 356 PHE A O 1
ATOM 2784 N N . ILE A 1 357 ? 30.071 2.654 35.821 1.00 81.81 357 ILE A N 1
ATOM 2785 C CA . ILE A 1 357 ? 30.046 1.311 35.238 1.00 81.81 357 ILE A CA 1
ATOM 2786 C C . ILE A 1 357 ? 31.462 1.052 34.723 1.00 81.81 357 ILE A C 1
ATOM 2788 O O . ILE A 1 357 ? 31.988 1.895 33.994 1.00 81.81 357 ILE A O 1
ATOM 2792 N N . ASP A 1 358 ? 32.055 -0.084 35.081 1.00 75.75 358 ASP A N 1
ATOM 2793 C CA . ASP A 1 358 ? 33.312 -0.526 34.481 1.00 75.75 358 ASP A CA 1
ATOM 2794 C C . ASP A 1 358 ? 33.033 -1.215 33.133 1.00 75.75 358 ASP A C 1
ATOM 2796 O O . ASP A 1 358 ? 32.241 -2.158 33.043 1.00 75.75 358 ASP A O 1
ATOM 2800 N N . PHE A 1 359 ? 33.663 -0.711 32.071 1.00 74.31 359 PHE A N 1
ATOM 2801 C CA . PHE A 1 359 ? 33.564 -1.254 30.715 1.00 74.31 359 PHE A CA 1
ATOM 2802 C C . PHE A 1 359 ? 34.783 -2.095 30.306 1.00 74.31 359 PHE A C 1
ATOM 2804 O O . PHE A 1 359 ? 34.699 -2.817 29.311 1.00 74.31 359 PHE A O 1
ATOM 2811 N N . ASP A 1 360 ? 35.873 -2.036 31.075 1.00 69.31 360 ASP A N 1
ATOM 2812 C CA . ASP A 1 360 ? 37.131 -2.745 30.824 1.00 69.31 360 ASP A CA 1
ATOM 2813 C C . ASP A 1 360 ? 37.240 -4.046 31.656 1.00 69.31 360 ASP A C 1
ATOM 2815 O O . ASP A 1 360 ? 38.197 -4.809 31.508 1.00 69.31 360 ASP A O 1
ATOM 2819 N N . HIS A 1 361 ? 36.232 -4.342 32.491 1.00 73.38 361 HIS A N 1
ATOM 2820 C CA . HIS A 1 361 ? 36.162 -5.543 33.329 1.00 73.38 361 HIS A CA 1
ATOM 2821 C C . HIS A 1 361 ? 36.336 -6.849 32.511 1.00 73.38 361 HIS A C 1
ATOM 2823 O O . HIS A 1 361 ? 35.622 -7.052 31.519 1.00 73.38 361 HIS A O 1
ATOM 2829 N N . PRO A 1 362 ? 37.226 -7.786 32.912 1.00 67.88 362 PRO A N 1
ATOM 2830 C CA . PRO A 1 362 ? 37.635 -8.923 32.078 1.00 67.88 362 PRO A CA 1
ATOM 2831 C C . PRO A 1 362 ? 36.495 -9.857 31.651 1.00 67.88 362 PRO A C 1
ATOM 2833 O O . PRO A 1 362 ? 36.513 -10.355 30.523 1.00 67.88 362 PRO A O 1
ATOM 2836 N N . GLU A 1 363 ? 35.471 -10.069 32.487 1.00 67.38 363 GLU A N 1
ATOM 2837 C CA . GLU A 1 363 ? 34.290 -10.844 32.070 1.00 67.38 363 GLU A CA 1
ATOM 2838 C C . GLU A 1 363 ? 33.519 -10.151 30.933 1.00 67.38 363 GLU A C 1
ATOM 2840 O O . GLU A 1 363 ? 33.082 -10.813 29.994 1.00 67.38 363 GLU A O 1
ATOM 2845 N N . LEU A 1 364 ? 33.388 -8.818 30.963 1.00 69.50 364 LEU A N 1
ATOM 2846 C CA . LEU A 1 364 ? 32.664 -8.057 29.940 1.00 69.50 364 LEU A CA 1
ATOM 2847 C C . LEU A 1 364 ? 33.449 -7.980 28.624 1.00 69.50 364 LEU A C 1
ATOM 2849 O O . LEU A 1 364 ? 32.851 -8.053 27.546 1.00 69.50 364 LEU A O 1
ATOM 2853 N N . VAL A 1 365 ? 34.780 -7.881 28.693 1.00 66.31 365 VAL A N 1
ATOM 2854 C CA . VAL A 1 365 ? 35.667 -7.945 27.520 1.00 66.31 365 VAL A CA 1
ATOM 2855 C C . VAL A 1 365 ? 35.521 -9.301 26.822 1.00 66.31 365 VAL A C 1
ATOM 2857 O O . VAL A 1 365 ? 35.214 -9.336 25.625 1.00 66.31 365 VAL A O 1
ATOM 2860 N N . ASN A 1 366 ? 35.624 -10.398 27.578 1.00 63.72 366 ASN A N 1
ATOM 2861 C CA . ASN A 1 366 ? 35.573 -11.770 27.060 1.00 63.72 366 ASN A CA 1
ATOM 2862 C C . ASN A 1 366 ? 34.162 -12.243 26.651 1.00 63.72 366 ASN A C 1
ATOM 2864 O O . ASN A 1 366 ? 34.038 -13.174 25.857 1.00 63.72 366 ASN A O 1
ATOM 2868 N N . PHE A 1 367 ? 33.089 -11.618 27.146 1.00 70.06 367 PHE A N 1
ATOM 2869 C CA . PHE A 1 367 ? 31.710 -12.015 26.834 1.00 70.06 367 PHE A CA 1
ATOM 2870 C C . PHE A 1 367 ? 31.333 -11.738 25.367 1.00 70.06 367 PHE A C 1
ATOM 2872 O O . PHE A 1 367 ? 31.149 -10.586 24.968 1.00 70.06 367 PHE A O 1
ATOM 2879 N N . ILE A 1 368 ? 31.213 -12.780 24.541 1.00 59.12 368 ILE A N 1
ATOM 2880 C CA . ILE A 1 368 ? 30.844 -12.652 23.122 1.00 59.12 368 ILE A CA 1
ATOM 2881 C C . ILE A 1 368 ? 29.323 -12.479 22.984 1.00 59.12 368 ILE A C 1
ATOM 2883 O O . ILE A 1 368 ? 28.549 -13.329 23.421 1.00 59.12 368 ILE A O 1
ATOM 2887 N N . THR A 1 369 ? 28.897 -11.400 22.323 1.00 58.84 369 THR A N 1
ATOM 2888 C CA . THR A 1 369 ? 27.498 -11.140 21.945 1.00 58.84 369 THR A CA 1
ATOM 2889 C C . THR A 1 369 ? 27.377 -10.742 20.481 1.00 58.84 369 THR A C 1
ATOM 2891 O O . THR A 1 369 ? 28.296 -10.163 19.900 1.00 58.84 369 THR A O 1
ATOM 2894 N N . ASP A 1 370 ? 26.202 -10.990 19.899 1.00 47.84 370 ASP A N 1
ATOM 2895 C CA . ASP A 1 370 ? 25.821 -10.473 18.586 1.00 47.84 370 ASP A CA 1
ATOM 2896 C C . ASP A 1 370 ? 25.733 -8.939 18.638 1.00 47.84 370 ASP A C 1
ATOM 2898 O O . ASP A 1 370 ? 24.737 -8.368 19.092 1.00 47.84 370 ASP A O 1
ATOM 2902 N N . VAL A 1 371 ? 26.803 -8.260 18.210 1.00 47.25 371 VAL A N 1
ATOM 2903 C CA . VAL A 1 371 ? 26.932 -6.799 18.314 1.00 47.25 371 VAL A CA 1
ATOM 2904 C C . VAL A 1 371 ? 25.900 -6.105 17.422 1.00 47.25 371 VAL A C 1
ATOM 2906 O O . VAL A 1 371 ? 26.110 -5.890 16.223 1.00 47.25 371 VAL A O 1
ATOM 2909 N N . LYS A 1 372 ? 24.788 -5.686 18.031 1.00 47.25 372 LYS A N 1
ATOM 2910 C CA . LYS A 1 372 ? 23.814 -4.771 17.427 1.00 47.25 372 LYS A CA 1
ATOM 2911 C C . LYS A 1 372 ? 24.541 -3.467 17.086 1.00 47.25 372 LYS A C 1
ATOM 2913 O O . LYS A 1 372 ? 24.991 -2.753 17.979 1.00 47.25 372 LYS A O 1
ATOM 2918 N N . LYS A 1 373 ? 24.687 -3.154 15.791 1.00 33.31 373 LYS A N 1
ATOM 2919 C CA . LYS A 1 373 ? 25.381 -1.931 15.349 1.00 33.31 373 LYS A CA 1
ATOM 2920 C C . LYS A 1 373 ? 24.737 -0.697 15.987 1.00 33.31 373 LYS A C 1
ATOM 2922 O O . LYS A 1 373 ? 23.532 -0.492 15.880 1.00 33.31 373 LYS A O 1
ATOM 2927 N N . SER A 1 374 ? 25.559 0.132 16.625 1.00 29.67 374 SER A N 1
ATOM 2928 C CA . SER A 1 374 ? 25.114 1.327 17.340 1.00 29.67 374 SER A CA 1
ATOM 2929 C C . SER A 1 374 ? 24.462 2.343 16.394 1.00 29.67 374 SER A C 1
ATOM 2931 O O . SER A 1 374 ? 25.141 2.905 15.531 1.00 29.67 374 SER A O 1
ATOM 2933 N N . ASN A 1 375 ? 23.174 2.628 16.596 1.00 30.38 375 ASN A N 1
ATOM 2934 C CA . ASN A 1 375 ? 22.440 3.677 15.881 1.00 30.38 375 ASN A CA 1
ATOM 2935 C C . ASN A 1 375 ? 22.891 5.077 16.340 1.00 30.38 375 ASN A C 1
ATOM 2937 O O . ASN A 1 375 ? 22.237 5.720 17.159 1.00 30.38 375 ASN A O 1
ATOM 2941 N N . VAL A 1 376 ? 24.019 5.560 15.811 1.00 29.91 376 VAL A N 1
ATOM 2942 C CA . VAL A 1 376 ? 24.562 6.897 16.114 1.00 29.91 376 VAL A CA 1
ATOM 2943 C C . VAL A 1 376 ? 24.118 7.919 15.064 1.00 29.91 376 VAL A C 1
ATOM 2945 O O . VAL A 1 376 ? 24.893 8.367 14.224 1.00 29.91 376 VAL A O 1
ATOM 2948 N N . SER A 1 377 ? 22.853 8.324 15.161 1.00 27.16 377 SER A N 1
ATOM 2949 C CA . SER A 1 377 ? 22.389 9.654 14.744 1.00 27.16 377 SER A CA 1
ATOM 2950 C C . SER A 1 377 ? 21.074 9.953 15.461 1.00 27.16 377 SER A C 1
ATOM 2952 O O . SER A 1 377 ? 20.017 9.457 15.072 1.00 27.16 377 SER A O 1
ATOM 2954 N N . ALA A 1 378 ? 21.144 10.710 16.555 1.00 33.22 378 ALA A N 1
ATOM 2955 C CA . ALA A 1 378 ? 19.996 10.967 17.415 1.00 33.22 378 ALA A CA 1
ATOM 2956 C C . ALA A 1 378 ? 19.148 12.143 16.901 1.00 33.22 378 ALA A C 1
ATOM 2958 O O . ALA A 1 378 ? 19.403 13.293 17.250 1.00 33.22 378 ALA A O 1
ATOM 2959 N N . GLU A 1 379 ? 18.090 11.845 16.144 1.00 25.55 379 GLU A N 1
ATOM 2960 C CA . GLU A 1 379 ? 16.896 12.697 16.104 1.00 25.55 379 GLU A CA 1
ATOM 2961 C C . GLU A 1 379 ? 15.757 12.005 16.863 1.00 25.55 379 GLU A C 1
ATOM 2963 O O . GLU A 1 379 ? 15.467 10.824 16.661 1.00 25.55 379 GLU A O 1
ATOM 2968 N N . GLY A 1 380 ? 15.145 12.731 17.802 1.00 34.41 380 GLY A N 1
ATOM 2969 C CA . GLY A 1 380 ? 14.235 12.155 18.788 1.00 34.41 380 GLY A CA 1
ATOM 2970 C C . GLY A 1 380 ? 12.922 11.662 18.183 1.00 34.41 380 GLY A C 1
ATOM 2971 O O . GLY A 1 380 ? 12.053 12.463 17.842 1.00 34.41 380 GLY A O 1
ATOM 2972 N N . THR A 1 381 ? 12.742 10.343 18.134 1.00 29.30 381 THR A N 1
ATOM 2973 C CA . THR A 1 381 ? 11.452 9.700 17.859 1.00 29.30 381 THR A CA 1
ATOM 2974 C C . THR A 1 381 ? 10.950 8.998 19.118 1.00 29.30 381 THR A C 1
ATOM 2976 O O . THR A 1 381 ? 11.516 8.005 19.564 1.00 29.30 381 THR A O 1
ATOM 2979 N N . ASN A 1 382 ? 9.870 9.524 19.706 1.00 29.12 382 ASN A N 1
ATOM 2980 C CA . ASN A 1 382 ? 9.176 8.875 20.819 1.00 29.12 382 ASN A CA 1
ATOM 2981 C C . ASN A 1 382 ? 8.508 7.592 20.307 1.00 29.12 382 ASN A C 1
ATOM 2983 O O . ASN A 1 382 ? 7.448 7.646 19.685 1.00 29.12 382 ASN A O 1
ATOM 2987 N N . SER A 1 383 ? 9.128 6.442 20.556 1.00 34.16 383 SER A N 1
ATOM 2988 C CA . SER A 1 383 ? 8.698 5.129 20.068 1.00 34.16 383 SER A CA 1
ATOM 2989 C C . SER A 1 383 ? 7.619 4.467 20.942 1.00 34.16 383 SER A C 1
ATOM 2991 O O . SER A 1 383 ? 7.686 3.278 21.238 1.00 34.16 383 SER A O 1
ATOM 2993 N N . GLU A 1 384 ? 6.566 5.217 21.285 1.00 35.12 384 GLU A N 1
ATOM 2994 C CA . GLU A 1 384 ? 5.306 4.667 21.805 1.00 35.12 384 GLU A CA 1
ATOM 2995 C C . GLU A 1 384 ? 4.118 5.176 20.969 1.00 35.12 384 GLU A C 1
ATOM 2997 O O . GLU A 1 384 ? 3.938 6.379 20.792 1.00 35.12 384 GLU A O 1
ATOM 3002 N N . ASN A 1 385 ? 3.280 4.244 20.494 1.00 30.89 385 ASN A N 1
ATOM 3003 C CA . ASN A 1 385 ? 2.178 4.431 19.530 1.00 30.89 385 ASN A CA 1
ATOM 3004 C C . ASN A 1 385 ? 2.613 4.824 18.101 1.00 30.89 385 ASN A C 1
ATOM 3006 O O . ASN A 1 385 ? 2.667 5.997 17.734 1.00 30.89 385 ASN A O 1
ATOM 3010 N N . GLN A 1 386 ? 2.820 3.814 17.246 1.00 40.06 386 GLN A N 1
ATOM 3011 C CA . GLN A 1 386 ? 3.012 3.986 15.800 1.00 40.06 386 GLN A CA 1
ATOM 3012 C C . GLN A 1 386 ? 1.694 4.344 15.080 1.00 40.06 386 GLN A C 1
ATOM 3014 O O . GLN A 1 386 ? 1.133 3.537 14.342 1.00 40.06 386 GLN A O 1
ATOM 3019 N N . ASN A 1 387 ? 1.205 5.574 15.258 1.00 45.16 387 ASN A N 1
ATOM 3020 C CA . ASN A 1 387 ? 0.191 6.139 14.366 1.00 45.16 387 ASN A CA 1
ATOM 3021 C C . ASN A 1 387 ? 0.908 6.912 13.243 1.00 45.16 387 ASN A C 1
ATOM 3023 O O . ASN A 1 387 ? 1.572 7.910 13.540 1.00 45.16 387 ASN A O 1
ATOM 3027 N N . PRO A 1 388 ? 0.800 6.503 11.965 1.00 56.38 388 PRO A N 1
ATOM 3028 C CA . PRO A 1 388 ? 1.467 7.206 10.876 1.00 56.38 388 PRO A CA 1
ATOM 3029 C C . PRO A 1 388 ? 0.894 8.618 10.719 1.00 56.38 388 PRO A C 1
ATOM 3031 O O . PRO A 1 388 ? -0.284 8.816 10.431 1.00 56.38 388 PRO A O 1
ATOM 3034 N N . LEU A 1 389 ? 1.750 9.622 10.909 1.00 59.81 389 LEU A N 1
ATOM 3035 C CA . LEU A 1 389 ? 1.386 11.040 10.814 1.00 59.81 389 LEU A CA 1
ATOM 3036 C C . LEU A 1 389 ? 1.016 11.448 9.372 1.00 59.81 389 LEU A C 1
ATOM 3038 O O . LEU A 1 389 ? 0.224 12.370 9.158 1.00 59.81 389 LEU A O 1
ATOM 3042 N N . PHE A 1 390 ? 1.554 10.739 8.376 1.00 56.62 390 PHE A N 1
ATOM 3043 C CA . PHE A 1 390 ? 1.391 11.041 6.957 1.00 56.62 390 PHE A CA 1
ATOM 3044 C C . PHE A 1 390 ? 0.771 9.869 6.192 1.00 56.62 390 PHE A C 1
ATOM 3046 O O . PHE A 1 390 ? 1.162 8.718 6.359 1.00 56.62 390 PHE A O 1
ATOM 3053 N N . LYS A 1 391 ? -0.163 10.202 5.300 1.00 51.72 391 LYS A N 1
ATOM 3054 C CA . LYS A 1 391 ? -0.517 9.435 4.113 1.00 51.72 391 LYS A CA 1
ATOM 3055 C C . LYS A 1 391 ? 0.740 9.294 3.257 1.00 51.72 391 LYS A C 1
ATOM 3057 O O . LYS A 1 391 ? 1.403 10.292 2.951 1.00 51.72 391 LYS A O 1
ATOM 3062 N N . SER A 1 392 ? 1.006 8.074 2.829 1.00 49.72 392 SER A N 1
ATOM 3063 C CA . SER A 1 392 ? 1.999 7.792 1.801 1.00 49.72 392 SER A CA 1
ATOM 3064 C C . SER A 1 392 ? 1.329 7.668 0.432 1.00 49.72 392 SER A C 1
ATOM 3066 O O . SER A 1 392 ? 0.140 7.360 0.337 1.00 49.72 392 SER A O 1
ATOM 3068 N N . GLU A 1 393 ? 2.089 7.931 -0.624 1.00 53.84 393 GLU A N 1
ATOM 3069 C CA . GLU A 1 393 ? 1.656 7.843 -2.017 1.00 53.84 393 GLU A CA 1
ATOM 3070 C C . GLU A 1 393 ? 2.661 7.011 -2.813 1.00 53.84 393 GLU A C 1
ATOM 3072 O O . GLU A 1 393 ? 3.878 7.115 -2.622 1.00 53.84 393 GLU A O 1
ATOM 3077 N N . LEU A 1 394 ? 2.142 6.160 -3.701 1.00 46.78 394 LEU A N 1
ATOM 3078 C CA . LEU A 1 394 ? 2.969 5.302 -4.534 1.00 46.78 394 LEU A CA 1
ATOM 3079 C C . LEU A 1 394 ? 3.736 6.162 -5.538 1.00 46.78 394 LEU A C 1
ATOM 3081 O O . LEU A 1 394 ? 3.166 6.683 -6.493 1.00 46.78 394 LEU A O 1
ATOM 3085 N N . THR A 1 395 ? 5.033 6.306 -5.299 1.00 60.22 395 THR A N 1
ATOM 3086 C CA . THR A 1 395 ? 5.935 7.086 -6.141 1.00 60.22 395 THR A CA 1
ATOM 3087 C C . THR A 1 395 ? 6.754 6.135 -7.006 1.00 60.22 395 THR A C 1
ATOM 3089 O O . THR A 1 395 ? 7.103 5.034 -6.580 1.00 60.22 395 THR A O 1
ATOM 3092 N N . GLU A 1 396 ? 7.049 6.558 -8.232 1.00 67.44 396 GLU A N 1
ATOM 3093 C CA . GLU A 1 396 ? 7.950 5.871 -9.158 1.00 67.44 396 GLU A CA 1
ATOM 3094 C C . GLU A 1 396 ? 9.391 6.337 -8.926 1.00 67.44 396 GLU A C 1
ATOM 3096 O O . GLU A 1 396 ? 9.641 7.546 -8.857 1.00 67.44 396 GLU A O 1
ATOM 3101 N N . LEU A 1 397 ? 10.332 5.401 -8.789 1.00 75.00 397 LEU A N 1
ATOM 3102 C CA . LEU A 1 397 ? 11.746 5.679 -8.547 1.00 75.00 397 LEU A CA 1
ATOM 3103 C C . LEU A 1 397 ? 12.622 4.816 -9.448 1.00 75.00 397 LEU A C 1
ATOM 3105 O O . LEU A 1 397 ? 12.305 3.667 -9.742 1.00 75.00 397 LEU A O 1
ATOM 3109 N N . TYR A 1 398 ? 13.779 5.358 -9.801 1.00 79.50 398 TYR A N 1
ATOM 3110 C CA . TYR A 1 398 ? 14.801 4.639 -10.542 1.00 79.50 398 TYR A CA 1
ATOM 3111 C C . TYR A 1 398 ? 16.031 4.491 -9.647 1.00 79.50 398 TYR A C 1
ATOM 3113 O O . TYR A 1 398 ? 16.515 5.468 -9.066 1.00 79.50 398 TYR A O 1
ATOM 3121 N N . VAL A 1 399 ? 16.503 3.258 -9.502 1.00 77.31 399 VAL A N 1
ATOM 3122 C CA . VAL A 1 399 ? 17.637 2.873 -8.658 1.00 77.31 399 VAL A CA 1
ATOM 3123 C C . VAL A 1 399 ? 18.930 2.977 -9.466 1.00 77.31 399 VAL A C 1
ATOM 3125 O O . VAL A 1 399 ? 18.993 2.558 -10.625 1.00 77.31 399 VAL A O 1
ATOM 3128 N N . ILE A 1 400 ? 19.969 3.557 -8.861 1.00 85.19 400 ILE A N 1
ATOM 3129 C CA . ILE A 1 400 ? 21.267 3.773 -9.513 1.00 85.19 400 ILE A CA 1
ATOM 3130 C C . ILE A 1 400 ? 22.013 2.443 -9.690 1.00 85.19 400 ILE A C 1
ATOM 3132 O O . ILE A 1 400 ? 22.561 1.875 -8.740 1.00 85.19 400 ILE A O 1
ATOM 3136 N N . THR A 1 401 ? 22.061 1.993 -10.942 1.00 83.94 401 THR A N 1
ATOM 3137 C CA . THR A 1 401 ? 22.784 0.816 -11.448 1.00 83.94 401 THR A CA 1
ATOM 3138 C C . THR A 1 401 ? 24.273 1.096 -11.658 1.00 83.94 401 THR A C 1
ATOM 3140 O O . THR A 1 401 ? 24.689 2.248 -11.761 1.00 83.94 401 THR A O 1
ATOM 3143 N N . ASP A 1 402 ? 25.094 0.055 -11.822 1.00 81.00 402 ASP A N 1
ATOM 3144 C CA . ASP A 1 402 ? 26.528 0.207 -12.128 1.00 81.00 402 ASP A CA 1
ATOM 3145 C C . ASP A 1 402 ? 26.809 1.015 -13.404 1.00 81.00 402 ASP A C 1
ATOM 3147 O O . ASP A 1 402 ? 27.731 1.827 -13.427 1.00 81.00 402 ASP A O 1
ATOM 3151 N N . ALA A 1 403 ? 25.979 0.859 -14.441 1.00 80.81 403 ALA A N 1
ATOM 3152 C CA . ALA A 1 403 ? 26.105 1.611 -15.691 1.00 80.81 403 ALA A CA 1
ATOM 3153 C C . ALA A 1 403 ? 25.880 3.126 -15.512 1.00 80.81 403 ALA A C 1
ATOM 3155 O O . ALA A 1 403 ? 26.410 3.926 -16.281 1.00 80.81 403 ALA A O 1
ATOM 3156 N N . THR A 1 404 ? 25.106 3.529 -14.498 1.00 85.25 404 THR A N 1
ATOM 3157 C CA . THR A 1 404 ? 24.746 4.934 -14.241 1.00 85.25 404 THR A CA 1
ATOM 3158 C C . THR A 1 404 ? 25.438 5.525 -13.006 1.00 85.25 404 THR A C 1
ATOM 3160 O O . THR A 1 404 ? 25.534 6.746 -12.881 1.00 85.25 404 THR A O 1
ATOM 3163 N N . ALA A 1 405 ? 26.011 4.701 -12.125 1.00 84.75 405 ALA A N 1
ATOM 3164 C CA . ALA A 1 405 ? 26.711 5.137 -10.917 1.00 84.75 405 ALA A CA 1
ATOM 3165 C C . ALA A 1 405 ? 27.822 6.190 -11.145 1.00 84.75 405 ALA A C 1
ATOM 3167 O O . ALA A 1 405 ? 27.889 7.123 -10.338 1.00 84.75 405 ALA A O 1
ATOM 3168 N N . PRO A 1 406 ? 28.647 6.154 -12.219 1.00 84.94 406 PRO A N 1
ATOM 3169 C CA . PRO A 1 406 ? 29.648 7.197 -12.480 1.00 84.94 406 PRO A CA 1
ATOM 3170 C C . PRO A 1 406 ? 29.042 8.592 -12.706 1.00 84.94 406 PRO A C 1
ATOM 3172 O O . PRO A 1 406 ? 29.625 9.600 -12.302 1.00 84.94 406 PRO A O 1
ATOM 3175 N N . LEU A 1 407 ? 27.847 8.651 -13.305 1.00 87.06 407 LEU A N 1
ATOM 3176 C CA . LEU A 1 407 ? 27.099 9.886 -13.548 1.00 87.06 407 LEU A CA 1
ATOM 3177 C C . LEU A 1 407 ? 26.583 10.481 -12.232 1.00 87.06 407 LEU A C 1
ATOM 3179 O O . LEU A 1 407 ? 26.775 11.663 -11.943 1.00 87.06 407 LEU A O 1
ATOM 3183 N N . PHE A 1 408 ? 25.955 9.638 -11.413 1.00 87.69 408 PHE A N 1
ATOM 3184 C CA . PHE A 1 408 ? 25.300 10.046 -10.173 1.00 87.69 408 PHE A CA 1
ATOM 3185 C C . PHE A 1 408 ? 26.280 10.282 -9.008 1.00 87.69 408 PHE A C 1
ATOM 3187 O O . PHE A 1 408 ? 26.028 11.145 -8.165 1.00 87.69 408 PHE A O 1
ATOM 3194 N N . THR A 1 409 ? 27.452 9.638 -9.014 1.00 86.06 409 THR A N 1
ATOM 3195 C CA . THR A 1 409 ? 28.519 9.871 -8.020 1.00 86.06 409 THR A CA 1
ATOM 3196 C C . THR A 1 409 ? 29.086 11.294 -8.115 1.00 86.06 409 THR A C 1
ATOM 3198 O O . THR A 1 409 ? 29.296 11.943 -7.091 1.00 86.06 409 THR A O 1
ATOM 3201 N N . LYS A 1 410 ? 29.220 11.860 -9.330 1.00 83.06 410 LYS A N 1
ATOM 3202 C CA . LYS A 1 410 ? 29.553 13.290 -9.550 1.00 83.06 410 LYS A CA 1
ATOM 3203 C C . LYS A 1 410 ? 28.515 14.259 -8.937 1.00 83.06 410 LYS A C 1
ATOM 3205 O O . LYS A 1 410 ? 28.774 15.465 -8.855 1.00 83.06 410 LYS A O 1
ATOM 3210 N N . LEU A 1 411 ? 27.349 13.765 -8.513 1.00 82.81 411 LEU A N 1
ATOM 3211 C CA . LEU A 1 411 ? 26.246 14.506 -7.885 1.00 82.81 411 LEU A CA 1
ATOM 3212 C C . LEU A 1 411 ? 26.023 14.120 -6.408 1.00 82.81 411 LEU A C 1
ATOM 3214 O O . LEU A 1 411 ? 25.037 14.548 -5.820 1.00 82.81 411 LEU A O 1
ATOM 3218 N N . ASN A 1 412 ? 26.954 13.373 -5.803 1.00 82.75 412 ASN A N 1
ATOM 3219 C CA . ASN A 1 412 ? 26.941 12.887 -4.415 1.00 82.75 412 ASN A CA 1
ATOM 3220 C C . ASN A 1 412 ? 25.906 11.787 -4.083 1.00 82.75 412 ASN A C 1
ATOM 3222 O O . ASN A 1 412 ? 25.786 11.425 -2.912 1.00 82.75 412 ASN A O 1
ATOM 3226 N N . TYR A 1 413 ? 25.208 11.222 -5.074 1.00 84.31 413 TYR A N 1
ATOM 3227 C CA . TYR A 1 413 ? 24.353 10.041 -4.881 1.00 84.31 413 TYR A CA 1
ATOM 3228 C C . TYR A 1 413 ? 25.179 8.745 -4.923 1.00 84.31 413 TYR A C 1
ATOM 3230 O O . TYR A 1 413 ? 26.231 8.685 -5.566 1.00 84.31 413 TYR A O 1
ATOM 3238 N N . LYS A 1 414 ? 24.693 7.689 -4.266 1.00 79.06 414 LYS A N 1
ATOM 3239 C CA . LYS A 1 414 ? 25.364 6.384 -4.154 1.00 79.06 414 LYS A CA 1
ATOM 3240 C C . LYS A 1 414 ? 24.775 5.339 -5.111 1.00 79.06 414 LYS A C 1
ATOM 3242 O O . LYS A 1 414 ? 23.612 5.405 -5.499 1.00 79.06 414 LYS A O 1
ATOM 3247 N N . ARG A 1 415 ? 25.562 4.310 -5.449 1.00 78.62 415 ARG A N 1
ATOM 3248 C CA . ARG A 1 415 ? 25.051 3.083 -6.093 1.00 78.62 415 ARG A CA 1
ATOM 3249 C C . ARG A 1 415 ? 23.959 2.457 -5.215 1.00 78.62 415 ARG A C 1
ATOM 3251 O O . ARG A 1 415 ? 24.135 2.375 -4.001 1.00 78.62 415 ARG A O 1
ATOM 3258 N N . GLY A 1 416 ? 22.863 2.008 -5.826 1.00 68.12 416 GLY A N 1
ATOM 3259 C CA . GLY A 1 416 ? 21.711 1.442 -5.117 1.00 68.12 416 GLY A CA 1
ATOM 3260 C C . GLY A 1 416 ? 20.797 2.472 -4.437 1.00 68.12 416 GLY A C 1
ATOM 3261 O O . GLY A 1 416 ? 19.802 2.087 -3.831 1.00 68.12 416 GLY A O 1
ATOM 3262 N N . GLU A 1 417 ? 21.093 3.771 -4.533 1.00 74.12 417 GLU A N 1
ATOM 3263 C CA . GLU A 1 417 ? 20.190 4.830 -4.077 1.00 74.12 417 GLU A CA 1
ATOM 3264 C C . GLU A 1 417 ? 19.083 5.070 -5.122 1.00 74.12 417 GLU A C 1
ATOM 3266 O O . GLU A 1 417 ? 19.314 4.946 -6.328 1.00 74.12 417 GLU A O 1
ATOM 3271 N N . ALA A 1 418 ? 17.865 5.371 -4.661 1.00 72.50 418 ALA A N 1
ATOM 3272 C CA . ALA A 1 418 ? 16.670 5.468 -5.498 1.00 72.50 418 ALA A CA 1
ATOM 3273 C C . ALA A 1 418 ? 16.225 6.929 -5.672 1.00 72.50 418 ALA A C 1
ATOM 3275 O O . ALA A 1 418 ? 15.970 7.626 -4.690 1.00 72.50 418 ALA A O 1
ATOM 3276 N N . ILE A 1 419 ? 16.093 7.391 -6.919 1.00 79.81 419 ILE A N 1
ATOM 3277 C CA . ILE A 1 419 ? 15.697 8.769 -7.240 1.00 79.81 419 ILE A CA 1
ATOM 3278 C C . ILE A 1 419 ? 14.261 8.782 -7.792 1.00 79.81 419 ILE A C 1
ATOM 3280 O O . ILE A 1 419 ? 13.999 8.107 -8.790 1.00 79.81 419 ILE A O 1
ATOM 3284 N N . PRO A 1 420 ? 13.327 9.573 -7.222 1.00 79.94 420 PRO A N 1
ATOM 3285 C CA . PRO A 1 420 ? 11.979 9.718 -7.767 1.00 79.94 420 PRO A CA 1
ATOM 3286 C C . PRO A 1 420 ? 11.968 10.245 -9.204 1.00 79.94 420 PRO A C 1
ATOM 3288 O O . PRO A 1 420 ? 12.652 11.223 -9.513 1.00 79.94 420 PRO A O 1
ATOM 3291 N N . ALA A 1 421 ? 11.126 9.666 -10.061 1.00 77.62 421 ALA A N 1
ATOM 3292 C CA . ALA A 1 421 ? 11.028 9.968 -11.495 1.00 77.62 421 ALA A CA 1
ATOM 3293 C C . ALA A 1 421 ? 10.938 11.479 -11.799 1.00 77.62 421 ALA A C 1
ATOM 3295 O O . ALA A 1 421 ? 11.638 12.014 -12.662 1.00 77.62 421 ALA A O 1
ATOM 3296 N N . VAL A 1 422 ? 10.129 12.197 -11.010 1.00 79.31 422 VAL A N 1
ATOM 3297 C CA . VAL A 1 422 ? 9.915 13.655 -11.099 1.00 79.31 422 VAL A CA 1
ATOM 3298 C C . VAL A 1 422 ? 11.209 14.455 -10.866 1.00 79.31 422 VAL A C 1
ATOM 3300 O O . VAL A 1 422 ? 11.372 15.553 -11.403 1.00 79.31 422 VAL A O 1
ATOM 3303 N N . GLN A 1 423 ? 12.147 13.920 -10.081 1.00 82.94 423 GLN A N 1
ATOM 3304 C CA . GLN A 1 423 ? 13.403 14.579 -9.724 1.00 82.94 423 GLN A CA 1
ATOM 3305 C C . GLN A 1 423 ? 14.532 14.306 -10.730 1.00 82.94 423 GLN A C 1
ATOM 3307 O O . GLN A 1 423 ? 15.365 15.190 -10.928 1.00 82.94 423 GLN A O 1
ATOM 3312 N N . ILE A 1 424 ? 14.546 13.164 -11.429 1.00 85.88 424 ILE A N 1
ATOM 3313 C CA . ILE A 1 424 ? 15.638 12.770 -12.351 1.00 85.88 424 ILE A CA 1
ATOM 3314 C C . ILE A 1 424 ? 15.922 13.854 -13.399 1.00 85.88 424 ILE A C 1
ATOM 3316 O O . ILE A 1 424 ? 17.069 14.253 -13.599 1.00 85.88 424 ILE A O 1
ATOM 3320 N N . LYS A 1 425 ? 14.879 14.432 -14.008 1.00 85.00 425 LYS A N 1
ATOM 3321 C CA . LYS A 1 425 ? 15.021 15.517 -14.999 1.00 85.00 425 LYS A CA 1
ATOM 3322 C C . LYS A 1 425 ? 15.614 16.812 -14.420 1.00 85.00 425 LYS A C 1
ATOM 3324 O O . LYS A 1 425 ? 16.194 17.604 -15.164 1.00 85.00 425 LYS A O 1
ATOM 3329 N N . LYS A 1 426 ? 15.483 17.038 -13.108 1.00 85.12 426 LYS A N 1
ATOM 3330 C CA . LYS A 1 426 ? 16.134 18.141 -12.385 1.00 85.12 426 LYS A CA 1
ATOM 3331 C C . LYS A 1 426 ? 17.594 17.795 -12.076 1.00 85.12 426 LYS A C 1
ATOM 3333 O O . LYS A 1 426 ? 18.460 18.607 -12.376 1.00 85.12 426 LYS A O 1
ATOM 3338 N N . VAL A 1 427 ? 17.859 16.591 -11.566 1.00 85.81 427 VAL A N 1
ATOM 3339 C CA . VAL A 1 427 ? 19.207 16.083 -11.243 1.00 85.81 427 VAL A CA 1
ATOM 3340 C C . VAL A 1 427 ? 20.108 16.064 -12.486 1.00 85.81 427 VAL A C 1
ATOM 3342 O O . VAL A 1 427 ? 21.221 16.582 -12.454 1.00 85.81 427 VAL A O 1
ATOM 3345 N N . LEU A 1 428 ? 19.606 15.586 -13.629 1.00 86.12 428 LEU A N 1
ATOM 3346 C CA . LEU A 1 428 ? 20.349 15.599 -14.896 1.00 86.12 428 LEU A CA 1
ATOM 3347 C C . LEU A 1 428 ? 20.553 17.017 -15.459 1.00 86.12 428 LEU A C 1
ATOM 3349 O O . LEU A 1 428 ? 21.598 17.302 -16.038 1.00 86.12 428 LEU A O 1
ATOM 3353 N N . ARG A 1 429 ? 19.616 17.951 -15.240 1.00 84.44 429 ARG A N 1
ATOM 3354 C CA . ARG A 1 429 ? 19.836 19.373 -15.570 1.00 84.44 429 ARG A CA 1
ATOM 3355 C C . ARG A 1 429 ? 20.922 19.996 -14.685 1.00 84.44 429 ARG A C 1
ATOM 3357 O O . ARG A 1 429 ? 21.710 20.807 -15.163 1.00 84.44 429 ARG A O 1
ATOM 3364 N N . GLU A 1 430 ? 20.972 19.618 -13.412 1.00 85.75 430 GLU A N 1
ATOM 3365 C CA . GLU A 1 430 ? 22.015 20.052 -12.484 1.00 85.75 430 GLU A CA 1
ATOM 3366 C C . GLU A 1 430 ? 23.391 19.504 -12.893 1.00 85.75 430 GLU A C 1
ATOM 3368 O O . GLU A 1 430 ? 24.358 20.262 -12.904 1.00 85.75 430 GLU A O 1
ATOM 3373 N N . TYR A 1 431 ? 23.465 18.250 -13.359 1.00 85.31 431 TYR A N 1
ATOM 3374 C CA . TYR A 1 431 ? 24.672 17.671 -13.964 1.00 85.31 431 TYR A CA 1
ATOM 3375 C C . TYR A 1 431 ? 25.182 18.475 -15.161 1.00 85.31 431 TYR A C 1
ATOM 3377 O O . TYR A 1 431 ? 26.333 18.909 -15.167 1.00 85.31 431 TYR A O 1
ATOM 3385 N N . VAL A 1 432 ? 24.311 18.717 -16.145 1.00 84.31 432 VAL A N 1
ATOM 3386 C CA . VAL A 1 432 ? 24.612 19.491 -17.361 1.00 84.31 432 VAL A CA 1
ATOM 3387 C C . VAL A 1 432 ? 25.176 20.874 -17.008 1.00 84.31 432 VAL A C 1
ATOM 3389 O O . VAL A 1 432 ? 26.194 21.291 -17.561 1.00 84.31 432 VAL A O 1
ATOM 3392 N N . ASN A 1 433 ? 24.570 21.555 -16.029 1.00 83.19 433 ASN A N 1
ATOM 3393 C CA . ASN A 1 433 ? 25.042 22.848 -15.531 1.00 83.19 433 ASN A CA 1
ATOM 3394 C C . ASN A 1 433 ? 26.393 22.741 -14.793 1.00 83.19 433 ASN A C 1
ATOM 3396 O O . ASN A 1 433 ? 27.266 23.588 -14.985 1.00 83.19 433 ASN A O 1
ATOM 3400 N N . LYS A 1 434 ? 26.582 21.707 -13.960 1.00 81.31 434 LYS A N 1
ATOM 3401 C CA . LYS A 1 434 ? 27.788 21.487 -13.140 1.00 81.31 434 LYS A CA 1
ATOM 3402 C C . LYS A 1 434 ? 29.004 21.077 -13.976 1.00 81.31 434 LYS A C 1
ATOM 3404 O O . LYS A 1 434 ? 30.117 21.467 -13.640 1.00 81.31 434 LYS A O 1
ATOM 3409 N N . GLN A 1 435 ? 28.807 20.314 -15.053 1.00 80.12 435 GLN A N 1
ATOM 3410 C CA . GLN A 1 435 ? 29.853 19.970 -16.027 1.00 80.12 435 GLN A CA 1
ATOM 3411 C C . GLN A 1 435 ? 30.035 21.032 -17.127 1.00 80.12 435 GLN A C 1
ATOM 3413 O O . GLN A 1 435 ? 30.987 20.938 -17.892 1.00 80.12 435 GLN A O 1
ATOM 3418 N N . ARG A 1 436 ? 29.158 22.049 -17.201 1.00 76.31 436 ARG A N 1
ATOM 3419 C CA . ARG A 1 436 ? 29.168 23.117 -18.222 1.00 76.31 436 ARG A CA 1
ATOM 3420 C C . ARG A 1 436 ? 29.189 22.586 -19.666 1.00 76.31 436 ARG A C 1
ATOM 3422 O O . ARG A 1 436 ? 29.931 23.100 -20.497 1.00 76.31 436 ARG A O 1
ATOM 3429 N N . LEU A 1 437 ? 28.379 21.566 -19.960 1.00 77.19 437 LEU A N 1
ATOM 3430 C CA . LEU A 1 437 ? 28.349 20.943 -21.289 1.00 77.19 437 LEU A CA 1
ATOM 3431 C C . LEU A 1 437 ? 27.999 21.969 -22.381 1.00 77.19 437 LEU A C 1
ATOM 3433 O O . LEU A 1 437 ? 26.983 22.666 -22.286 1.00 77.19 437 LEU A O 1
ATOM 3437 N N . SER A 1 438 ? 28.838 22.040 -23.418 1.00 72.56 438 SER A N 1
ATOM 3438 C CA . SER A 1 438 ? 28.619 22.895 -24.588 1.00 72.56 438 SER A CA 1
ATOM 3439 C C . SER A 1 438 ? 27.324 22.523 -25.303 1.00 72.56 438 SER A C 1
ATOM 3441 O O . SER A 1 438 ? 26.929 21.358 -25.348 1.00 72.56 438 SER A O 1
ATOM 3443 N N . THR A 1 439 ? 26.665 23.519 -25.890 1.00 70.88 439 THR A N 1
ATOM 3444 C CA . THR A 1 439 ? 25.420 23.319 -26.638 1.00 70.88 439 THR A CA 1
ATOM 3445 C C . THR A 1 439 ? 25.662 23.625 -28.101 1.00 70.88 439 THR A C 1
ATOM 3447 O O . THR A 1 439 ? 26.106 24.732 -28.403 1.00 70.88 439 THR A O 1
ATOM 3450 N N . SER A 1 440 ? 25.384 22.664 -28.977 1.00 63.00 440 SER A N 1
ATOM 3451 C CA . SER A 1 440 ? 25.486 22.835 -30.424 1.00 63.00 440 SER A CA 1
ATOM 3452 C C . SER A 1 440 ? 24.480 23.874 -30.927 1.00 63.00 440 SER A C 1
ATOM 3454 O O . SER A 1 440 ? 23.408 24.068 -30.348 1.00 63.00 440 SER A O 1
ATOM 3456 N N . ASN A 1 441 ? 24.872 24.598 -31.976 1.00 57.59 441 ASN A N 1
ATOM 3457 C CA . ASN A 1 441 ? 24.203 25.823 -32.425 1.00 57.59 441 ASN A CA 1
ATOM 3458 C C . ASN A 1 441 ? 23.204 25.598 -33.575 1.00 57.59 441 ASN A C 1
ATOM 3460 O O . ASN A 1 441 ? 22.849 26.553 -34.265 1.00 57.59 441 ASN A O 1
ATOM 3464 N N . ASP A 1 442 ? 22.727 24.367 -33.773 1.00 54.97 442 ASP A N 1
ATOM 3465 C CA . ASP A 1 442 ? 21.742 24.075 -34.814 1.00 54.97 442 ASP A CA 1
ATOM 3466 C C . ASP A 1 442 ? 20.329 24.510 -34.400 1.00 54.97 442 ASP A C 1
ATOM 3468 O O . ASP A 1 442 ? 19.789 24.162 -33.344 1.00 54.97 442 ASP A O 1
ATOM 3472 N N . CYS A 1 443 ? 19.718 25.322 -35.258 1.00 50.84 443 CYS A N 1
ATOM 3473 C CA . CYS A 1 443 ? 18.469 26.009 -34.971 1.00 50.84 443 CYS A CA 1
ATOM 3474 C C . CYS A 1 443 ? 17.241 25.108 -35.170 1.00 50.84 443 CYS A C 1
ATOM 3476 O O . CYS A 1 443 ? 16.772 24.960 -36.295 1.00 50.84 443 CYS A O 1
ATOM 3478 N N . THR A 1 444 ? 16.632 24.614 -34.084 1.00 50.53 444 THR A N 1
ATOM 3479 C CA . THR A 1 444 ? 15.163 24.701 -33.852 1.00 50.53 444 THR A CA 1
ATOM 3480 C C . THR A 1 444 ? 14.714 24.065 -32.529 1.00 50.53 444 THR A C 1
ATOM 3482 O O . THR A 1 444 ? 14.991 22.906 -32.253 1.00 50.53 444 THR A O 1
ATOM 3485 N N . ALA A 1 445 ? 13.912 24.812 -31.756 1.00 56.62 445 ALA A N 1
ATOM 3486 C CA . ALA A 1 445 ? 13.053 24.390 -30.630 1.00 56.62 445 ALA A CA 1
ATOM 3487 C C . ALA A 1 445 ? 13.664 23.651 -29.409 1.00 56.62 445 ALA A C 1
ATOM 3489 O O . ALA A 1 445 ? 13.236 23.921 -28.287 1.00 56.62 445 ALA A O 1
ATOM 3490 N N . ASN A 1 446 ? 14.631 22.744 -29.566 1.00 58.31 446 ASN A N 1
ATOM 3491 C CA . ASN A 1 446 ? 15.255 21.981 -28.484 1.00 58.31 446 ASN A CA 1
ATOM 3492 C C . ASN A 1 446 ? 16.764 22.229 -28.449 1.00 58.31 446 ASN A C 1
ATOM 3494 O O . ASN A 1 446 ? 17.474 21.926 -29.400 1.00 58.31 446 ASN A O 1
ATOM 3498 N N . ARG A 1 447 ? 17.267 22.724 -27.314 1.00 68.12 447 ARG A N 1
ATOM 3499 C CA . ARG A 1 447 ? 18.703 22.916 -27.096 1.00 68.12 447 ARG A CA 1
ATOM 3500 C C . ARG A 1 447 ? 19.393 21.559 -26.905 1.00 68.12 447 ARG A C 1
ATOM 3502 O O . ARG A 1 447 ? 19.149 20.884 -25.899 1.00 68.12 447 ARG A O 1
ATOM 3509 N N . SER A 1 448 ? 20.227 21.177 -27.868 1.00 77.31 448 SER A N 1
ATOM 3510 C CA . SER A 1 448 ? 21.106 20.006 -27.793 1.00 77.31 448 SER A CA 1
ATOM 3511 C C . SER A 1 448 ? 22.350 20.288 -26.953 1.00 77.31 448 SER A C 1
ATOM 3513 O O . SER A 1 448 ? 22.773 21.437 -26.803 1.00 77.31 448 SER A O 1
ATOM 3515 N N . TYR A 1 449 ? 22.918 19.227 -26.385 1.00 80.38 449 TYR A N 1
ATOM 3516 C CA . TYR A 1 449 ? 24.145 19.251 -25.598 1.00 80.38 449 TYR A CA 1
ATOM 3517 C C . TYR A 1 449 ? 25.138 18.247 -26.179 1.00 80.38 449 TYR A C 1
ATOM 3519 O O . TYR A 1 449 ? 24.757 17.114 -26.483 1.00 80.38 449 TYR A O 1
ATOM 3527 N N . VAL A 1 450 ? 26.401 18.657 -26.278 1.00 81.81 450 VAL A N 1
ATOM 3528 C CA . VAL A 1 450 ? 27.530 17.748 -26.500 1.00 81.81 450 VAL A CA 1
ATOM 3529 C C . VAL A 1 450 ? 27.725 16.936 -25.221 1.00 81.81 450 VAL A C 1
ATOM 3531 O O . VAL A 1 450 ? 27.739 17.499 -24.123 1.00 81.81 450 VAL A O 1
ATOM 3534 N N . LEU A 1 451 ? 27.812 15.614 -25.344 1.00 81.00 451 LEU A N 1
ATOM 3535 C CA . LEU A 1 451 ? 27.884 14.704 -24.202 1.00 81.00 451 LEU A CA 1
ATOM 3536 C C . LEU A 1 451 ? 29.334 14.530 -23.719 1.00 81.00 451 LEU A C 1
ATOM 3538 O O . LEU A 1 451 ? 30.265 14.561 -24.520 1.00 81.00 451 LEU A O 1
ATOM 3542 N N . ASP A 1 452 ? 29.530 14.346 -22.408 1.00 83.00 452 ASP A N 1
ATOM 3543 C CA . ASP A 1 452 ? 30.823 13.905 -21.866 1.00 83.00 452 ASP A CA 1
ATOM 3544 C C . ASP A 1 452 ? 30.993 12.389 -22.038 1.00 83.00 452 ASP A C 1
ATOM 3546 O O . ASP A 1 452 ? 30.027 11.683 -22.315 1.00 83.00 452 ASP A O 1
ATOM 3550 N N . GLU A 1 453 ? 32.203 11.864 -21.825 1.00 81.56 453 GLU A N 1
ATOM 3551 C CA . GLU A 1 453 ? 32.509 10.428 -21.971 1.00 81.56 453 GLU A CA 1
ATOM 3552 C C . GLU A 1 453 ? 31.533 9.515 -21.201 1.00 81.56 453 GLU A C 1
ATOM 3554 O O . GLU A 1 453 ? 31.220 8.411 -21.646 1.00 81.56 453 GLU A O 1
ATOM 3559 N N . ILE A 1 454 ? 31.015 9.981 -20.057 1.00 83.06 454 ILE A N 1
ATOM 3560 C CA . ILE A 1 454 ? 30.036 9.252 -19.242 1.00 83.06 454 ILE A CA 1
ATOM 3561 C C . ILE A 1 454 ? 28.668 9.228 -19.932 1.00 83.06 454 ILE A C 1
ATOM 3563 O O . ILE A 1 454 ? 28.092 8.155 -20.112 1.00 83.06 454 ILE A O 1
ATOM 3567 N N . LEU A 1 455 ? 28.140 10.384 -20.344 1.00 82.75 455 LEU A N 1
ATOM 3568 C CA . LEU A 1 455 ? 26.856 10.447 -21.041 1.00 82.75 455 LEU A CA 1
ATOM 3569 C C . LEU A 1 455 ? 26.917 9.825 -22.442 1.00 82.75 455 LEU A C 1
ATOM 3571 O O . LEU A 1 455 ? 25.954 9.174 -22.838 1.00 82.75 455 LEU A O 1
ATOM 3575 N N . GLN A 1 456 ? 28.039 9.932 -23.155 1.00 85.06 456 GLN A N 1
ATOM 3576 C CA . GLN A 1 456 ? 28.269 9.271 -24.441 1.00 85.06 456 GLN A CA 1
ATOM 3577 C C . GLN A 1 456 ? 28.256 7.740 -24.298 1.00 85.06 456 GLN A C 1
ATOM 3579 O O . GLN A 1 456 ? 27.666 7.058 -25.133 1.00 85.06 456 GLN A O 1
ATOM 3584 N N . ARG A 1 457 ? 28.809 7.192 -23.206 1.00 83.44 457 ARG A N 1
ATOM 3585 C CA . ARG A 1 457 ? 28.766 5.750 -22.892 1.00 83.44 457 ARG A CA 1
ATOM 3586 C C . ARG A 1 457 ? 27.372 5.238 -22.502 1.00 83.44 457 ARG A C 1
ATOM 3588 O O . ARG A 1 457 ? 27.115 4.047 -22.627 1.00 83.44 457 ARG A O 1
ATOM 3595 N N . ILE A 1 458 ? 26.486 6.116 -22.025 1.00 82.75 458 ILE A N 1
ATOM 3596 C CA . ILE A 1 458 ? 25.105 5.778 -21.623 1.00 82.75 458 ILE A CA 1
ATOM 3597 C C . ILE A 1 458 ? 24.102 5.998 -22.770 1.00 82.75 458 ILE A C 1
ATOM 3599 O O . ILE A 1 458 ? 23.131 5.253 -22.890 1.00 82.75 458 ILE A O 1
ATOM 3603 N N . CYS A 1 459 ? 24.320 7.025 -23.597 1.00 81.31 459 CYS A N 1
ATOM 3604 C CA . CYS A 1 459 ? 23.408 7.454 -24.664 1.00 81.31 459 CYS A CA 1
ATOM 3605 C C . CYS A 1 459 ? 23.846 7.009 -26.069 1.00 81.31 459 CYS A C 1
ATOM 3607 O O . CYS A 1 459 ? 23.088 7.209 -27.016 1.00 81.31 459 CYS A O 1
ATOM 3609 N N . GLU A 1 460 ? 25.060 6.460 -26.205 1.00 82.62 460 GLU A N 1
ATOM 3610 C CA . GLU A 1 460 ? 25.633 5.898 -27.441 1.00 82.62 460 GLU A CA 1
ATOM 3611 C C . GLU A 1 460 ? 25.675 6.917 -28.611 1.00 82.62 460 GLU A C 1
ATOM 3613 O O . GLU A 1 460 ? 25.581 6.570 -29.787 1.00 82.62 460 GLU A O 1
ATOM 3618 N N . ARG A 1 461 ? 25.805 8.215 -28.280 1.00 80.56 461 ARG A N 1
ATOM 3619 C CA . ARG A 1 461 ? 25.773 9.373 -29.201 1.00 80.56 461 ARG A CA 1
ATOM 3620 C C . ARG A 1 461 ? 26.722 10.481 -28.738 1.00 80.56 461 ARG A C 1
ATOM 3622 O O . ARG A 1 461 ? 26.973 10.611 -27.544 1.00 80.56 461 ARG A O 1
ATOM 3629 N N . SER A 1 462 ? 27.204 11.306 -29.667 1.00 79.25 462 SER A N 1
ATOM 3630 C CA . SER A 1 462 ? 28.010 12.505 -29.376 1.00 79.25 462 SER A CA 1
ATOM 3631 C C . SER A 1 462 ? 27.175 13.685 -28.866 1.00 79.25 462 SER A C 1
ATOM 3633 O O . SER A 1 462 ? 27.620 14.423 -27.990 1.00 79.25 462 SER A O 1
ATOM 3635 N N . GLU A 1 463 ? 25.956 13.854 -29.384 1.00 81.44 463 GLU A N 1
ATOM 3636 C CA . GLU A 1 463 ? 25.053 14.947 -29.017 1.00 81.44 463 GLU A CA 1
ATOM 3637 C C . GLU A 1 463 ? 23.626 14.455 -28.758 1.00 81.44 463 GLU A C 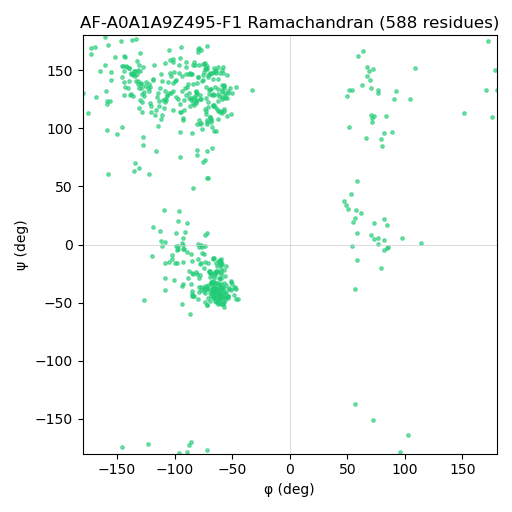1
ATOM 3639 O O . GLU A 1 463 ? 23.131 13.540 -29.424 1.00 81.44 463 GLU A O 1
ATOM 3644 N N . ALA A 1 464 ? 22.939 15.087 -27.801 1.00 80.62 464 ALA A N 1
ATOM 3645 C CA . ALA A 1 464 ? 21.528 14.825 -27.533 1.00 80.62 464 ALA A CA 1
ATOM 3646 C C . ALA A 1 464 ? 20.808 16.018 -26.865 1.00 80.62 464 ALA A C 1
ATOM 3648 O O . ALA A 1 464 ? 21.396 16.729 -26.045 1.00 80.62 464 ALA A O 1
ATOM 3649 N N . PRO A 1 465 ? 19.501 16.222 -27.124 1.00 85.00 465 PRO A N 1
ATOM 3650 C CA . PRO A 1 465 ? 18.672 17.114 -26.319 1.00 85.00 465 PRO A CA 1
ATOM 3651 C C . PRO A 1 465 ? 18.389 16.489 -24.946 1.00 85.00 465 PRO A C 1
ATOM 3653 O O . PRO A 1 465 ? 18.261 15.269 -24.819 1.00 85.00 465 PRO A O 1
ATOM 3656 N N . LEU A 1 466 ? 18.192 17.323 -23.917 1.00 83.25 466 LEU A N 1
ATOM 3657 C CA . LEU A 1 466 ? 18.007 16.880 -22.522 1.00 83.25 466 LEU A CA 1
ATOM 3658 C C . LEU A 1 466 ? 16.921 15.797 -22.341 1.00 83.25 466 LEU A C 1
ATOM 3660 O O . LEU A 1 466 ? 17.045 14.951 -21.463 1.00 83.25 466 LEU A O 1
ATOM 3664 N N . ASN A 1 467 ? 15.867 15.797 -23.164 1.00 84.19 467 ASN A N 1
ATOM 3665 C CA . ASN A 1 467 ? 14.820 14.769 -23.108 1.00 84.19 467 ASN A CA 1
ATOM 3666 C C . ASN A 1 467 ? 15.337 13.373 -23.509 1.00 84.19 467 ASN A C 1
ATOM 3668 O O . ASN A 1 467 ? 14.959 12.403 -22.862 1.00 84.19 467 ASN A O 1
ATOM 3672 N N . CYS A 1 468 ? 16.218 13.279 -24.514 1.00 82.94 468 CYS A N 1
ATOM 3673 C CA . CYS A 1 468 ? 16.854 12.019 -24.913 1.00 82.94 468 CYS A CA 1
ATOM 3674 C C . CYS A 1 468 ? 17.838 11.530 -23.843 1.00 82.94 468 CYS A C 1
ATOM 3676 O O . CYS A 1 468 ? 17.817 10.355 -23.496 1.00 82.94 468 CYS A O 1
ATOM 3678 N N . ILE A 1 469 ? 18.634 12.438 -23.261 1.00 84.62 469 ILE A N 1
ATOM 3679 C CA . ILE A 1 469 ? 19.549 12.108 -22.152 1.00 84.62 469 ILE A CA 1
ATOM 3680 C C . ILE A 1 469 ? 18.765 11.504 -20.977 1.00 84.62 469 ILE A C 1
ATOM 3682 O O . ILE A 1 469 ? 19.154 10.476 -20.432 1.00 84.62 469 ILE A O 1
ATOM 3686 N N . VAL A 1 470 ? 17.625 12.108 -20.615 1.00 86.81 470 VAL A N 1
ATOM 3687 C CA . VAL A 1 470 ? 16.742 11.599 -19.554 1.00 86.81 470 VAL A CA 1
ATOM 3688 C C . VAL A 1 470 ? 16.237 10.189 -19.869 1.00 86.81 470 VAL A C 1
ATOM 3690 O O . VAL A 1 470 ? 16.330 9.332 -18.997 1.00 86.81 470 VAL A O 1
ATOM 3693 N N . SER A 1 471 ? 15.746 9.921 -21.086 1.00 85.75 471 SER A N 1
ATOM 3694 C CA . SER A 1 471 ? 15.257 8.583 -21.455 1.00 85.75 471 SER A CA 1
ATOM 3695 C C . SER A 1 471 ? 16.367 7.530 -21.532 1.00 85.75 471 SER A C 1
ATOM 3697 O O . SER A 1 471 ? 16.160 6.425 -21.046 1.00 85.75 471 SER A O 1
ATOM 3699 N N . SER A 1 472 ? 17.546 7.864 -22.072 1.00 84.88 472 SER A N 1
ATOM 3700 C CA . SER A 1 472 ? 18.686 6.935 -22.151 1.00 84.88 472 SER A CA 1
ATOM 3701 C C . SER A 1 472 ? 19.261 6.594 -20.774 1.00 84.88 472 SER A C 1
ATOM 3703 O O . SER A 1 472 ? 19.601 5.443 -20.519 1.00 84.88 472 SER A O 1
ATOM 3705 N N . VAL A 1 473 ? 19.337 7.568 -19.857 1.00 87.25 473 VAL A N 1
ATOM 3706 C CA . VAL A 1 473 ? 19.727 7.298 -18.463 1.00 87.25 473 VAL A CA 1
ATOM 3707 C C . VAL A 1 473 ? 18.680 6.411 -17.788 1.00 87.25 473 VAL A C 1
ATOM 3709 O O . VAL A 1 473 ? 19.046 5.385 -17.221 1.00 87.25 473 VAL A O 1
ATOM 3712 N N . ILE A 1 474 ? 17.390 6.749 -17.908 1.00 85.81 474 ILE A N 1
ATOM 3713 C CA . ILE A 1 474 ? 16.281 5.958 -17.351 1.00 85.81 474 ILE A CA 1
ATOM 3714 C C . ILE A 1 474 ? 16.311 4.505 -17.847 1.00 85.81 474 ILE A C 1
ATOM 3716 O O . ILE A 1 474 ? 16.222 3.597 -17.026 1.00 85.81 474 ILE A O 1
ATOM 3720 N N . SER A 1 475 ? 16.531 4.260 -19.145 1.00 84.69 475 SER A N 1
ATOM 3721 C CA . SER A 1 475 ? 16.555 2.900 -19.710 1.00 84.69 475 SER A CA 1
ATOM 3722 C C . SER A 1 475 ? 17.722 2.026 -19.234 1.00 84.69 475 SER A C 1
ATOM 3724 O O . SER A 1 475 ? 17.725 0.827 -19.496 1.00 84.69 475 SER A O 1
ATOM 3726 N N . LYS A 1 476 ? 18.735 2.606 -18.575 1.00 84.81 476 LYS A N 1
ATOM 3727 C CA . LYS A 1 476 ? 19.869 1.874 -17.986 1.00 84.81 476 LYS A CA 1
ATOM 3728 C C . LYS A 1 476 ? 19.808 1.851 -16.442 1.00 84.81 476 LYS A C 1
ATOM 3730 O O . LYS A 1 476 ? 20.728 1.317 -15.821 1.00 84.81 476 LYS A O 1
ATOM 3735 N N . MET A 1 477 ? 18.772 2.422 -15.814 1.00 81.00 477 MET A N 1
ATOM 3736 C CA . MET A 1 477 ? 18.502 2.344 -14.366 1.00 81.00 477 MET A CA 1
ATOM 3737 C C . MET A 1 477 ? 17.513 1.211 -14.041 1.00 81.00 477 MET A C 1
ATOM 3739 O O . MET A 1 477 ? 16.779 0.750 -14.909 1.00 81.00 477 MET A O 1
ATOM 3743 N N . GLU A 1 478 ? 17.474 0.763 -12.785 1.00 72.69 478 GLU A N 1
ATOM 3744 C CA . GLU A 1 478 ? 16.540 -0.280 -12.339 1.00 72.69 478 GLU A CA 1
ATOM 3745 C C . GLU A 1 478 ? 15.227 0.350 -11.847 1.00 72.69 478 GLU A C 1
ATOM 3747 O O . GLU A 1 478 ? 15.233 1.286 -11.045 1.00 72.69 478 GLU A O 1
ATOM 3752 N N . HIS A 1 479 ? 14.094 -0.138 -12.355 1.00 68.81 479 HIS A N 1
ATOM 3753 C CA . HIS A 1 479 ? 12.771 0.460 -12.144 1.00 68.81 479 HIS A CA 1
ATOM 3754 C C . HIS A 1 479 ? 12.100 -0.051 -10.868 1.00 68.81 479 HIS A C 1
ATOM 3756 O O . HIS A 1 479 ? 11.920 -1.258 -10.703 1.00 68.81 479 HIS A O 1
ATOM 3762 N N . SER A 1 480 ? 11.680 0.854 -9.983 1.00 57.03 480 SER A N 1
ATOM 3763 C CA . SER A 1 480 ? 11.097 0.506 -8.685 1.00 57.03 480 SER A CA 1
ATOM 3764 C C . SER A 1 480 ? 9.953 1.440 -8.276 1.00 57.03 480 SER A C 1
ATOM 3766 O O . SER A 1 480 ? 9.794 2.554 -8.776 1.00 57.03 480 SER A O 1
ATOM 3768 N N . TYR A 1 481 ? 9.139 0.983 -7.326 1.00 51.44 481 TYR A N 1
ATOM 3769 C CA . TYR A 1 481 ? 8.033 1.746 -6.761 1.00 51.44 481 TYR A CA 1
ATOM 3770 C C . TYR A 1 481 ? 8.134 1.752 -5.235 1.00 51.44 481 TYR A C 1
ATOM 3772 O O . TYR A 1 481 ? 8.113 0.696 -4.604 1.00 51.44 481 TYR A O 1
ATOM 3780 N N . GLN A 1 482 ? 8.204 2.941 -4.633 1.00 46.50 482 GLN A N 1
ATOM 3781 C CA . GLN A 1 482 ? 8.267 3.108 -3.180 1.00 46.50 482 GLN A CA 1
ATOM 3782 C C . GLN A 1 482 ? 7.066 3.910 -2.682 1.00 46.50 482 GLN A C 1
ATOM 3784 O O . GLN A 1 482 ? 6.606 4.874 -3.296 1.00 46.50 482 GLN A O 1
ATOM 3789 N N . MET A 1 483 ? 6.565 3.503 -1.521 1.00 40.56 483 MET A N 1
ATOM 3790 C CA . MET A 1 483 ? 5.485 4.167 -0.805 1.00 40.56 483 MET A CA 1
ATOM 3791 C C . MET A 1 483 ? 6.048 5.371 -0.026 1.00 40.56 483 MET A C 1
ATOM 3793 O O . MET A 1 483 ? 6.305 5.286 1.175 1.00 40.56 483 MET A O 1
ATOM 3797 N N . CYS A 1 484 ? 6.318 6.474 -0.728 1.00 45.50 484 CYS A N 1
ATOM 3798 C CA . CYS A 1 484 ? 6.908 7.687 -0.155 1.00 45.50 484 CYS A CA 1
ATOM 3799 C C . CYS A 1 484 ? 5.887 8.470 0.681 1.00 45.50 484 CYS A C 1
ATOM 3801 O O . CYS A 1 484 ? 4.702 8.510 0.351 1.00 45.50 484 CYS A O 1
ATOM 3803 N N . SER A 1 485 ? 6.341 9.164 1.729 1.00 52.62 485 SER A N 1
ATOM 3804 C CA . SER A 1 485 ? 5.489 10.137 2.419 1.00 52.62 485 SER A CA 1
ATOM 3805 C C . SER A 1 485 ? 5.115 11.255 1.449 1.00 52.62 485 SER A C 1
ATOM 3807 O O . SER A 1 485 ? 5.983 11.829 0.787 1.00 52.62 485 SER A O 1
ATOM 3809 N N . VAL A 1 486 ? 3.838 11.647 1.404 1.00 54.50 486 VAL A N 1
ATOM 3810 C CA . VAL A 1 486 ? 3.390 12.766 0.552 1.00 54.50 486 VAL A CA 1
ATOM 3811 C C . VAL A 1 486 ? 4.095 14.084 0.925 1.00 54.50 486 VAL A C 1
ATOM 3813 O O . VAL A 1 486 ? 4.111 15.014 0.116 1.00 54.50 486 VAL A O 1
ATOM 3816 N N . LYS A 1 487 ? 4.779 14.167 2.082 1.00 51.16 487 LYS A N 1
ATOM 3817 C CA . LYS A 1 487 ? 5.743 15.230 2.437 1.00 51.16 487 LYS A CA 1
ATOM 3818 C C . LYS A 1 487 ? 6.743 15.525 1.304 1.00 51.16 487 LYS A C 1
ATOM 3820 O O . LYS A 1 487 ? 6.965 16.700 1.006 1.00 51.16 487 LYS A O 1
ATOM 3825 N N . ASP A 1 488 ? 7.206 14.505 0.583 1.00 48.25 488 ASP A N 1
ATOM 3826 C CA . ASP A 1 488 ? 8.406 14.585 -0.266 1.00 48.25 488 ASP A CA 1
ATOM 3827 C C . ASP A 1 488 ? 8.109 14.662 -1.783 1.00 48.25 488 ASP A C 1
ATOM 3829 O O . ASP A 1 488 ? 8.966 15.046 -2.579 1.00 48.25 488 ASP A O 1
ATOM 3833 N N . VAL A 1 489 ? 6.874 14.349 -2.196 1.00 49.16 489 VAL A N 1
ATOM 3834 C CA . VAL A 1 489 ? 6.536 13.991 -3.594 1.00 49.16 489 VAL A CA 1
ATOM 3835 C C . VAL A 1 489 ? 6.368 15.182 -4.563 1.00 49.16 489 VAL A C 1
ATOM 3837 O O . VAL A 1 489 ? 6.574 15.022 -5.765 1.00 49.16 489 VAL A O 1
ATOM 3840 N N . ALA A 1 490 ? 6.023 16.393 -4.098 1.00 48.41 490 ALA A N 1
ATOM 3841 C CA . ALA A 1 490 ? 5.686 17.513 -4.996 1.00 48.41 490 ALA A CA 1
ATOM 3842 C C . ALA A 1 490 ? 6.163 18.903 -4.532 1.00 48.41 490 ALA A C 1
ATOM 3844 O O . ALA A 1 490 ? 5.952 19.300 -3.385 1.00 48.41 490 ALA A O 1
ATOM 3845 N N . SER A 1 491 ? 6.721 19.674 -5.478 1.00 47.41 491 SER A N 1
ATOM 3846 C CA . SER A 1 491 ? 7.294 21.019 -5.269 1.00 47.41 491 SER A CA 1
ATOM 3847 C C . SER A 1 491 ? 6.303 22.190 -5.425 1.00 47.41 491 SER A C 1
ATOM 3849 O O . SER A 1 491 ? 6.682 23.324 -5.150 1.00 47.41 491 SER A O 1
ATOM 3851 N N . ASN A 1 492 ? 5.060 21.942 -5.857 1.00 53.38 492 ASN A N 1
ATOM 3852 C CA . ASN A 1 492 ? 4.014 22.958 -6.078 1.00 53.38 492 ASN A CA 1
ATOM 3853 C C . ASN A 1 492 ? 2.764 22.656 -5.227 1.00 53.38 492 ASN A C 1
ATOM 3855 O O . ASN A 1 492 ? 1.676 22.402 -5.745 1.00 53.38 492 ASN A O 1
ATOM 3859 N N . LYS A 1 493 ? 2.928 22.641 -3.900 1.00 66.44 493 LYS A N 1
ATOM 3860 C CA . LYS A 1 493 ? 1.830 22.435 -2.940 1.00 66.44 493 LYS A CA 1
ATOM 3861 C C . LYS A 1 493 ? 1.216 23.778 -2.522 1.00 66.44 493 LYS A C 1
ATOM 3863 O O . LYS A 1 493 ? 1.969 24.697 -2.202 1.00 66.44 493 LYS A O 1
ATOM 3868 N N . PRO A 1 494 ? -0.122 23.914 -2.486 1.00 69.38 494 PRO A N 1
ATOM 3869 C CA . PRO A 1 494 ? -0.767 25.109 -1.958 1.00 69.38 494 PRO A CA 1
ATOM 3870 C C . PRO A 1 494 ? -0.649 25.146 -0.431 1.00 69.38 494 PRO A C 1
ATOM 3872 O O . PRO A 1 494 ? -0.880 24.140 0.237 1.00 69.38 494 PRO A O 1
ATOM 3875 N N . LEU A 1 495 ? -0.313 26.324 0.093 1.00 79.81 495 LEU A N 1
ATOM 3876 C CA . LEU A 1 495 ? 0.045 26.571 1.492 1.00 79.81 495 LEU A CA 1
ATOM 3877 C C . LEU A 1 495 ? -1.062 26.158 2.479 1.00 79.81 495 LEU A C 1
ATOM 3879 O O . LEU A 1 495 ? -2.256 26.290 2.183 1.00 79.81 495 LEU A O 1
ATOM 3883 N N . ILE A 1 496 ? -0.669 25.707 3.678 1.00 84.06 496 ILE A N 1
ATOM 3884 C CA . ILE A 1 496 ? -1.603 25.492 4.793 1.00 84.06 496 ILE A CA 1
ATOM 3885 C C . ILE A 1 496 ? -2.079 26.862 5.267 1.00 84.06 496 ILE A C 1
ATOM 3887 O O . ILE A 1 496 ? -1.313 27.610 5.871 1.00 84.06 496 ILE A O 1
ATOM 3891 N N . GLN A 1 497 ? -3.343 27.192 5.018 1.00 84.50 497 GLN A N 1
ATOM 3892 C CA . GLN A 1 497 ? -3.928 28.458 5.449 1.00 84.50 497 GLN A CA 1
ATOM 3893 C C . GLN A 1 497 ? -4.776 28.243 6.706 1.00 84.50 497 GLN A C 1
ATOM 3895 O O . GLN A 1 497 ? -5.800 27.549 6.669 1.00 84.50 497 GLN A O 1
ATOM 3900 N N . MET A 1 498 ? -4.347 28.866 7.806 1.00 89.50 498 MET A N 1
ATOM 3901 C CA . MET A 1 498 ? -5.128 29.043 9.030 1.00 89.50 498 MET A CA 1
ATOM 3902 C C . MET A 1 498 ? -5.915 30.358 8.966 1.00 89.50 498 MET A C 1
ATOM 3904 O O . MET A 1 498 ? -5.453 31.349 8.407 1.00 89.50 498 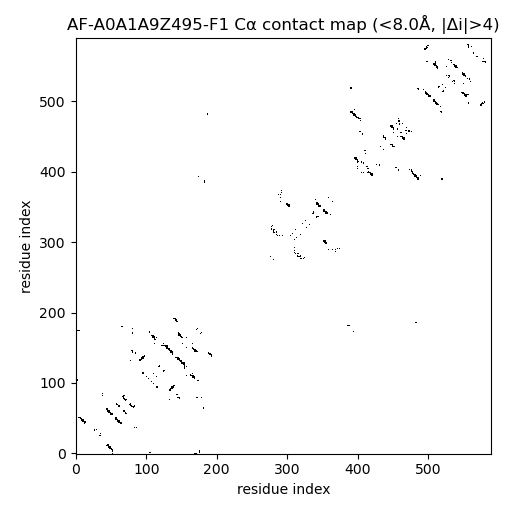MET A O 1
ATOM 3908 N N . SER A 1 499 ? -7.108 30.389 9.555 1.00 87.88 499 SER A N 1
ATOM 3909 C CA . SER A 1 499 ? -7.922 31.604 9.679 1.00 87.88 499 SER A CA 1
ATOM 3910 C C . SER A 1 499 ? -8.821 31.556 10.915 1.00 87.88 499 SER A C 1
ATOM 3912 O O . SER A 1 499 ? -9.071 30.488 11.479 1.00 87.88 499 SER A O 1
ATOM 3914 N N . LEU A 1 500 ? -9.313 32.719 11.350 1.00 88.88 500 LEU A N 1
ATOM 3915 C CA . LEU A 1 500 ? -10.296 32.827 12.429 1.00 88.88 500 LEU A CA 1
ATOM 3916 C C . LEU A 1 500 ? -11.663 33.225 11.880 1.00 88.88 500 LEU A C 1
ATOM 3918 O O . LEU A 1 500 ? -11.820 34.304 11.316 1.00 88.88 500 LEU A O 1
ATOM 3922 N N . ALA A 1 501 ? -12.667 32.400 12.155 1.00 85.38 501 ALA A N 1
ATOM 3923 C CA . ALA A 1 501 ? -14.070 32.763 12.020 1.00 85.38 501 ALA A CA 1
ATOM 3924 C C . ALA A 1 501 ? -14.655 33.104 13.399 1.00 85.38 501 ALA A C 1
ATOM 3926 O O . ALA A 1 501 ? -14.270 32.525 14.418 1.00 85.38 501 ALA A O 1
ATOM 3927 N N . THR A 1 502 ? -15.629 34.013 13.448 1.00 85.94 502 THR A N 1
ATOM 3928 C CA . THR A 1 502 ? -16.432 34.250 14.657 1.00 85.94 502 THR A CA 1
ATOM 3929 C C . THR A 1 502 ? -17.842 33.727 14.413 1.00 85.94 502 THR A C 1
ATOM 3931 O O . THR A 1 502 ? -18.531 34.203 13.517 1.00 85.94 502 THR A O 1
ATOM 3934 N N . ARG A 1 503 ? -18.270 32.733 15.197 1.00 79.06 503 ARG A N 1
ATOM 3935 C CA . ARG A 1 503 ? -19.656 32.244 15.225 1.00 79.06 503 ARG A CA 1
ATOM 3936 C C . ARG A 1 503 ? -20.446 32.944 16.345 1.00 79.06 503 ARG A C 1
ATOM 3938 O O . ARG A 1 503 ? -19.882 33.643 17.189 1.00 79.06 503 ARG A O 1
ATOM 3945 N N . SER A 1 504 ? -21.766 32.747 16.334 1.00 70.06 504 SER A N 1
ATOM 3946 C CA . SER A 1 504 ? -22.771 33.327 17.244 1.00 70.06 504 SER A CA 1
ATOM 3947 C C . SER A 1 504 ? -22.292 33.573 18.687 1.00 70.06 504 SER A C 1
ATOM 3949 O O . SER A 1 504 ? -21.753 32.661 19.324 1.00 70.06 504 SER A O 1
ATOM 3951 N N . LYS A 1 505 ? -22.581 34.769 19.225 1.00 69.88 505 LYS A N 1
ATOM 3952 C CA . LYS A 1 505 ? -22.182 35.238 20.570 1.00 69.88 505 LYS A CA 1
ATOM 3953 C C . LYS A 1 505 ? -20.655 35.228 20.789 1.00 69.88 505 LYS A C 1
ATOM 3955 O O . LYS A 1 505 ? -20.162 34.621 21.735 1.00 69.88 505 LYS A O 1
ATOM 3960 N N . ASN A 1 506 ? -19.913 35.898 19.900 1.00 77.25 506 ASN A N 1
ATOM 3961 C CA . ASN A 1 506 ? -18.455 36.121 19.966 1.00 77.25 506 ASN A CA 1
ATOM 3962 C C . ASN A 1 506 ? -17.582 34.852 20.091 1.00 77.25 506 ASN A C 1
ATOM 3964 O O . ASN A 1 506 ? -16.411 34.926 20.474 1.00 77.25 506 ASN A O 1
ATOM 3968 N N . LYS A 1 507 ? -18.113 33.676 19.734 1.00 83.94 507 LYS A N 1
ATOM 3969 C CA . LYS A 1 507 ? -17.380 32.408 19.804 1.00 83.94 507 LYS A CA 1
ATOM 3970 C C . LYS A 1 507 ? -16.400 32.315 18.636 1.00 83.94 507 LYS A C 1
ATOM 3972 O O . LYS A 1 507 ? -16.789 31.980 17.519 1.00 83.94 507 LYS A O 1
ATOM 3977 N N . LYS A 1 508 ? -15.123 32.616 18.894 1.00 88.44 508 LYS A N 1
ATOM 3978 C CA . LYS A 1 508 ? -14.041 32.427 17.915 1.00 88.44 508 LYS A CA 1
ATOM 3979 C C . LYS A 1 508 ? -13.812 30.941 17.633 1.00 88.44 508 LYS A C 1
ATOM 3981 O O . LYS A 1 508 ? -13.904 30.105 18.533 1.00 88.44 508 LYS A O 1
ATOM 3986 N N . VAL A 1 509 ? -13.513 30.640 16.378 1.00 90.00 509 VAL A N 1
ATOM 3987 C CA . VAL A 1 509 ? -13.309 29.301 15.829 1.00 90.00 509 VAL A CA 1
ATOM 3988 C C . VAL A 1 509 ? -12.140 29.377 14.852 1.00 90.00 509 VAL A C 1
ATOM 3990 O O . VAL A 1 509 ? -12.073 30.299 14.041 1.00 90.00 509 VAL A O 1
ATOM 3993 N N . THR A 1 510 ? -11.222 28.420 14.922 1.00 90.81 510 THR A N 1
ATOM 3994 C CA . THR A 1 510 ? -10.089 28.326 13.999 1.00 90.81 510 THR A CA 1
ATOM 3995 C C . THR A 1 510 ? -10.453 27.405 12.843 1.00 90.81 510 THR A C 1
ATOM 3997 O O . THR A 1 510 ? -10.967 26.309 13.064 1.00 90.81 510 THR A O 1
ATOM 4000 N N . LEU A 1 511 ? -10.192 27.847 11.617 1.00 88.94 511 LEU A N 1
ATOM 4001 C CA . LEU A 1 511 ? -10.345 27.067 10.392 1.00 88.94 511 LEU A CA 1
ATOM 4002 C C . LEU A 1 511 ? -8.962 26.823 9.790 1.00 88.94 511 LEU A C 1
ATOM 4004 O O . LEU A 1 511 ? -8.162 27.753 9.698 1.00 88.94 511 LEU A O 1
ATOM 4008 N N . VAL A 1 512 ? -8.688 25.591 9.368 1.00 88.31 512 VAL A N 1
ATOM 4009 C CA . VAL A 1 512 ? -7.420 25.190 8.745 1.00 88.31 512 VAL A CA 1
ATOM 4010 C C . VAL A 1 512 ? -7.716 24.451 7.444 1.00 88.31 512 VAL A C 1
ATOM 4012 O O . VAL A 1 512 ? -8.596 23.593 7.399 1.00 88.31 512 VAL A O 1
ATOM 4015 N N . SER A 1 513 ? -6.988 24.783 6.383 1.00 85.12 513 SER A N 1
ATOM 4016 C CA . SER A 1 513 ? -7.192 24.248 5.030 1.00 85.12 513 SER A CA 1
ATOM 4017 C C . SER A 1 513 ? -5.885 23.739 4.412 1.00 85.12 513 SER A C 1
ATOM 4019 O O . SER A 1 513 ? -4.802 24.008 4.928 1.00 85.12 513 SER A O 1
ATOM 4021 N N . ASN A 1 514 ? -5.987 22.963 3.327 1.00 77.38 514 ASN A N 1
ATOM 4022 C CA . ASN A 1 514 ? -4.871 22.311 2.618 1.00 77.38 514 ASN A CA 1
ATOM 4023 C C . ASN A 1 514 ? -3.998 21.339 3.449 1.00 77.38 514 ASN A C 1
ATOM 4025 O O . ASN A 1 514 ? -3.000 20.855 2.923 1.00 77.38 514 ASN A O 1
ATOM 4029 N N . ILE A 1 515 ? -4.390 20.968 4.678 1.00 78.25 515 ILE A N 1
ATOM 4030 C CA . ILE A 1 515 ? -3.702 19.965 5.529 1.00 78.25 515 ILE A CA 1
ATOM 4031 C C . ILE A 1 515 ? -3.321 18.703 4.731 1.00 78.25 515 ILE A C 1
ATOM 4033 O O . ILE A 1 515 ? -2.176 18.255 4.759 1.00 78.25 515 ILE A O 1
ATOM 4037 N N . GLU A 1 516 ? -4.264 18.171 3.951 1.00 72.38 516 GLU A N 1
ATOM 4038 C CA . GLU A 1 516 ? -4.067 16.948 3.164 1.00 72.38 516 GLU A CA 1
ATOM 4039 C C . GLU A 1 516 ? -3.008 17.077 2.056 1.00 72.38 516 GLU A C 1
ATOM 4041 O O . GLU A 1 516 ? -2.423 16.077 1.653 1.00 72.38 516 GLU A O 1
ATOM 4046 N N . CYS A 1 517 ? -2.722 18.295 1.578 1.00 69.44 517 CYS A N 1
ATOM 4047 C CA . CYS A 1 517 ? -1.738 18.551 0.513 1.00 69.44 517 CYS A CA 1
ATOM 4048 C C . CYS A 1 517 ? -0.291 18.329 0.977 1.00 69.44 517 CYS A C 1
ATOM 4050 O O . CYS A 1 517 ? 0.619 18.215 0.158 1.00 69.44 517 CYS A O 1
ATOM 4052 N N . TYR A 1 518 ? -0.087 18.270 2.294 1.00 66.81 518 TYR A N 1
ATOM 4053 C CA . TYR A 1 518 ? 1.183 17.949 2.943 1.00 66.81 518 TYR A CA 1
ATOM 4054 C C . TYR A 1 518 ? 1.245 16.487 3.390 1.00 66.81 518 TYR A C 1
ATOM 4056 O O . TYR A 1 518 ? 2.154 16.100 4.117 1.00 66.81 518 TYR A O 1
ATOM 4064 N N . GLY A 1 519 ? 0.271 15.676 2.971 1.00 61.59 519 GLY A N 1
ATOM 4065 C CA . GLY A 1 519 ? 0.182 14.270 3.324 1.00 61.59 519 GLY A CA 1
ATOM 4066 C C . GLY A 1 519 ? -0.432 13.993 4.684 1.00 61.59 519 GLY A C 1
ATOM 4067 O O . GLY A 1 519 ? -0.619 12.835 4.999 1.00 61.59 519 GLY A O 1
ATOM 4068 N N . ILE A 1 520 ? -0.763 14.983 5.511 1.00 73.06 520 ILE A N 1
ATOM 4069 C CA . ILE A 1 520 ? -1.214 14.717 6.885 1.00 73.06 520 ILE A CA 1
ATOM 4070 C C . ILE A 1 520 ? -2.476 13.832 6.904 1.00 73.06 520 ILE A C 1
ATOM 4072 O O . ILE A 1 520 ? -3.452 14.103 6.192 1.00 73.06 520 ILE A O 1
ATOM 4076 N N . ILE A 1 521 ? -2.485 12.789 7.746 1.00 69.38 521 ILE A N 1
ATOM 4077 C CA . ILE A 1 521 ? -3.693 11.983 7.976 1.00 69.38 521 ILE A CA 1
ATOM 4078 C C . ILE A 1 521 ? -4.684 12.807 8.804 1.00 69.38 521 ILE A C 1
ATOM 4080 O O . ILE A 1 521 ? -4.528 12.961 10.015 1.00 69.38 521 ILE A O 1
ATOM 4084 N N . MET A 1 522 ? -5.737 13.309 8.149 1.00 75.62 522 MET A N 1
ATOM 4085 C CA . MET A 1 522 ? -6.758 14.169 8.765 1.00 75.62 522 MET A CA 1
ATOM 4086 C C . MET A 1 522 ? -7.340 13.568 10.057 1.00 75.62 522 MET A C 1
ATOM 4088 O O . MET A 1 522 ? -7.514 14.286 11.036 1.00 75.62 522 MET A O 1
ATOM 4092 N N . ASN A 1 523 ? -7.571 12.251 10.104 1.00 76.00 523 ASN A N 1
ATOM 4093 C CA . ASN A 1 523 ? -8.113 11.567 11.284 1.00 76.00 523 ASN A CA 1
ATOM 4094 C C . ASN A 1 523 ? -7.156 11.572 12.493 1.00 76.00 523 ASN A C 1
ATOM 4096 O O . ASN A 1 523 ? -7.609 11.782 13.619 1.00 76.00 523 ASN A O 1
ATOM 4100 N N . GLU A 1 524 ? -5.846 11.405 12.283 1.00 75.69 524 GLU A N 1
ATOM 4101 C CA . GLU A 1 524 ? -4.851 11.480 13.366 1.00 75.69 524 GLU A CA 1
ATOM 4102 C C . GLU A 1 524 ? -4.611 12.926 13.801 1.00 75.69 524 GLU A C 1
ATOM 4104 O O . GLU A 1 524 ? -4.588 13.224 14.996 1.00 75.69 524 GLU A O 1
ATOM 4109 N N . PHE A 1 525 ? -4.556 13.854 12.843 1.00 82.31 525 PHE A N 1
ATOM 4110 C CA . PHE A 1 525 ? -4.497 15.286 13.125 1.00 82.31 525 PHE A CA 1
ATOM 4111 C C . PHE A 1 525 ? -5.718 15.753 13.937 1.00 82.31 525 PHE A C 1
ATOM 4113 O O . PHE A 1 525 ? -5.574 16.502 14.900 1.00 82.31 525 PHE A O 1
ATOM 4120 N N . ILE A 1 526 ? -6.915 15.236 13.636 1.00 83.31 526 ILE A N 1
ATOM 4121 C CA . ILE A 1 526 ? -8.143 15.462 14.411 1.00 83.31 526 ILE A CA 1
ATOM 4122 C C . ILE A 1 526 ? -8.019 14.951 15.850 1.00 83.31 526 ILE A C 1
ATOM 4124 O O . ILE A 1 526 ? -8.416 15.678 16.763 1.00 83.31 526 ILE A O 1
ATOM 4128 N N . LYS A 1 527 ? -7.480 13.744 16.077 1.00 81.62 527 LYS A N 1
ATOM 4129 C CA . LYS A 1 527 ? -7.265 13.199 17.433 1.00 81.62 527 LYS A CA 1
ATOM 4130 C C . LYS A 1 527 ? -6.290 14.072 18.225 1.00 81.62 527 LYS A C 1
ATOM 4132 O O . LYS A 1 527 ? -6.633 14.527 19.315 1.00 81.62 527 LYS A O 1
ATOM 4137 N N . LEU A 1 528 ? -5.129 14.375 17.642 1.00 82.88 528 LEU A N 1
ATOM 4138 C CA . LEU A 1 528 ? -4.089 15.203 18.260 1.00 82.88 528 LEU A CA 1
ATOM 4139 C C . LEU A 1 528 ? -4.580 16.631 18.539 1.00 82.88 528 LEU A C 1
ATOM 4141 O O . LEU A 1 528 ? -4.306 17.174 19.608 1.00 82.88 528 LEU A O 1
ATOM 4145 N N . CYS A 1 529 ? -5.382 17.225 17.647 1.00 85.88 529 CYS A N 1
ATOM 4146 C CA . CYS A 1 529 ? -6.027 18.510 17.909 1.00 85.88 529 CYS A CA 1
ATOM 4147 C C . CYS A 1 529 ? -7.085 18.435 19.018 1.00 85.88 529 CYS A C 1
ATOM 4149 O O . CYS A 1 529 ? -7.117 19.330 19.857 1.00 85.88 529 CYS A O 1
ATOM 4151 N N . LYS A 1 530 ? -7.927 17.392 19.074 1.00 85.44 530 LYS A N 1
ATOM 4152 C CA . LYS A 1 530 ? -8.905 17.224 20.168 1.00 85.44 530 LYS A CA 1
ATOM 4153 C C . LYS A 1 530 ? -8.213 17.101 21.526 1.00 85.44 530 LYS A C 1
ATOM 4155 O O . LYS A 1 530 ? -8.623 17.765 22.474 1.00 85.44 530 LYS A O 1
ATOM 4160 N N . GLN A 1 531 ? -7.156 16.291 21.598 1.00 85.25 531 GLN A N 1
ATOM 4161 C CA . GLN A 1 531 ? -6.408 16.030 22.827 1.00 85.25 531 GLN A CA 1
ATOM 4162 C C . GLN A 1 531 ? -5.572 17.241 23.267 1.00 85.25 531 GLN A C 1
ATOM 4164 O O . GLN A 1 531 ? -5.707 17.694 24.398 1.00 85.25 531 GLN A O 1
ATOM 4169 N N . GLY A 1 532 ? -4.746 17.801 22.377 1.00 81.62 532 GLY A N 1
ATOM 4170 C CA . GLY A 1 532 ? -3.815 18.880 22.723 1.00 81.62 532 GLY A CA 1
ATOM 4171 C C . GLY A 1 532 ? -4.447 20.273 22.832 1.00 81.62 532 GLY A C 1
ATOM 4172 O O . GLY A 1 532 ? -3.978 21.087 23.622 1.00 81.62 532 GLY A O 1
ATOM 4173 N N . ALA A 1 533 ? -5.530 20.552 22.096 1.00 82.94 533 ALA A N 1
ATOM 4174 C CA . ALA A 1 533 ? -6.259 21.821 22.206 1.00 82.94 533 ALA A CA 1
ATOM 4175 C C . ALA A 1 533 ? -7.438 21.770 23.200 1.00 82.94 533 ALA A C 1
ATOM 4177 O O . ALA A 1 533 ? -8.100 22.793 23.392 1.00 82.94 533 ALA A O 1
ATOM 4178 N N . ALA A 1 534 ? -7.728 20.595 23.782 1.00 83.00 534 ALA A N 1
ATOM 4179 C CA . ALA A 1 534 ? -8.878 20.319 24.654 1.00 83.00 534 ALA A CA 1
ATOM 4180 C C . ALA A 1 534 ? -10.221 20.839 24.089 1.00 83.00 534 ALA A C 1
ATOM 4182 O O . ALA A 1 534 ? -11.070 21.364 24.812 1.00 83.00 534 ALA A O 1
ATOM 4183 N N . ALA A 1 535 ? -10.398 20.744 22.767 1.00 85.62 535 ALA A N 1
ATOM 4184 C CA . ALA A 1 535 ? -11.446 21.443 22.027 1.00 85.62 535 ALA A CA 1
ATOM 4185 C C . ALA A 1 535 ? -12.210 20.516 21.076 1.00 85.62 535 ALA A C 1
ATOM 4187 O O . ALA A 1 535 ? -11.654 19.578 20.505 1.00 85.62 535 ALA A O 1
ATOM 4188 N N . SER A 1 536 ? -13.489 20.827 20.845 1.00 86.00 536 SER A N 1
ATOM 4189 C CA . SER A 1 536 ? -14.266 20.164 19.797 1.00 86.00 536 SER A CA 1
ATOM 4190 C C . SER A 1 536 ? -13.691 20.493 18.417 1.00 86.00 536 SER A C 1
ATOM 4192 O O . SER A 1 536 ? -13.380 21.655 18.123 1.00 86.00 536 SER A O 1
ATOM 4194 N N . THR A 1 537 ? -13.564 19.468 17.572 1.00 89.12 537 THR A N 1
ATOM 4195 C CA . THR A 1 537 ? -13.109 19.598 16.184 1.00 89.12 537 THR A CA 1
ATOM 4196 C C . THR A 1 537 ? -14.041 18.846 15.237 1.00 89.12 537 THR A C 1
ATOM 4198 O O . THR A 1 537 ? -14.547 17.765 15.559 1.00 89.12 537 THR A O 1
ATOM 4201 N N . THR A 1 538 ? -14.292 19.453 14.079 1.00 86.00 538 THR A N 1
ATOM 4202 C CA . THR A 1 538 ? -15.279 19.022 13.079 1.00 86.00 538 THR A CA 1
ATOM 4203 C C . THR A 1 538 ? -14.749 19.303 11.678 1.00 86.00 538 THR A C 1
ATOM 4205 O O . THR A 1 538 ? -14.208 20.384 11.446 1.00 86.00 538 THR A O 1
ATOM 4208 N N . ILE A 1 539 ? -14.957 18.391 10.734 1.00 85.44 539 ILE A N 1
ATOM 4209 C CA . ILE A 1 539 ? -14.685 18.649 9.315 1.00 85.44 539 ILE A CA 1
ATOM 4210 C C . ILE A 1 539 ? -15.811 19.523 8.741 1.00 85.44 539 ILE A C 1
ATOM 4212 O O . ILE A 1 539 ? -16.976 19.351 9.104 1.00 85.44 539 ILE A O 1
ATOM 4216 N N . VAL A 1 540 ? -15.468 20.485 7.882 1.00 82.31 540 VAL A N 1
ATOM 4217 C CA . VAL A 1 540 ? -16.414 21.376 7.196 1.00 82.31 540 VAL A CA 1
ATOM 4218 C C . VAL A 1 540 ? -16.023 21.503 5.725 1.00 82.31 540 VAL A C 1
ATOM 4220 O O . VAL A 1 540 ? -14.898 21.876 5.402 1.00 82.31 540 VAL A O 1
ATOM 4223 N N . THR A 1 541 ? -16.972 21.257 4.828 1.00 77.06 541 THR A N 1
ATOM 4224 C CA . THR A 1 541 ? -16.866 21.578 3.398 1.00 77.06 541 THR A CA 1
ATOM 4225 C C . THR A 1 541 ? -17.596 22.890 3.113 1.00 77.06 541 THR A C 1
ATOM 4227 O O . THR A 1 541 ? -18.767 23.030 3.470 1.00 77.06 541 THR A O 1
ATOM 4230 N N . LEU A 1 542 ? -16.930 23.852 2.470 1.00 71.31 542 LEU A N 1
ATOM 4231 C CA . LEU A 1 542 ? -17.553 25.099 2.008 1.00 71.31 542 LEU A CA 1
ATOM 4232 C C . LEU A 1 542 ? -17.879 25.000 0.510 1.00 71.31 542 LEU A C 1
ATOM 4234 O O . LEU A 1 542 ? -17.040 24.503 -0.239 1.00 71.31 542 LEU A O 1
ATOM 4238 N N . PRO A 1 543 ? -19.027 25.520 0.032 1.00 53.94 543 PRO A N 1
ATOM 4239 C CA . PRO A 1 543 ? -19.451 25.358 -1.366 1.00 53.94 543 PRO A CA 1
ATOM 4240 C C . PRO A 1 543 ? -18.463 25.943 -2.390 1.00 53.94 543 PRO A C 1
ATOM 4242 O O . PRO A 1 543 ? -18.381 25.452 -3.511 1.00 53.94 543 PRO A O 1
ATOM 4245 N N . ASN A 1 544 ? -17.657 26.935 -1.993 1.00 58.97 544 ASN A N 1
ATOM 4246 C CA . ASN A 1 544 ? -16.653 27.569 -2.853 1.00 58.97 544 ASN A CA 1
ATOM 4247 C C . ASN A 1 544 ? -15.248 26.931 -2.747 1.00 58.97 544 ASN A C 1
ATOM 4249 O O . ASN A 1 544 ? -14.300 27.465 -3.322 1.00 58.97 544 ASN A O 1
ATOM 4253 N N . GLN A 1 545 ? -15.065 25.823 -2.013 1.00 63.19 545 GLN A N 1
ATOM 4254 C CA . GLN A 1 545 ? -13.765 25.150 -1.868 1.00 63.19 545 GLN A CA 1
ATOM 4255 C C . GLN A 1 545 ? -13.860 23.641 -2.133 1.00 63.19 545 GLN A C 1
ATOM 4257 O O . GLN A 1 545 ? -14.586 22.916 -1.464 1.00 63.19 545 GLN A O 1
ATOM 4262 N N . LYS A 1 546 ? -13.044 23.140 -3.072 1.00 56.12 546 LYS A N 1
ATOM 4263 C CA . LYS A 1 546 ? -12.983 21.715 -3.472 1.00 56.12 546 LYS A CA 1
ATOM 4264 C C . LYS A 1 546 ? -12.342 20.772 -2.431 1.00 56.12 546 LYS A C 1
ATOM 4266 O O . LYS A 1 546 ? -12.001 19.645 -2.777 1.00 56.12 546 LYS A O 1
ATOM 4271 N N . ARG A 1 547 ? -12.083 21.230 -1.203 1.00 66.12 547 ARG A N 1
ATOM 4272 C CA . ARG A 1 547 ? -11.343 20.484 -0.171 1.00 66.12 547 ARG A CA 1
ATOM 4273 C C . ARG A 1 547 ? -11.964 20.670 1.202 1.00 66.12 547 ARG A C 1
ATOM 4275 O O . ARG A 1 547 ? -12.549 21.708 1.498 1.00 66.12 547 ARG A O 1
ATOM 4282 N N . GLU A 1 548 ? -11.779 19.661 2.038 1.00 75.88 548 GLU A N 1
ATOM 4283 C CA . GLU A 1 548 ? -12.198 19.675 3.431 1.00 75.88 548 GLU A CA 1
ATOM 4284 C C . GLU A 1 548 ? -11.371 20.676 4.253 1.00 75.88 548 GLU A C 1
ATOM 4286 O O . GLU A 1 548 ? -10.140 20.719 4.171 1.00 75.88 548 GLU A O 1
ATOM 4291 N N . MET A 1 549 ? -12.055 21.481 5.069 1.00 81.81 549 MET A N 1
ATOM 4292 C CA . MET A 1 549 ? -11.436 22.313 6.097 1.00 81.81 549 MET A CA 1
ATOM 4293 C C . MET A 1 549 ? -11.605 21.650 7.461 1.00 81.81 549 MET A C 1
ATOM 4295 O O . MET A 1 549 ? -12.694 21.183 7.806 1.00 81.81 549 MET A O 1
ATOM 4299 N N . LEU A 1 550 ? -10.564 21.692 8.289 1.00 88.56 550 LEU A N 1
ATOM 4300 C CA . LEU A 1 550 ? -10.695 21.355 9.699 1.00 88.56 550 LEU A CA 1
ATOM 4301 C C . LEU A 1 550 ? -11.133 22.591 10.488 1.00 88.56 550 LEU A C 1
ATOM 4303 O O . LEU A 1 550 ? -10.460 23.622 10.478 1.00 88.56 550 LEU A O 1
ATOM 4307 N N . GLN A 1 551 ? -12.242 22.470 11.212 1.00 88.81 551 GLN A N 1
ATOM 4308 C CA . GLN A 1 551 ? -12.735 23.475 12.143 1.00 88.81 551 GLN A CA 1
ATOM 4309 C C . GLN A 1 551 ? -12.435 23.051 13.589 1.00 88.81 551 GLN A C 1
ATOM 4311 O O . GLN A 1 551 ? -12.759 21.935 13.990 1.00 88.81 551 GLN A O 1
ATOM 4316 N N . ILE A 1 552 ? -11.853 23.956 14.379 1.00 91.31 552 ILE A N 1
ATOM 4317 C CA . ILE A 1 552 ? -11.442 23.751 15.777 1.00 91.31 552 ILE A CA 1
ATOM 4318 C C . ILE A 1 552 ? -12.033 24.874 16.639 1.00 91.31 552 ILE A C 1
ATOM 4320 O O . ILE A 1 552 ? -11.896 26.055 16.317 1.00 91.31 552 ILE A O 1
ATOM 4324 N N . GLN A 1 553 ? -12.694 24.533 17.745 1.00 88.38 553 GLN A N 1
ATOM 4325 C CA . GLN A 1 553 ? -13.307 25.521 18.638 1.00 88.38 553 GLN A CA 1
ATOM 4326 C C . GLN A 1 553 ? -12.252 26.367 19.387 1.00 88.38 553 GLN A C 1
ATOM 4328 O O . GLN A 1 553 ? -11.303 25.834 19.959 1.00 88.38 553 GLN A O 1
ATOM 4333 N N . GLY A 1 554 ? -12.441 27.693 19.425 1.00 88.31 554 GLY A N 1
ATOM 4334 C CA . GLY A 1 554 ? -11.499 28.658 20.011 1.00 88.31 554 GLY A CA 1
ATOM 4335 C C . GLY A 1 554 ? -10.541 29.294 18.991 1.00 88.31 554 GLY A C 1
ATOM 4336 O O . GLY A 1 554 ? -10.606 29.017 17.795 1.00 88.31 554 GLY A O 1
ATOM 4337 N N . ASN A 1 555 ? -9.633 30.160 19.463 1.00 89.81 555 ASN A N 1
ATOM 4338 C CA . ASN A 1 555 ? -8.420 30.516 18.711 1.00 89.81 555 ASN A CA 1
ATOM 4339 C C . ASN A 1 555 ? -7.306 29.571 19.170 1.00 89.81 555 ASN A C 1
ATOM 4341 O O . ASN A 1 555 ? -6.824 29.719 20.291 1.00 89.81 555 ASN A O 1
ATOM 4345 N N . GLN A 1 556 ? -6.936 28.628 18.306 1.00 88.62 556 GLN A N 1
ATOM 4346 C CA . GLN A 1 556 ? -5.918 27.605 18.556 1.00 88.62 556 GLN A CA 1
ATOM 4347 C C . GLN A 1 556 ? -4.744 27.702 17.568 1.00 88.62 556 GLN A C 1
ATOM 4349 O O . GLN A 1 556 ? -3.939 26.781 17.468 1.00 88.62 556 GLN A O 1
ATOM 4354 N N . ILE A 1 557 ? -4.614 28.820 16.843 1.00 88.25 557 ILE A N 1
ATOM 4355 C CA . ILE A 1 557 ? -3.627 29.003 15.763 1.00 88.25 557 ILE A CA 1
ATOM 4356 C C . ILE A 1 557 ? -2.192 28.754 16.242 1.00 88.25 557 ILE A C 1
ATOM 4358 O O . ILE A 1 557 ? -1.432 28.068 15.566 1.00 88.25 557 ILE A O 1
ATOM 4362 N N . ARG A 1 558 ? -1.831 29.227 17.443 1.00 87.44 558 ARG A N 1
ATOM 4363 C CA . ARG A 1 558 ? -0.499 28.990 18.028 1.00 87.44 558 ARG A CA 1
ATOM 4364 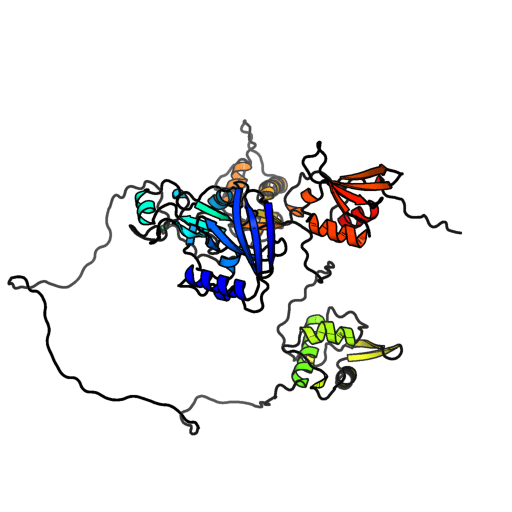C C . ARG A 1 558 ? -0.234 27.501 18.291 1.00 87.44 558 ARG A C 1
ATOM 4366 O O . ARG A 1 558 ? 0.857 27.023 18.008 1.00 87.44 558 ARG A O 1
ATOM 4373 N N . PHE A 1 559 ? -1.233 26.773 18.795 1.00 88.75 559 PHE A N 1
ATOM 4374 C CA . PHE A 1 559 ? -1.142 25.330 19.029 1.00 88.75 559 PHE A CA 1
ATOM 4375 C C . PHE A 1 559 ? -1.025 24.558 17.707 1.00 88.75 559 PHE A C 1
ATOM 4377 O O . PHE A 1 559 ? -0.155 23.706 17.574 1.00 88.75 559 PHE A O 1
ATOM 4384 N N . ILE A 1 560 ? -1.844 24.899 16.708 1.00 87.69 560 ILE A N 1
ATOM 4385 C CA . ILE A 1 560 ? -1.838 24.271 15.378 1.00 87.69 560 ILE A CA 1
ATOM 4386 C C . ILE A 1 560 ? -0.498 24.508 14.672 1.00 87.69 560 ILE A C 1
ATOM 4388 O O . ILE A 1 560 ? 0.083 23.569 14.136 1.00 87.69 560 ILE A O 1
ATOM 4392 N N . TYR A 1 561 ? 0.027 25.735 14.712 1.00 87.38 561 TYR A N 1
ATOM 4393 C CA . TYR A 1 561 ? 1.338 26.065 14.156 1.00 87.38 561 TYR A CA 1
ATOM 4394 C C . TYR A 1 561 ? 2.465 25.274 14.833 1.00 87.38 561 TYR A C 1
ATOM 4396 O O . TYR A 1 561 ? 3.297 24.686 14.142 1.00 87.38 561 TYR A O 1
ATOM 4404 N N . ASN A 1 562 ? 2.473 25.203 16.170 1.00 84.88 562 ASN A N 1
ATOM 4405 C CA . ASN A 1 562 ? 3.439 24.394 16.914 1.00 84.88 562 ASN A CA 1
ATOM 4406 C C . ASN A 1 562 ? 3.323 22.906 16.539 1.00 84.88 562 ASN A C 1
ATOM 4408 O O . ASN A 1 562 ? 4.327 22.286 16.218 1.00 84.88 562 ASN A O 1
ATOM 4412 N N . LEU A 1 563 ? 2.110 22.348 16.487 1.00 84.06 563 LEU A N 1
ATOM 4413 C CA . LEU A 1 563 ? 1.868 20.958 16.087 1.00 84.06 563 LEU A CA 1
ATOM 4414 C C . LEU A 1 563 ? 2.424 20.679 14.676 1.00 84.06 563 LEU A C 1
ATOM 4416 O O . LEU A 1 563 ? 3.188 19.734 14.488 1.00 84.06 563 LEU A O 1
ATOM 4420 N N . LEU A 1 564 ? 2.107 21.533 13.696 1.00 81.38 564 LEU A N 1
ATOM 4421 C CA . LEU A 1 564 ? 2.572 21.398 12.309 1.00 81.38 564 LEU A CA 1
ATOM 4422 C C . LEU A 1 564 ? 4.100 21.526 12.167 1.00 81.38 564 LEU A C 1
ATOM 4424 O O . LEU A 1 564 ? 4.699 20.804 11.373 1.00 81.38 564 LEU A O 1
ATOM 4428 N N . THR A 1 565 ? 4.737 22.420 12.925 1.00 80.50 565 THR A N 1
ATOM 4429 C CA . THR A 1 565 ? 6.187 22.680 12.828 1.00 80.50 565 THR A CA 1
ATOM 4430 C C . THR A 1 565 ? 7.040 21.740 13.679 1.00 80.50 565 THR A C 1
ATOM 4432 O O . THR A 1 565 ? 8.136 21.388 13.255 1.00 80.50 565 THR A O 1
ATOM 4435 N N . GLN A 1 566 ? 6.556 21.302 14.844 1.00 78.38 566 GLN A N 1
ATOM 4436 C CA . GLN A 1 566 ? 7.304 20.455 15.782 1.00 78.38 566 GLN A CA 1
ATOM 4437 C C . GLN A 1 566 ? 7.024 18.965 15.554 1.00 78.38 566 GLN A C 1
ATOM 4439 O O . GLN A 1 566 ? 7.957 18.187 15.395 1.00 78.38 566 GLN A O 1
ATOM 4444 N N . THR A 1 567 ? 5.751 18.558 15.493 1.00 73.25 567 THR A N 1
ATOM 4445 C CA . THR A 1 567 ? 5.368 17.139 15.346 1.00 73.25 567 THR A CA 1
ATOM 4446 C C . THR A 1 567 ? 5.372 16.689 13.888 1.00 73.25 567 THR A C 1
ATOM 4448 O O . THR A 1 567 ? 5.832 15.594 13.587 1.00 73.25 567 THR A O 1
ATOM 4451 N N . TYR A 1 568 ? 4.893 17.532 12.968 1.00 68.75 568 TYR A N 1
ATOM 4452 C CA . TYR A 1 568 ? 4.857 17.213 11.532 1.00 68.75 568 TYR A CA 1
ATOM 4453 C C . TYR A 1 568 ? 6.052 17.785 10.746 1.00 68.75 568 TYR A C 1
ATOM 4455 O O . TYR A 1 568 ? 6.157 17.552 9.542 1.00 68.75 568 TYR A O 1
ATOM 4463 N N . GLN A 1 569 ? 6.972 18.511 11.398 1.00 72.19 569 GLN A N 1
ATOM 4464 C CA . GLN A 1 569 ? 8.183 19.074 10.778 1.00 72.19 569 GLN A CA 1
ATOM 4465 C C . GLN A 1 569 ? 7.919 19.839 9.460 1.00 72.19 569 GLN A C 1
ATOM 4467 O O . GLN A 1 569 ? 8.725 19.791 8.525 1.00 72.19 569 GLN A O 1
ATOM 4472 N N . ILE A 1 570 ? 6.770 20.510 9.336 1.00 74.94 570 ILE A N 1
ATOM 4473 C CA . ILE A 1 570 ? 6.432 21.276 8.133 1.00 74.94 570 ILE A CA 1
ATOM 4474 C C . ILE A 1 570 ? 7.189 22.611 8.169 1.00 74.94 570 ILE A C 1
ATOM 4476 O O . ILE A 1 570 ? 7.097 23.327 9.170 1.00 74.94 570 ILE A O 1
ATOM 4480 N N . PRO A 1 571 ? 7.917 22.992 7.098 1.00 71.81 571 PRO A N 1
ATOM 4481 C CA . PRO A 1 571 ? 8.648 24.253 7.068 1.00 71.81 571 PRO A CA 1
ATOM 4482 C C . PRO A 1 571 ? 7.716 25.453 7.311 1.00 71.81 571 PRO A C 1
ATOM 4484 O O . PRO A 1 571 ? 6.688 25.544 6.638 1.00 71.81 571 PRO A O 1
ATOM 4487 N N . PRO A 1 572 ? 8.079 26.433 8.163 1.00 78.62 572 PRO A N 1
ATOM 4488 C CA . PRO A 1 572 ? 7.270 27.633 8.409 1.00 78.62 572 PRO A CA 1
ATOM 4489 C C . PRO A 1 572 ? 6.805 28.363 7.141 1.00 78.62 572 PRO A C 1
ATOM 4491 O O . PRO A 1 572 ? 5.681 28.846 7.079 1.00 78.62 572 PRO A O 1
ATOM 4494 N N . LYS A 1 573 ? 7.636 28.358 6.087 1.00 78.12 573 LYS A N 1
ATOM 4495 C CA . LYS A 1 573 ? 7.334 28.928 4.759 1.00 78.12 573 LYS A CA 1
ATOM 4496 C C . LYS A 1 573 ? 6.116 28.293 4.060 1.00 78.12 573 LYS A C 1
ATOM 4498 O O . LYS A 1 573 ? 5.637 28.844 3.078 1.00 78.12 573 LYS A O 1
ATOM 4503 N N . CYS A 1 574 ? 5.643 27.137 4.529 1.00 76.00 574 CYS A N 1
ATOM 4504 C CA . CYS A 1 574 ? 4.482 26.418 4.000 1.00 76.00 574 CYS A CA 1
ATOM 4505 C C . CYS A 1 574 ? 3.159 26.763 4.713 1.00 76.00 574 CYS A C 1
ATOM 4507 O O . CYS A 1 574 ? 2.125 26.186 4.371 1.00 76.00 574 CYS A O 1
ATOM 4509 N N . ILE A 1 575 ? 3.181 27.650 5.716 1.00 83.62 575 ILE A N 1
ATOM 4510 C CA . ILE A 1 575 ? 2.057 27.906 6.625 1.00 83.62 575 ILE A CA 1
ATOM 4511 C C . ILE A 1 575 ? 1.723 29.408 6.647 1.00 83.62 575 ILE A C 1
ATOM 4513 O O . ILE A 1 575 ? 2.601 30.243 6.840 1.00 83.62 575 ILE A O 1
ATOM 4517 N N . LEU A 1 576 ? 0.441 29.744 6.489 1.00 84.94 576 LEU A N 1
ATOM 4518 C CA . LEU A 1 576 ? -0.120 31.100 6.566 1.00 84.94 576 LEU A CA 1
ATOM 4519 C C . LEU A 1 576 ? -1.130 31.208 7.720 1.00 84.94 576 LEU A C 1
ATOM 4521 O O . LEU A 1 576 ? -1.753 30.209 8.093 1.00 84.94 576 LEU A O 1
ATOM 4525 N N . GLY A 1 577 ? -1.342 32.414 8.256 1.00 81.25 577 GLY A N 1
ATOM 4526 C CA . GLY A 1 577 ? -2.315 32.667 9.324 1.00 81.25 577 GLY A CA 1
ATOM 4527 C C . GLY A 1 577 ? -1.729 32.710 10.738 1.00 81.25 577 GLY A C 1
ATOM 4528 O O . GLY A 1 577 ? -2.495 32.800 11.695 1.00 81.25 577 GLY A O 1
ATOM 4529 N N . LEU A 1 578 ? -0.402 32.630 10.911 1.00 84.94 578 LEU A N 1
ATOM 4530 C CA . LEU A 1 578 ? 0.251 32.709 12.230 1.00 84.94 578 LEU A CA 1
ATOM 4531 C C . LEU A 1 578 ? 0.039 34.082 12.892 1.00 84.94 578 LEU A C 1
ATOM 4533 O O . LEU A 1 578 ? -0.113 34.167 14.108 1.00 84.94 578 LEU A O 1
ATOM 4537 N N . GLU A 1 579 ? -0.034 35.136 12.085 1.00 81.38 579 GLU A N 1
ATOM 4538 C CA . GLU A 1 579 ? -0.329 36.519 12.462 1.00 81.38 579 GLU A CA 1
ATOM 4539 C C . GLU A 1 579 ? -1.703 36.705 13.137 1.00 81.38 579 GLU A C 1
ATOM 4541 O O . GLU A 1 579 ? -1.945 37.718 13.787 1.00 81.38 579 GLU A O 1
ATOM 4546 N N . LEU A 1 580 ? -2.592 35.708 13.043 1.00 80.88 580 LEU A N 1
ATOM 4547 C CA . LEU A 1 580 ? -3.896 35.674 13.715 1.00 80.88 580 LEU A CA 1
ATOM 4548 C C . LEU A 1 580 ? -3.860 34.942 15.076 1.00 80.88 580 LEU A C 1
ATOM 4550 O O . LEU A 1 580 ? -4.891 34.796 15.747 1.00 80.88 580 LEU A O 1
ATOM 4554 N N . ALA A 1 581 ? -2.696 34.455 15.513 1.00 77.62 581 ALA A N 1
ATOM 4555 C CA . ALA A 1 581 ? -2.524 33.897 16.850 1.00 77.62 581 ALA A CA 1
ATOM 4556 C C . ALA A 1 581 ? -2.780 34.956 17.938 1.00 77.62 581 ALA A C 1
ATOM 4558 O O . ALA A 1 581 ? -2.566 36.149 17.745 1.00 77.62 581 ALA A O 1
ATOM 4559 N N . LYS A 1 582 ? -3.205 34.518 19.129 1.00 71.31 582 LYS A N 1
ATOM 4560 C CA . LYS A 1 582 ? -3.091 35.374 20.316 1.00 71.31 582 LYS A CA 1
ATOM 4561 C C . LYS A 1 582 ? -1.617 35.509 20.687 1.00 71.31 582 LYS A C 1
ATOM 4563 O O . LYS A 1 582 ? -0.941 34.488 20.835 1.00 71.31 582 LYS A O 1
ATOM 4568 N N . ASP A 1 583 ? -1.169 36.733 20.940 1.00 56.59 583 ASP A N 1
ATOM 4569 C CA . ASP A 1 583 ? 0.059 36.954 21.695 1.00 56.59 583 ASP A CA 1
ATOM 4570 C C . ASP A 1 583 ? -0.032 36.276 23.067 1.00 56.59 583 ASP A C 1
ATOM 4572 O O . ASP A 1 583 ? -1.059 36.331 23.756 1.00 56.59 583 ASP A O 1
ATOM 4576 N N . GLY A 1 584 ? 1.062 35.630 23.470 1.00 46.84 584 GLY A N 1
ATOM 4577 C CA . GLY A 1 584 ? 1.223 35.176 24.846 1.00 46.84 584 GLY A CA 1
ATOM 4578 C C . GLY A 1 584 ? 1.266 36.379 25.789 1.00 46.84 584 GLY A C 1
ATOM 4579 O O . GLY A 1 584 ? 1.727 37.456 25.407 1.00 46.84 584 GLY A O 1
ATOM 4580 N N . LYS A 1 585 ? 0.808 36.207 27.036 1.00 37.47 585 LYS A N 1
ATOM 4581 C CA . LYS A 1 585 ? 0.937 37.251 28.061 1.00 37.47 585 LYS A CA 1
ATOM 4582 C C . LYS A 1 585 ? 2.409 37.664 28.170 1.00 37.47 585 LYS A C 1
ATOM 4584 O O . LYS A 1 585 ? 3.219 36.893 28.681 1.00 37.47 585 LYS A O 1
ATOM 4589 N N . LYS A 1 586 ? 2.749 38.886 27.743 1.00 35.97 586 LYS A N 1
ATOM 4590 C CA . LYS A 1 586 ? 4.007 39.522 28.148 1.00 35.97 586 LYS A CA 1
ATOM 4591 C C . LYS A 1 586 ? 3.994 39.574 29.674 1.00 35.97 586 LYS A C 1
ATOM 4593 O O . LYS A 1 586 ? 3.139 40.247 30.248 1.00 35.97 586 LYS A O 1
ATOM 4598 N N . HIS A 1 587 ? 4.912 38.862 30.324 1.00 37.59 587 HIS A N 1
ATOM 4599 C CA . HIS A 1 587 ? 5.170 39.090 31.739 1.00 37.59 587 HIS A CA 1
ATOM 4600 C C . HIS A 1 587 ? 5.668 40.528 31.879 1.00 37.59 587 HIS A C 1
ATOM 4602 O O . HIS A 1 587 ? 6.780 40.848 31.458 1.00 37.59 587 HIS A O 1
ATOM 4608 N N . GLN A 1 588 ? 4.831 41.399 32.442 1.00 34.59 588 GLN A N 1
ATOM 4609 C CA . GLN A 1 588 ? 5.306 42.665 32.976 1.00 34.59 588 GLN A CA 1
ATOM 4610 C C . GLN A 1 588 ? 6.305 42.322 34.080 1.00 34.59 588 GLN A C 1
ATOM 4612 O O . GLN A 1 588 ? 5.926 41.735 35.095 1.00 34.59 588 GLN A O 1
ATOM 4617 N N . LYS A 1 589 ? 7.579 42.658 33.864 1.00 38.00 589 LYS A N 1
ATOM 4618 C CA . LYS A 1 589 ? 8.517 42.781 34.975 1.00 38.00 589 LYS A CA 1
ATOM 4619 C C . LYS A 1 589 ? 7.995 43.906 35.871 1.00 38.00 589 LYS A C 1
ATOM 4621 O O . LYS A 1 589 ? 7.748 45.006 35.375 1.00 38.00 589 LYS A O 1
ATOM 4626 N N . LYS A 1 590 ? 7.783 43.588 37.145 1.00 35.66 590 LYS A N 1
ATOM 4627 C CA . LYS A 1 590 ? 7.975 44.558 38.222 1.00 35.66 590 LYS A CA 1
ATOM 4628 C C . LYS A 1 590 ? 9.464 44.595 38.557 1.00 35.66 590 LYS A C 1
ATOM 4630 O O . LYS A 1 590 ? 10.126 43.569 38.269 1.00 35.66 590 LYS A O 1
#

Organism: Glossina pallidipes (NCBI:txid7398)